Protein AF-A0A7S4FSR3-F1 (afdb_monomer_lite)

Organism: NCBI:txid73025

Radius of gyration: 34.79 Å; chains: 1; bounding box: 90×96×84 Å

Foldseek 3Di:
DDDDDDDDDDDDDDWDWDFDDPDDDDDVPDDDDDPPDDDDDDPDDRDKTWTWDKDAQPDPVQKIKIKTWIDDDPPDPDDDDIDIDMDMDGQADDLSQWFFPQPDPDAADQFWRFRDTDGHDRGDDDDDCVPVDGDGTAGAEFDPQHFWFWDWDPPDPAFWIKIFIDGHPSHDHDPPDDGQDIDIDTLPQFAFWQKFWEWDPQCGPVRHPVPPIDTHIDGFDFQWTAFQWDKFQFQLDFFDPPQKDKDKFAPDDDPDTDQAEWTGAQRWIKRDFCAQGFWMKIKIKGFFAFSALVNWWKKFWKFFKWWAFDDDDDPPDGDQAKDKWKDKQNHTDAFDDPDDRPRDDPGPDIDITDIGRHDHDDPGTIMIMTMTTHHGDNDDIRSMMIIRMMITGRSHSGHNDIRRAAWQWTAQDISHNHTAGAAKQWTAQGTSHHHTHGHDPQWIAATSHNDTDGAAADDQQWFWAWFWFAAPQKIKTDTDGFDPGHDDDRDDIDIDRGGDQDPFLWHWDADNRGTATAHDDAQWGGQSYDTDGADPPDGFWFKDKFLFQSQVRFFQAQGSLRKGKDKAKDDQDRDRAWTWTWDADPRDTGTWIKGDFFGAAWMKHKMKIKFFFQFKWKKKWKKAKDAPDPDPPQSWKWKWKWKQWPVGIYIDTDHHHNDIDMDMDIDGGTIIMIMIMMTGRHRGGGIMMIIGIIMIIRTDSGGGNHD

Sequence (707 aa):
GLFFFVHVLLAPMDWWVLLLVPGLVLFDGLTTAIPTGLTTAIPCGAADYFEVQVTPCTDATHTRTIELRRRPTSACTQPFTAEQLQFQTSCECTIDDYWARVEECSPGINRTVFSPFVKRNQCVGGVDLSKLQQTTPSRCPCTYAKDLLSTASPCLNKDSRLLTFFFDDGCEAVPQTPVPNPKQIPCDIRCNSGAYLGINANCDPAVGNVNDCDVTCHKCKAGSFSFAGEVYDDFSGPELPEQFDTDCRAAYVWQDTRCAKWSTRGGALWSGDQQKKDSLESWVQIDVDIANPEDAYLQFDYRVESERTWLSDASGIEWVGDFLQVKVNGEPVRFTADNKTEVAGKMWAFKPSLEIPLPKRKGRATEIQFVYVKDSGDSKFGDAAWIKDIRISGTKPFVHRCELCPAGTYQTAPESNECTPCTENTFSDFPGATRCTPCSAAEWAPKGSERCLTKEACELETDFIPIRTCVNGKESVRYEQVDPHCNPSNPPTDTKDGCTPCPAGLVPHDTASGRRCVACEPGSYAQGGACEPCPGGTFAQPALSYPNFEAFGGTIGTGIYGEAWTTSCHGLCAEAGWGLVPRRVKGEVLTVLNSGQYHGHSFESLLSVNVTLASAGTISFRYGLQSEDTIQLPARAQVTLVKTSSEGDDATVLDYAEQDEEYEDFLEAGNYTFTWSFSVTMKTQRLSLSVWDLRITGVEGGAVVQC

pLDDT: mean 73.91, std 18.32, range [22.44, 96.81]

InterPro domains:
  IPR009030 Growth factor receptor cysteine-rich domain superfamily [SSF57184] (401-537)
  IPR011641 Tyrosine-protein kinase ephrin type A/B receptor-like [PF07699] (400-439)
  IPR039181 Endosome/lysosome-associated apoptosis and autophagy regulator family member 1/2 [PTHR22727] (147-707)

Structure (mmCIF, N/CA/C/O backbone):
data_AF-A0A7S4FSR3-F1
#
_entry.id   AF-A0A7S4FSR3-F1
#
loop_
_atom_site.group_PDB
_atom_site.id
_atom_site.type_symbol
_atom_site.label_atom_id
_atom_site.label_alt_id
_atom_site.label_comp_id
_atom_site.label_asym_id
_atom_site.label_entity_id
_atom_site.label_seq_id
_atom_site.pdbx_PDB_ins_code
_atom_site.Cartn_x
_atom_site.Cartn_y
_atom_site.Cartn_z
_atom_site.occupancy
_atom_site.B_iso_or_equiv
_atom_site.auth_seq_id
_atom_site.auth_comp_id
_atom_site.auth_asym_id
_atom_site.auth_atom_id
_atom_site.pdbx_PDB_model_num
ATOM 1 N N . GLY A 1 1 ? 49.339 -40.167 2.711 1.00 28.09 1 GLY A N 1
ATOM 2 C CA . GLY A 1 1 ? 48.374 -40.970 3.480 1.00 28.09 1 GLY A CA 1
ATOM 3 C C . GLY A 1 1 ? 47.003 -40.436 3.164 1.00 28.09 1 GLY A C 1
ATOM 4 O O . GLY A 1 1 ? 46.813 -39.238 3.305 1.00 28.09 1 GLY A O 1
ATOM 5 N N . LEU A 1 2 ? 46.120 -41.275 2.627 1.00 22.44 2 LEU A N 1
ATOM 6 C CA . LEU A 1 2 ? 44.741 -40.901 2.318 1.00 22.44 2 LEU A CA 1
ATOM 7 C C . LEU A 1 2 ? 43.941 -40.770 3.621 1.00 22.44 2 LEU A C 1
ATOM 9 O O . LEU A 1 2 ? 43.925 -41.709 4.412 1.00 22.44 2 LEU A O 1
ATOM 13 N N . PHE A 1 3 ? 43.270 -39.636 3.812 1.00 25.08 3 PHE A N 1
ATOM 14 C CA . PHE A 1 3 ? 42.217 -39.473 4.812 1.00 25.08 3 PHE A CA 1
ATOM 15 C C . PHE A 1 3 ? 40.871 -39.749 4.131 1.00 25.08 3 PHE A C 1
ATOM 17 O O . PHE A 1 3 ? 40.548 -39.106 3.135 1.00 25.08 3 PHE A O 1
ATOM 24 N N . PHE A 1 4 ? 40.104 -40.716 4.638 1.00 22.95 4 PHE A N 1
ATOM 25 C CA . PHE A 1 4 ? 38.706 -40.921 4.255 1.00 22.95 4 PHE A CA 1
ATOM 26 C C . PHE A 1 4 ? 37.815 -40.291 5.327 1.00 22.95 4 PHE A C 1
ATOM 28 O O . PHE A 1 4 ? 37.854 -40.714 6.479 1.00 22.95 4 PHE A O 1
ATOM 35 N N . PHE A 1 5 ? 36.996 -39.313 4.941 1.00 26.42 5 PHE A N 1
ATOM 36 C CA . PHE A 1 5 ? 35.839 -38.879 5.720 1.00 26.42 5 PHE A CA 1
ATOM 37 C C . PHE A 1 5 ? 34.604 -39.594 5.164 1.00 26.42 5 PHE A C 1
ATOM 39 O O . PHE A 1 5 ? 34.332 -39.519 3.967 1.00 26.42 5 PHE A O 1
ATOM 46 N N . VAL A 1 6 ? 33.862 -40.300 6.016 1.00 23.09 6 VAL A N 1
ATOM 47 C CA . VAL A 1 6 ? 32.534 -40.829 5.676 1.00 23.09 6 VAL A CA 1
ATOM 48 C C . VAL A 1 6 ? 31.511 -39.929 6.361 1.00 23.09 6 VAL A C 1
ATOM 50 O O . VAL A 1 6 ? 31.404 -39.932 7.583 1.00 23.09 6 VAL A O 1
ATOM 53 N N . HIS A 1 7 ? 30.776 -39.137 5.580 1.00 24.03 7 HIS A N 1
ATOM 54 C CA . HIS A 1 7 ? 29.579 -38.439 6.048 1.00 24.03 7 HIS A CA 1
ATOM 55 C C . HIS A 1 7 ? 28.379 -39.382 5.938 1.00 24.03 7 HIS A C 1
ATOM 57 O O . HIS A 1 7 ? 28.036 -39.823 4.842 1.00 24.03 7 HIS A O 1
ATOM 63 N N . VAL A 1 8 ? 27.723 -39.669 7.063 1.00 22.89 8 VAL A N 1
ATOM 64 C CA . VAL A 1 8 ? 26.373 -40.246 7.082 1.00 22.89 8 VAL A CA 1
ATOM 65 C C . VAL A 1 8 ? 25.436 -39.170 7.624 1.00 22.89 8 VAL A C 1
ATOM 67 O O . VAL A 1 8 ? 25.558 -38.756 8.770 1.00 22.89 8 VAL A O 1
ATOM 70 N N . LEU A 1 9 ? 24.532 -38.693 6.768 1.00 31.78 9 LEU A N 1
ATOM 71 C CA . LEU A 1 9 ? 23.478 -37.730 7.088 1.00 31.78 9 LEU A CA 1
ATOM 72 C C . LEU A 1 9 ? 22.367 -38.404 7.901 1.00 31.78 9 LEU A C 1
ATOM 74 O O . LEU A 1 9 ? 21.615 -39.185 7.324 1.00 31.78 9 LEU A O 1
ATOM 78 N N . LEU A 1 10 ? 22.220 -38.055 9.183 1.00 22.48 10 LEU A N 1
ATOM 79 C CA . LEU A 1 10 ? 20.971 -38.161 9.952 1.00 22.48 10 LEU A CA 1
ATOM 80 C C . LEU A 1 10 ? 20.895 -37.007 10.981 1.00 22.48 10 LEU A C 1
ATOM 82 O O . LEU A 1 10 ? 21.919 -36.498 11.415 1.00 22.48 10 LEU A O 1
ATOM 86 N N . ALA A 1 11 ? 19.665 -36.585 11.287 1.00 24.42 11 ALA A N 1
ATOM 87 C CA . ALA A 1 11 ? 19.205 -35.404 12.044 1.00 24.42 11 ALA A CA 1
ATOM 88 C C . ALA A 1 11 ? 19.802 -35.217 13.480 1.00 24.42 11 ALA A C 1
ATOM 90 O O . ALA A 1 11 ? 20.576 -36.059 13.929 1.00 24.42 11 ALA A O 1
ATOM 91 N N . PRO A 1 12 ? 19.483 -34.125 14.218 1.00 35.66 12 PRO A N 1
ATOM 92 C CA . PRO A 1 12 ? 20.395 -33.469 15.155 1.00 35.66 12 PRO A CA 1
ATOM 93 C C . PRO A 1 12 ? 20.556 -34.251 16.460 1.00 35.66 12 PRO A C 1
ATOM 95 O O . PRO A 1 12 ? 19.784 -34.078 17.398 1.00 35.66 12 PRO A O 1
ATOM 98 N N . MET A 1 13 ? 21.580 -35.093 16.537 1.00 26.23 13 MET A N 1
ATOM 99 C CA . MET A 1 13 ? 22.190 -35.501 17.799 1.00 26.23 13 MET A CA 1
ATOM 100 C C . MET A 1 13 ? 23.693 -35.662 17.571 1.00 26.23 13 MET A C 1
ATOM 102 O O . MET A 1 13 ? 24.111 -36.464 16.739 1.00 26.23 13 MET A O 1
ATOM 106 N N . ASP A 1 14 ? 24.493 -34.884 18.299 1.00 36.47 14 ASP A N 1
ATOM 107 C CA . ASP A 1 14 ? 25.954 -34.895 18.218 1.00 36.47 14 ASP A CA 1
ATOM 108 C C . ASP A 1 14 ? 26.528 -36.225 18.726 1.00 36.47 14 ASP A C 1
ATOM 110 O O . ASP A 1 14 ? 26.632 -36.455 19.930 1.00 36.47 14 ASP A O 1
ATOM 114 N N . TRP A 1 15 ? 26.944 -37.096 17.804 1.00 32.28 15 TRP A N 1
ATOM 115 C CA . TRP A 1 15 ? 27.746 -38.281 18.111 1.00 32.28 15 TRP A CA 1
ATOM 116 C C . TRP A 1 15 ? 28.834 -38.454 17.047 1.00 32.28 15 TRP A C 1
ATOM 118 O O . TRP A 1 15 ? 28.534 -38.598 15.864 1.00 32.28 15 TRP A O 1
ATOM 128 N N . TRP A 1 16 ? 30.102 -38.488 17.466 1.00 35.06 16 TRP A N 1
ATOM 129 C CA . TRP A 1 16 ? 31.259 -38.679 16.582 1.00 35.06 16 TRP A CA 1
ATOM 130 C C . TRP A 1 16 ? 32.069 -39.906 17.027 1.00 35.06 16 TRP A C 1
ATOM 132 O O . TRP A 1 16 ? 32.323 -40.085 18.217 1.00 35.06 16 TRP A O 1
ATOM 142 N N . VAL A 1 17 ? 32.493 -40.754 16.081 1.00 30.59 17 VAL A N 1
ATOM 143 C CA . VAL A 1 17 ? 33.373 -41.914 16.335 1.00 30.59 17 VAL A CA 1
ATOM 144 C C . VAL A 1 17 ? 34.766 -41.612 15.782 1.00 30.59 17 VAL A C 1
ATOM 146 O O . VAL A 1 17 ? 34.904 -41.320 14.596 1.00 30.59 17 VAL A O 1
ATOM 149 N N . LEU A 1 18 ? 35.801 -41.703 16.624 1.00 36.25 18 LEU A N 1
ATOM 150 C CA . LEU A 1 18 ? 37.195 -41.430 16.253 1.00 36.25 18 LEU A CA 1
ATOM 151 C C . LEU A 1 18 ? 38.027 -42.729 16.226 1.00 36.25 18 LEU A C 1
ATOM 153 O O . LEU A 1 18 ? 38.098 -43.438 17.228 1.00 36.25 18 LEU A O 1
ATOM 157 N N . LEU A 1 19 ? 38.689 -43.025 15.101 1.00 32.56 19 LEU A N 1
ATOM 158 C CA . LEU A 1 19 ? 39.699 -44.090 14.969 1.00 32.56 19 LEU A CA 1
ATOM 159 C C . LEU A 1 19 ? 41.100 -43.473 15.117 1.00 32.56 19 LEU A C 1
ATOM 161 O O . LEU A 1 19 ? 41.476 -42.608 14.328 1.00 32.56 19 LEU A O 1
ATOM 165 N N . LEU A 1 20 ? 41.881 -43.902 16.114 1.00 37.19 20 LEU A N 1
ATOM 166 C CA . LEU A 1 20 ? 43.228 -43.368 16.352 1.00 37.19 20 LEU A CA 1
ATOM 167 C C . LEU A 1 20 ? 44.286 -44.054 15.468 1.00 37.19 20 LEU A C 1
ATOM 169 O O . LEU A 1 20 ? 44.513 -45.258 15.568 1.00 37.19 20 LEU A O 1
ATOM 173 N N . VAL A 1 21 ? 45.007 -43.254 14.679 1.00 29.73 21 VAL A N 1
ATOM 174 C CA . VAL A 1 21 ? 46.386 -43.532 14.232 1.00 29.73 21 VAL A CA 1
ATOM 175 C C . VAL A 1 21 ? 47.312 -42.629 15.070 1.00 29.73 21 VAL A C 1
ATOM 177 O O . VAL A 1 21 ? 46.890 -41.526 15.423 1.00 29.73 21 VAL A O 1
ATOM 180 N N . PRO A 1 22 ? 48.539 -43.038 15.457 1.00 30.91 22 PRO A N 1
ATOM 181 C CA . PRO A 1 22 ? 49.340 -42.250 16.390 1.00 30.91 22 PRO A CA 1
ATOM 182 C C . PRO A 1 22 ? 49.821 -40.941 15.751 1.00 30.91 22 PRO A C 1
ATOM 184 O O . PRO A 1 22 ? 50.546 -40.969 14.758 1.00 30.91 22 PRO A O 1
ATOM 187 N N . GLY A 1 23 ? 49.472 -39.814 16.377 1.00 35.06 23 GLY A N 1
ATOM 188 C CA . GLY A 1 23 ? 49.978 -38.479 16.048 1.00 35.06 23 GLY A CA 1
ATOM 189 C C . GLY A 1 23 ? 48.890 -37.532 15.536 1.00 35.06 23 GLY A C 1
ATOM 190 O O . GLY A 1 23 ? 48.556 -37.566 14.361 1.00 35.06 23 GLY A O 1
ATOM 191 N N . LEU A 1 24 ? 48.425 -36.652 16.431 1.00 32.56 24 LEU A N 1
ATOM 192 C CA . LEU A 1 24 ? 47.399 -35.609 16.259 1.00 32.56 24 LEU A CA 1
ATOM 193 C C . LEU A 1 24 ? 45.951 -36.078 16.023 1.00 32.56 24 LEU A C 1
ATOM 195 O O . LEU A 1 24 ? 45.625 -36.736 15.043 1.00 32.56 24 LEU A O 1
ATOM 199 N N . VAL A 1 25 ? 45.059 -35.603 16.897 1.00 31.73 25 VAL A N 1
ATOM 200 C CA . VAL A 1 25 ? 43.618 -35.521 16.642 1.00 31.73 25 VAL A CA 1
ATOM 201 C C . VAL A 1 25 ? 43.315 -34.069 16.277 1.00 31.73 25 VAL A C 1
ATOM 203 O O . VAL A 1 25 ? 43.594 -33.174 17.069 1.00 31.73 25 VAL A O 1
ATOM 206 N N . LEU A 1 26 ? 42.776 -33.835 15.082 1.00 30.95 26 LEU A N 1
ATOM 207 C CA . LEU A 1 26 ? 42.186 -32.554 14.694 1.00 30.95 26 LEU A CA 1
ATOM 208 C C . LEU A 1 26 ? 40.674 -32.660 14.906 1.00 30.95 26 LEU A C 1
ATOM 210 O O . LEU A 1 26 ? 40.015 -33.440 14.223 1.00 30.95 26 LEU A O 1
ATOM 214 N N . PHE A 1 27 ? 40.145 -31.889 15.853 1.00 32.22 27 PHE A N 1
ATOM 215 C CA . PHE A 1 27 ? 38.726 -31.541 15.903 1.00 32.22 27 PHE A CA 1
ATOM 216 C C . PHE A 1 27 ? 38.564 -30.143 15.316 1.00 32.22 27 PHE A C 1
ATOM 218 O O . PHE A 1 27 ? 39.464 -29.315 15.467 1.00 32.22 27 PHE A O 1
ATOM 225 N N . ASP A 1 28 ? 37.436 -29.893 14.652 1.00 31.31 28 ASP A N 1
ATOM 226 C CA . ASP A 1 28 ? 37.092 -28.585 14.092 1.00 31.31 28 ASP A CA 1
ATOM 227 C C . ASP A 1 28 ? 37.371 -27.468 15.121 1.00 31.31 28 ASP A C 1
ATOM 229 O O . ASP A 1 28 ? 36.677 -27.337 16.127 1.00 31.31 28 ASP A O 1
ATOM 233 N N . GLY A 1 29 ? 38.444 -26.703 14.892 1.00 41.19 29 GLY A N 1
ATOM 234 C CA . GLY A 1 29 ? 38.802 -25.509 15.666 1.00 41.19 29 GLY A CA 1
ATOM 235 C C . GLY A 1 29 ? 39.538 -25.680 17.006 1.00 41.19 29 GLY A C 1
ATOM 236 O O . GLY A 1 29 ? 39.715 -24.679 17.688 1.00 41.19 29 GLY A O 1
ATOM 237 N N . LEU A 1 30 ? 40.005 -26.866 17.419 1.00 35.75 30 LEU A N 1
ATOM 238 C CA . LEU A 1 30 ? 40.751 -27.024 18.688 1.00 35.75 30 LEU A CA 1
ATOM 239 C C . LEU A 1 30 ? 42.127 -27.669 18.479 1.00 35.75 30 LEU A C 1
ATOM 241 O O . LEU A 1 30 ? 42.241 -28.882 18.314 1.00 35.75 30 LEU A O 1
ATOM 245 N N . THR A 1 31 ? 43.195 -26.874 18.570 1.00 32.44 31 THR A N 1
ATOM 246 C CA . THR A 1 31 ? 44.560 -27.388 18.763 1.00 32.44 31 THR A CA 1
ATOM 247 C C . THR A 1 31 ? 44.891 -27.416 20.253 1.00 32.44 31 THR A C 1
ATOM 249 O O . THR A 1 31 ? 45.360 -26.423 20.806 1.00 32.44 31 THR A O 1
ATOM 252 N N . THR A 1 32 ? 44.692 -28.548 20.925 1.00 36.84 32 THR A N 1
ATOM 253 C CA . THR A 1 32 ? 45.299 -28.784 22.245 1.00 36.84 32 THR A CA 1
ATOM 254 C C . THR A 1 32 ? 46.116 -30.071 22.226 1.00 36.84 32 THR A C 1
ATOM 256 O O . THR A 1 32 ? 45.678 -31.119 21.757 1.00 36.84 32 THR A O 1
ATOM 259 N N . ALA A 1 33 ? 47.360 -29.980 22.695 1.00 33.41 33 ALA A N 1
ATOM 260 C CA . ALA A 1 33 ? 48.254 -31.124 22.812 1.00 33.41 33 ALA A CA 1
ATOM 261 C C . ALA A 1 33 ? 47.824 -32.005 23.998 1.00 33.41 33 ALA A C 1
ATOM 263 O O . ALA A 1 33 ? 47.694 -31.517 25.119 1.00 33.41 33 ALA A O 1
ATOM 264 N N . ILE A 1 34 ? 47.636 -33.308 23.768 1.00 34.44 34 ILE A N 1
ATOM 265 C CA . ILE A 1 34 ? 47.438 -34.287 24.849 1.00 34.44 34 ILE A CA 1
ATOM 266 C C . ILE A 1 34 ? 48.777 -34.448 25.600 1.00 34.44 34 ILE A C 1
ATOM 268 O O . ILE A 1 34 ? 49.811 -34.583 24.937 1.00 34.44 34 ILE A O 1
ATOM 272 N N . PRO A 1 35 ? 48.811 -34.472 26.948 1.00 30.73 35 PRO A N 1
ATOM 273 C CA . PRO A 1 35 ? 50.047 -34.703 27.691 1.00 30.73 35 PRO A CA 1
ATOM 274 C C . PRO A 1 35 ? 50.649 -36.070 27.338 1.00 30.73 35 PRO A C 1
ATOM 276 O O . PRO A 1 35 ? 49.965 -37.095 27.339 1.00 30.73 35 PRO A O 1
ATOM 279 N N . THR A 1 36 ? 51.948 -36.101 27.048 1.00 31.92 36 THR A N 1
ATOM 280 C CA . THR A 1 36 ? 52.707 -37.313 26.717 1.00 31.92 36 THR A CA 1
ATOM 281 C C . THR A 1 36 ? 52.838 -38.220 27.946 1.00 31.92 36 THR A C 1
ATOM 283 O O . THR A 1 36 ? 53.795 -38.092 28.707 1.00 31.92 36 THR A O 1
ATOM 286 N N . GLY A 1 37 ? 51.870 -39.110 28.174 1.00 33.78 37 GLY A N 1
ATOM 287 C CA . GLY A 1 37 ? 51.882 -39.994 29.349 1.00 33.78 37 GLY A CA 1
ATOM 288 C C . GLY A 1 37 ? 51.147 -41.331 29.227 1.00 33.78 37 GLY A C 1
ATOM 289 O O . GLY A 1 37 ? 51.142 -42.087 30.190 1.00 33.78 37 GLY A O 1
ATOM 290 N N . LEU A 1 38 ? 50.558 -41.671 28.076 1.00 33.62 38 LEU A N 1
ATOM 291 C CA . LEU A 1 38 ? 49.859 -42.948 27.874 1.00 33.62 38 LEU A CA 1
ATOM 292 C C . LEU A 1 38 ? 50.548 -43.780 26.790 1.00 33.62 38 LEU A C 1
ATOM 294 O O . LEU A 1 38 ? 50.119 -43.841 25.642 1.00 33.62 38 LEU A O 1
ATOM 298 N N . THR A 1 39 ? 51.637 -44.442 27.168 1.00 30.45 39 THR A N 1
ATOM 299 C CA . THR A 1 39 ? 52.217 -45.537 26.381 1.00 30.45 39 THR A CA 1
ATOM 300 C C . THR A 1 39 ? 52.402 -46.750 27.279 1.00 30.45 39 THR A C 1
ATOM 302 O O . THR A 1 39 ? 53.493 -47.007 27.786 1.00 30.45 39 THR A O 1
ATOM 305 N N . THR A 1 40 ? 51.334 -47.515 27.479 1.00 33.94 40 THR A N 1
ATOM 306 C CA . THR A 1 40 ? 51.434 -48.910 27.917 1.00 33.94 40 THR A CA 1
ATOM 307 C C . THR A 1 40 ? 50.792 -49.782 26.844 1.00 33.94 40 THR A C 1
ATOM 309 O O . THR A 1 40 ? 49.643 -49.594 26.453 1.00 33.94 40 THR A O 1
ATOM 312 N N . ALA A 1 41 ? 51.598 -50.681 26.281 1.00 32.28 41 ALA A N 1
ATOM 313 C CA . ALA A 1 41 ? 51.205 -51.561 25.192 1.00 32.28 41 ALA A CA 1
ATOM 314 C C . ALA A 1 41 ? 50.109 -52.534 25.656 1.00 32.28 41 ALA A C 1
ATOM 316 O O . ALA A 1 41 ? 50.312 -53.280 26.614 1.00 32.28 41 ALA A O 1
ATOM 317 N N . ILE A 1 42 ? 48.971 -52.552 24.958 1.00 36.03 42 ILE A N 1
ATOM 318 C CA . ILE A 1 42 ? 47.896 -53.531 25.162 1.00 36.03 42 ILE A CA 1
ATOM 319 C C . ILE A 1 42 ? 47.908 -54.508 23.975 1.00 36.03 42 ILE A C 1
ATOM 321 O O . ILE A 1 42 ? 47.851 -54.062 22.827 1.00 36.03 42 ILE A O 1
ATOM 325 N N . PRO A 1 43 ? 47.968 -55.834 24.205 1.00 36.91 43 PRO A N 1
ATOM 326 C CA . PRO A 1 43 ? 47.936 -56.835 23.148 1.00 36.91 43 PRO A CA 1
ATOM 327 C C . PRO A 1 43 ? 46.480 -57.183 22.801 1.00 36.91 43 PRO A C 1
ATOM 329 O O . PRO A 1 43 ? 45.998 -58.247 23.171 1.00 36.91 43 PRO A O 1
ATOM 332 N N . CYS A 1 44 ? 45.758 -56.284 22.128 1.00 39.00 44 CYS A N 1
ATOM 333 C CA . CYS A 1 44 ? 44.432 -56.535 21.541 1.00 39.00 44 CYS A CA 1
ATOM 334 C C . CYS A 1 44 ? 44.283 -55.682 20.265 1.00 39.00 44 CYS A C 1
ATOM 336 O O . CYS A 1 44 ? 44.696 -54.526 20.237 1.00 39.00 44 CYS A O 1
ATOM 338 N N . GLY A 1 45 ? 43.766 -56.259 19.177 1.00 39.91 45 GLY A N 1
ATOM 339 C CA . GLY A 1 45 ? 43.770 -55.638 17.847 1.00 39.91 45 GLY A CA 1
ATOM 340 C C . GLY A 1 45 ? 42.852 -54.412 17.703 1.00 39.91 45 GLY A C 1
ATOM 341 O O . GLY A 1 45 ? 41.644 -54.527 17.836 1.00 39.91 45 GLY A O 1
ATOM 342 N N . ALA A 1 46 ? 43.457 -53.267 17.377 1.00 43.16 46 ALA A N 1
ATOM 343 C CA . ALA A 1 46 ? 43.001 -52.149 16.530 1.00 43.16 46 ALA A CA 1
ATOM 344 C C . ALA A 1 46 ? 41.569 -51.552 16.607 1.00 43.16 46 ALA A C 1
ATOM 346 O O . ALA A 1 46 ? 41.236 -50.770 15.718 1.00 43.16 46 ALA A O 1
ATOM 347 N N . ALA A 1 47 ? 40.728 -51.806 17.614 1.00 47.78 47 ALA A N 1
ATOM 348 C CA . ALA A 1 47 ? 39.435 -51.104 17.708 1.00 47.78 47 ALA A CA 1
ATOM 349 C C . ALA A 1 47 ? 38.955 -50.860 19.149 1.00 47.78 47 ALA A C 1
ATOM 351 O O . ALA A 1 47 ? 37.967 -51.443 19.599 1.00 47.78 47 ALA A O 1
ATOM 352 N N . ASP A 1 48 ? 39.632 -49.941 19.838 1.00 42.91 48 ASP A N 1
ATOM 353 C CA . ASP A 1 48 ? 39.053 -49.195 20.958 1.00 42.91 48 ASP A CA 1
ATOM 354 C C . ASP A 1 48 ? 38.629 -47.809 20.451 1.00 42.91 48 ASP A C 1
ATOM 356 O O . ASP A 1 48 ? 39.385 -47.174 19.713 1.00 42.91 48 ASP A O 1
ATOM 360 N N . TYR A 1 49 ? 37.455 -47.318 20.856 1.00 49.53 49 TYR A N 1
ATOM 361 C CA . TYR A 1 49 ? 37.052 -45.928 20.620 1.00 49.53 49 TYR A CA 1
ATOM 362 C C . TYR A 1 49 ? 36.685 -45.238 21.939 1.00 49.53 49 TYR A C 1
ATOM 364 O O . TYR A 1 49 ? 36.208 -45.860 22.894 1.00 49.53 49 TYR A O 1
ATOM 372 N N . PHE A 1 50 ? 36.956 -43.936 21.997 1.00 48.59 50 PHE A N 1
ATOM 373 C CA . PHE A 1 50 ? 36.633 -43.079 23.133 1.00 48.59 50 PHE A CA 1
ATOM 374 C C . PHE A 1 50 ? 35.380 -42.269 22.801 1.00 48.59 50 PHE A C 1
ATOM 376 O O . PHE A 1 50 ? 35.276 -41.685 21.726 1.00 48.59 50 PHE A O 1
ATOM 383 N N . GLU A 1 51 ? 34.429 -42.250 23.724 1.00 45.94 51 GLU A N 1
ATOM 384 C CA . GLU A 1 51 ? 33.274 -41.362 23.714 1.00 45.94 51 GLU A CA 1
ATOM 385 C C . GLU A 1 51 ? 33.698 -40.033 24.351 1.00 45.94 51 GLU A C 1
ATOM 387 O O . GLU A 1 51 ? 34.207 -40.018 25.474 1.00 45.94 51 GLU A O 1
ATOM 392 N N . VAL A 1 52 ? 33.539 -38.931 23.616 1.00 51.12 52 VAL A N 1
ATOM 393 C CA . VAL A 1 52 ? 33.881 -37.580 24.078 1.00 51.12 52 VAL A CA 1
ATOM 394 C C . VAL A 1 52 ? 32.590 -36.855 24.433 1.00 51.12 52 VAL A C 1
ATOM 396 O O . VAL A 1 52 ? 31.744 -36.660 23.565 1.00 51.12 52 VAL A O 1
ATOM 399 N N . GLN A 1 53 ? 32.432 -36.450 25.691 1.00 52.25 53 GLN A N 1
ATOM 400 C CA . GLN A 1 53 ? 31.338 -35.583 26.125 1.00 52.25 53 GLN A CA 1
ATOM 401 C C . GLN A 1 53 ? 31.879 -34.182 26.405 1.00 52.25 53 GLN A C 1
ATOM 403 O O . GLN A 1 53 ? 32.825 -34.021 27.173 1.00 52.25 53 GLN A O 1
ATOM 408 N N . VAL A 1 54 ? 31.281 -33.171 25.775 1.00 58.41 54 VAL A N 1
ATOM 409 C CA . VAL A 1 54 ? 31.642 -31.760 25.960 1.00 58.41 54 VAL A CA 1
ATOM 410 C C . VAL A 1 54 ? 30.451 -31.034 26.568 1.00 58.41 54 VAL A C 1
ATOM 412 O O . VAL A 1 54 ? 29.345 -31.109 26.036 1.00 58.41 54 VAL A O 1
ATOM 415 N N . THR A 1 55 ? 30.657 -30.342 27.687 1.00 58.41 55 THR A N 1
ATOM 416 C CA . THR A 1 55 ? 29.594 -29.537 28.300 1.00 58.41 55 THR A CA 1
ATOM 417 C C . THR A 1 55 ? 29.393 -28.223 27.529 1.00 58.41 55 THR A C 1
ATOM 419 O O . THR A 1 55 ? 30.388 -27.617 27.115 1.00 58.41 55 THR A O 1
ATOM 422 N N . PRO A 1 56 ? 28.145 -27.744 27.352 1.00 51.81 56 PRO A N 1
ATOM 423 C CA . PRO A 1 56 ? 27.888 -26.446 26.734 1.00 51.81 56 PRO A CA 1
ATOM 424 C C . PRO A 1 56 ? 28.491 -25.301 27.561 1.00 51.81 56 PRO A C 1
ATOM 426 O O . PRO A 1 56 ? 28.535 -25.367 28.787 1.00 51.81 56 PRO A O 1
ATOM 429 N N . CYS A 1 57 ? 28.956 -24.243 26.892 1.00 61.06 57 CYS A N 1
ATOM 430 C CA . CYS A 1 57 ? 29.445 -23.030 27.554 1.00 61.06 57 CYS A CA 1
ATOM 431 C C . CYS A 1 57 ? 28.276 -22.118 27.936 1.00 61.06 57 CYS A C 1
ATOM 433 O O . CYS A 1 57 ? 27.964 -21.171 27.220 1.00 61.06 57 CYS A O 1
ATOM 435 N N . THR A 1 58 ? 27.600 -22.435 29.039 1.00 53.50 58 THR A N 1
ATOM 436 C CA . THR A 1 58 ? 26.435 -21.684 29.552 1.00 53.50 58 THR A CA 1
ATOM 437 C C . THR A 1 58 ? 26.719 -20.924 30.847 1.00 53.50 58 THR A C 1
ATOM 439 O O . THR A 1 58 ? 25.856 -20.202 31.342 1.00 53.50 58 THR A O 1
ATOM 442 N N . ASP A 1 59 ? 27.923 -21.063 31.399 1.00 52.44 59 ASP A N 1
ATOM 443 C CA . ASP A 1 59 ? 28.212 -20.687 32.779 1.00 52.44 59 ASP A CA 1
ATOM 444 C C . ASP A 1 59 ? 28.988 -19.358 32.835 1.00 52.44 59 ASP A C 1
ATOM 446 O O . ASP A 1 59 ? 29.846 -19.085 31.992 1.00 52.44 59 ASP A O 1
ATOM 450 N N . ALA A 1 60 ? 28.7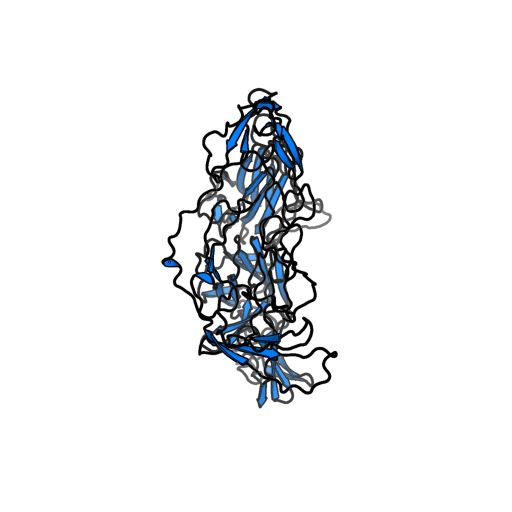53 -18.553 33.880 1.00 55.53 60 ALA A N 1
ATOM 451 C CA . ALA A 1 60 ? 29.392 -17.245 34.121 1.00 55.53 60 ALA A CA 1
ATOM 452 C C . ALA A 1 60 ? 30.933 -17.283 34.271 1.00 55.53 60 ALA A C 1
ATOM 454 O O . ALA A 1 60 ? 31.569 -16.254 34.481 1.00 55.53 60 ALA A O 1
ATOM 455 N N . THR A 1 61 ? 31.536 -18.469 34.203 1.00 58.06 61 THR A N 1
ATOM 456 C CA . THR A 1 61 ? 32.975 -18.719 34.340 1.00 58.06 61 THR A CA 1
ATOM 457 C C . THR A 1 61 ? 33.700 -18.865 32.997 1.00 58.06 61 THR A C 1
ATOM 459 O O . THR A 1 61 ? 34.914 -19.046 33.008 1.00 58.06 61 THR A O 1
ATOM 462 N N . HIS A 1 62 ? 32.990 -18.818 31.858 1.00 63.69 62 HIS A N 1
ATOM 463 C CA . HIS A 1 62 ? 33.543 -18.955 30.495 1.00 63.69 62 HIS A CA 1
ATOM 464 C C . HIS A 1 62 ? 34.438 -20.198 30.281 1.00 63.69 62 HIS A C 1
ATOM 466 O O . HIS A 1 62 ? 35.434 -20.152 29.556 1.00 63.69 62 HIS A O 1
ATOM 472 N N . THR A 1 63 ? 34.093 -21.332 30.901 1.00 60.66 63 THR A N 1
ATOM 473 C CA . THR A 1 63 ? 34.840 -22.598 30.777 1.00 60.66 63 THR A CA 1
ATOM 474 C C . THR A 1 63 ? 33.925 -23.762 30.386 1.00 60.66 63 THR A C 1
ATOM 476 O O . THR A 1 63 ? 32.766 -23.805 30.788 1.00 60.66 63 THR A O 1
ATOM 479 N N . ARG A 1 64 ? 34.447 -24.725 29.613 1.00 61.81 64 ARG A N 1
ATOM 480 C CA . ARG A 1 64 ? 33.796 -26.016 29.306 1.00 61.81 64 ARG A CA 1
ATOM 481 C C . ARG A 1 64 ? 34.647 -27.186 29.765 1.00 61.81 64 ARG A C 1
ATOM 483 O O . ARG A 1 64 ? 35.876 -27.107 29.792 1.00 61.81 64 ARG A O 1
ATOM 490 N N . THR A 1 65 ? 33.981 -28.293 30.060 1.00 63.09 65 THR A N 1
ATOM 491 C CA . THR A 1 65 ? 34.612 -29.549 30.455 1.00 63.09 65 THR A CA 1
ATOM 492 C C . THR A 1 65 ? 34.528 -30.549 29.307 1.00 63.09 65 THR A C 1
ATOM 494 O O . THR A 1 65 ? 33.477 -30.701 28.685 1.00 63.09 65 THR A O 1
ATOM 497 N N . ILE A 1 66 ? 35.642 -31.224 29.027 1.00 61.69 66 ILE A N 1
ATOM 498 C CA . ILE A 1 66 ? 35.744 -32.318 28.060 1.00 61.69 66 ILE A CA 1
ATOM 499 C C . ILE A 1 66 ? 36.011 -33.598 28.848 1.00 61.69 66 ILE A C 1
ATOM 501 O O . ILE A 1 66 ? 37.042 -33.719 29.513 1.00 61.69 66 ILE A O 1
ATOM 505 N N . GLU A 1 67 ? 35.083 -34.544 28.773 1.00 60.47 67 GLU A N 1
ATOM 506 C CA . GLU A 1 67 ? 35.179 -35.855 29.403 1.00 60.47 67 GLU A CA 1
ATOM 507 C C . GLU A 1 67 ? 35.392 -36.938 28.343 1.00 60.47 67 GLU A C 1
ATOM 509 O O . GLU A 1 67 ?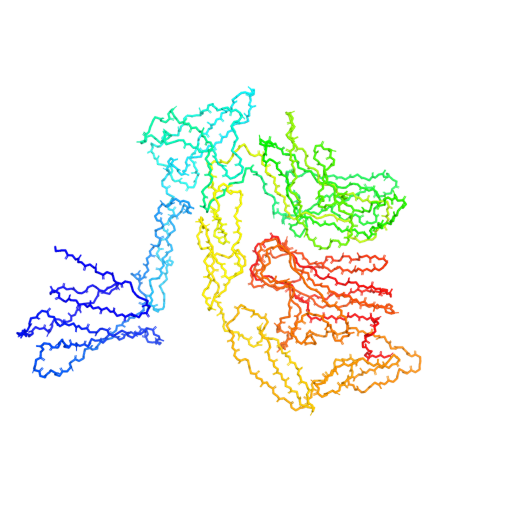 34.615 -37.068 27.398 1.00 60.47 67 GLU A O 1
ATOM 514 N N . LEU A 1 68 ? 36.446 -37.736 28.510 1.00 53.09 68 LEU A N 1
ATOM 515 C CA . LEU A 1 68 ? 36.753 -38.887 27.668 1.00 53.09 68 LEU A CA 1
ATOM 516 C C . LEU A 1 68 ? 36.375 -40.172 28.406 1.00 53.09 68 LEU A C 1
ATOM 518 O O . LEU A 1 68 ? 36.965 -40.508 29.438 1.00 53.09 68 LEU A O 1
ATOM 522 N N . ARG A 1 69 ? 35.416 -40.920 27.854 1.00 55.22 69 ARG A N 1
ATOM 523 C CA . ARG A 1 69 ? 34.998 -42.237 28.347 1.00 55.22 69 ARG A CA 1
ATOM 524 C C . ARG A 1 69 ? 35.404 -43.320 27.363 1.00 55.22 69 ARG A C 1
ATOM 526 O O . ARG A 1 69 ? 34.954 -43.348 26.223 1.00 55.22 69 ARG A O 1
ATOM 533 N N . ARG A 1 70 ? 36.240 -44.256 27.796 1.00 55.31 70 ARG A N 1
ATOM 534 C CA . ARG A 1 70 ? 36.629 -45.402 26.964 1.00 55.31 70 ARG A CA 1
ATOM 535 C C . ARG A 1 70 ? 35.505 -46.444 26.935 1.00 55.31 70 ARG A C 1
ATOM 537 O O . ARG A 1 70 ? 35.062 -46.869 28.003 1.00 55.31 70 ARG A O 1
ATOM 544 N N . ARG A 1 71 ? 35.074 -46.901 25.749 1.00 52.12 71 ARG A N 1
ATOM 545 C CA . ARG A 1 71 ? 34.111 -48.015 25.622 1.00 52.12 71 ARG A CA 1
ATOM 546 C C . ARG A 1 71 ? 34.765 -49.273 25.039 1.00 52.12 71 ARG A C 1
ATOM 548 O O . ARG A 1 71 ? 35.395 -49.181 23.988 1.00 52.12 71 ARG A O 1
ATOM 555 N N . PRO A 1 72 ? 34.602 -50.450 25.672 1.00 52.34 72 PRO A N 1
ATOM 556 C CA . PRO A 1 72 ? 35.092 -51.705 25.113 1.00 52.34 72 PRO A CA 1
ATOM 557 C C . PRO A 1 72 ? 34.154 -52.232 24.016 1.00 52.34 72 PRO A C 1
ATOM 559 O O . PRO A 1 72 ? 32.930 -52.175 24.148 1.00 52.34 72 PRO A O 1
ATOM 562 N N . THR A 1 73 ? 34.721 -52.803 22.953 1.00 51.28 73 THR A N 1
ATOM 563 C CA . THR A 1 73 ? 33.973 -53.621 21.985 1.00 51.28 73 THR A CA 1
ATOM 564 C C . THR A 1 73 ? 33.818 -55.057 22.512 1.00 51.28 73 THR A C 1
ATOM 566 O O . THR A 1 73 ? 34.622 -55.539 23.310 1.00 51.28 73 THR A O 1
ATOM 569 N N . SER A 1 74 ? 32.763 -55.764 22.090 1.00 47.84 74 SER A N 1
ATOM 570 C CA . SER A 1 74 ? 32.320 -57.066 22.635 1.00 47.84 74 SER A CA 1
ATOM 571 C C . SER A 1 74 ? 33.295 -58.247 22.466 1.00 47.84 74 SER A C 1
ATOM 573 O O . SER A 1 74 ? 32.963 -59.371 22.837 1.00 47.84 74 SER A O 1
ATOM 575 N N . ALA A 1 75 ? 34.499 -58.021 21.935 1.00 49.16 75 ALA A N 1
ATOM 576 C CA . ALA A 1 75 ? 35.510 -59.050 21.692 1.00 49.16 75 ALA A CA 1
ATOM 577 C C . ALA A 1 75 ? 36.525 -59.232 22.843 1.00 49.16 75 ALA A C 1
ATOM 579 O O . ALA A 1 75 ? 37.428 -60.060 22.727 1.00 49.16 75 ALA A O 1
ATOM 580 N N . CYS A 1 76 ? 36.395 -58.496 23.953 1.00 46.19 76 CYS A N 1
ATOM 581 C CA . CYS A 1 76 ? 37.350 -58.531 25.065 1.00 46.19 76 CYS A CA 1
ATOM 582 C C . CYS A 1 76 ? 36.754 -59.222 26.306 1.00 46.19 76 CYS A C 1
ATOM 584 O O . CYS A 1 76 ? 35.820 -58.715 26.920 1.00 46.19 76 CYS A O 1
ATOM 586 N N . THR A 1 77 ? 37.290 -60.385 26.691 1.00 42.50 77 THR A N 1
ATOM 587 C CA . THR A 1 77 ? 36.788 -61.225 27.802 1.00 42.50 77 THR A CA 1
ATOM 588 C C . THR A 1 77 ? 37.497 -61.008 29.148 1.00 42.50 77 THR A C 1
ATOM 590 O O . THR A 1 77 ? 37.287 -61.780 30.081 1.00 42.50 77 THR A O 1
ATOM 593 N N . GLN A 1 78 ? 38.309 -59.956 29.293 1.00 49.53 78 GLN A N 1
ATOM 594 C CA . GLN A 1 78 ? 38.910 -59.561 30.577 1.00 49.53 78 GLN A CA 1
ATOM 595 C C . GLN A 1 78 ? 38.144 -58.360 31.172 1.00 49.53 78 GLN A C 1
ATOM 597 O O . GLN A 1 78 ? 37.801 -57.442 30.424 1.00 49.53 78 GLN A O 1
ATOM 602 N N . PRO A 1 79 ? 37.862 -58.324 32.489 1.00 42.53 79 PRO A N 1
ATOM 603 C CA . PRO A 1 79 ? 37.156 -57.205 33.106 1.00 42.53 79 PRO A CA 1
ATOM 604 C C . PRO A 1 79 ? 38.086 -55.986 33.221 1.00 42.53 79 PRO A C 1
ATOM 606 O O . PRO A 1 79 ? 39.098 -56.043 33.915 1.00 42.53 79 PRO A O 1
ATOM 609 N N . PHE A 1 80 ? 37.740 -54.875 32.564 1.00 48.84 80 PHE A N 1
ATOM 610 C CA . PHE A 1 80 ? 38.461 -53.603 32.693 1.00 48.84 80 PHE A CA 1
ATOM 611 C C . PHE A 1 80 ? 37.684 -52.621 33.577 1.00 48.84 80 PHE A C 1
ATOM 613 O O . PHE A 1 80 ? 36.482 -52.425 33.401 1.00 48.84 80 PHE A O 1
ATOM 620 N N . THR A 1 81 ? 38.379 -51.973 34.513 1.00 48.72 81 THR A N 1
ATOM 621 C CA . THR A 1 81 ? 37.887 -50.802 35.252 1.00 48.72 81 THR A CA 1
ATOM 622 C C . THR A 1 81 ? 37.902 -49.576 34.336 1.00 48.72 81 THR A C 1
ATOM 624 O O . THR A 1 81 ? 38.933 -49.278 33.737 1.00 48.72 81 THR A O 1
ATOM 627 N N . ALA A 1 82 ? 36.771 -48.876 34.204 1.00 49.31 82 ALA A N 1
ATOM 628 C CA . ALA A 1 82 ? 36.666 -47.667 33.388 1.00 49.31 82 ALA A CA 1
ATOM 629 C C . ALA A 1 82 ? 37.492 -46.525 34.005 1.00 49.31 82 ALA A C 1
ATOM 631 O O . ALA A 1 82 ? 37.209 -46.084 35.115 1.00 49.31 82 ALA A O 1
ATOM 632 N N . GLU A 1 83 ? 38.502 -46.046 33.285 1.00 51.91 83 GLU A N 1
ATOM 633 C CA . GLU A 1 83 ? 39.244 -44.830 33.626 1.00 51.91 83 GLU A CA 1
ATOM 634 C C . GLU A 1 83 ? 38.584 -43.649 32.892 1.00 51.91 83 GLU A C 1
ATOM 636 O O . GLU A 1 83 ? 38.436 -43.689 31.667 1.00 51.91 83 GLU A O 1
ATOM 641 N N . GLN A 1 84 ? 38.128 -42.631 33.631 1.00 53.94 84 GLN A N 1
ATOM 642 C CA . GLN A 1 84 ? 37.544 -41.398 33.083 1.00 53.94 84 GLN A CA 1
ATOM 643 C C . GLN A 1 84 ? 38.583 -40.274 33.156 1.00 53.94 84 GLN A C 1
ATOM 645 O O . GLN A 1 84 ? 39.131 -40.011 34.225 1.00 53.94 84 GLN A O 1
ATOM 650 N N . LEU A 1 85 ? 38.847 -39.604 32.030 1.00 57.19 85 LEU A N 1
ATOM 651 C CA . LEU A 1 85 ? 39.721 -38.426 31.959 1.00 57.19 85 LEU A CA 1
ATOM 652 C C . LEU A 1 85 ? 38.860 -37.182 31.711 1.00 57.19 85 LEU A C 1
ATOM 654 O O . LEU A 1 85 ? 38.140 -37.128 30.716 1.00 57.19 85 LEU A O 1
ATOM 658 N N . GLN A 1 86 ? 38.935 -36.198 32.609 1.00 60.22 86 GLN A N 1
ATOM 659 C CA . GLN A 1 86 ? 38.229 -34.916 32.504 1.00 60.22 86 GLN A CA 1
ATOM 660 C C . GLN A 1 86 ? 39.228 -33.758 32.448 1.00 60.22 86 GLN A C 1
ATOM 662 O O . GLN A 1 86 ? 40.174 -33.712 33.237 1.00 60.22 86 GLN A O 1
ATOM 667 N N . PHE A 1 87 ? 38.995 -32.803 31.546 1.00 63.00 87 PHE A N 1
ATOM 668 C CA . PHE A 1 87 ? 39.805 -31.590 31.410 1.00 63.00 87 PHE A CA 1
ATOM 669 C C . PHE A 1 87 ? 38.912 -30.359 31.250 1.00 63.00 87 PHE A C 1
ATOM 671 O O . PHE A 1 87 ? 37.870 -30.434 30.601 1.00 63.00 87 PHE A O 1
ATOM 678 N N . GLN A 1 88 ? 39.336 -29.220 31.801 1.00 60.16 88 GLN A N 1
ATOM 679 C CA . GLN A 1 88 ? 38.654 -27.933 31.639 1.00 60.16 88 GLN A CA 1
ATOM 680 C C . GLN A 1 88 ? 39.426 -27.025 30.681 1.00 60.16 88 GLN A C 1
ATOM 682 O O . GLN A 1 88 ? 40.656 -26.967 30.724 1.00 60.16 88 GLN A O 1
ATOM 687 N N . THR A 1 89 ? 38.707 -26.305 29.821 1.00 60.91 89 THR A N 1
ATOM 688 C CA . THR A 1 89 ? 39.285 -25.327 28.889 1.00 60.91 89 THR A CA 1
ATOM 689 C C . THR A 1 89 ? 38.406 -24.081 28.779 1.00 60.91 89 THR A C 1
ATOM 691 O O . THR A 1 89 ? 37.197 -24.150 29.010 1.00 60.91 89 THR A O 1
ATOM 694 N N . SER A 1 90 ? 39.019 -22.940 28.456 1.00 62.88 90 SER A N 1
ATOM 695 C CA . SER A 1 90 ? 38.305 -21.679 28.218 1.00 62.88 90 SER A CA 1
ATOM 696 C C . SER A 1 90 ? 37.487 -21.751 26.925 1.00 62.88 90 SER A C 1
ATOM 698 O O . SER A 1 90 ? 37.837 -22.475 25.989 1.00 62.88 90 SER A O 1
ATOM 700 N N . CYS A 1 91 ? 36.392 -20.997 26.878 1.00 63.25 91 CYS A N 1
ATOM 701 C CA . CYS A 1 91 ? 35.598 -20.767 25.672 1.00 63.25 91 CYS A CA 1
ATOM 702 C C . CYS A 1 91 ? 35.323 -19.281 25.413 1.00 63.25 91 CYS A C 1
ATOM 704 O O . CYS A 1 91 ? 34.333 -18.942 24.764 1.00 63.25 91 CYS A O 1
ATOM 706 N N . GLU A 1 92 ? 36.194 -18.395 25.904 1.00 66.31 92 GLU A N 1
ATOM 707 C CA . GLU A 1 92 ? 36.211 -17.000 25.455 1.00 66.31 92 GLU A CA 1
ATOM 708 C C . GLU A 1 92 ? 36.654 -16.908 23.994 1.00 66.31 92 GLU A C 1
ATOM 710 O O . GLU A 1 92 ? 37.583 -17.601 23.577 1.00 66.31 92 GLU A O 1
ATOM 715 N N . CYS A 1 93 ? 35.992 -16.046 23.220 1.00 62.81 93 CYS A N 1
ATOM 716 C CA . CYS A 1 93 ? 36.352 -15.863 21.820 1.00 62.81 93 CYS A CA 1
ATOM 717 C C . CYS A 1 93 ? 37.720 -15.193 21.675 1.00 62.81 93 CYS A C 1
ATOM 719 O O . CYS A 1 93 ? 37.973 -14.116 22.218 1.00 62.81 93 CYS A O 1
ATOM 721 N N . THR A 1 94 ? 38.566 -15.805 20.864 1.00 63.88 94 THR A N 1
ATOM 722 C CA . THR A 1 94 ? 39.835 -15.270 20.381 1.00 63.88 94 THR A CA 1
ATOM 723 C C . THR A 1 94 ? 39.681 -14.770 18.948 1.00 63.88 94 THR A C 1
ATOM 725 O O . THR A 1 94 ? 38.653 -14.977 18.308 1.00 63.88 94 THR A O 1
ATOM 728 N N . ILE A 1 95 ? 40.703 -14.094 18.419 1.00 56.34 95 ILE A N 1
ATOM 729 C CA . ILE A 1 95 ? 40.681 -13.607 17.033 1.00 56.34 95 ILE A CA 1
ATOM 730 C C . ILE A 1 95 ? 40.582 -14.749 16.009 1.00 56.34 95 ILE A C 1
ATOM 732 O O . ILE A 1 95 ? 40.005 -14.553 14.946 1.00 56.34 95 ILE A O 1
ATOM 736 N N . ASP A 1 96 ? 41.068 -15.943 16.362 1.00 57.16 96 ASP A N 1
ATOM 737 C CA . ASP A 1 96 ? 41.036 -17.139 15.513 1.00 57.16 96 ASP A CA 1
ATOM 738 C C . ASP A 1 96 ? 39.622 -17.750 15.406 1.00 57.16 96 ASP A C 1
ATOM 740 O O . ASP A 1 96 ? 39.347 -18.528 14.492 1.00 57.16 96 ASP A O 1
ATOM 744 N N . ASP A 1 97 ? 38.697 -17.358 16.295 1.00 57.72 97 ASP A N 1
ATOM 745 C CA . ASP A 1 97 ? 37.279 -17.754 16.261 1.00 57.72 97 ASP A CA 1
ATOM 746 C C . ASP A 1 97 ? 36.440 -16.886 15.305 1.00 57.72 97 ASP A C 1
ATOM 748 O O . ASP A 1 97 ? 35.256 -17.157 15.067 1.00 57.72 97 ASP A O 1
ATOM 752 N N . TYR A 1 98 ? 37.047 -15.838 14.744 1.00 57.31 98 TYR A N 1
ATOM 753 C CA . TYR A 1 98 ? 36.443 -14.955 13.759 1.00 57.31 98 TYR A CA 1
ATOM 754 C C . TYR A 1 98 ? 37.055 -15.210 12.386 1.00 57.31 98 TYR A C 1
ATOM 756 O O . TYR A 1 98 ? 38.271 -15.191 12.216 1.00 57.31 98 TYR A O 1
ATOM 764 N N . TRP A 1 99 ? 36.213 -15.381 11.371 1.00 50.38 99 TRP A N 1
ATOM 765 C CA . TRP A 1 99 ? 36.673 -15.483 9.988 1.00 50.38 99 TRP A CA 1
ATOM 766 C C . TRP A 1 99 ? 36.141 -14.311 9.173 1.00 50.38 99 TRP A C 1
ATOM 768 O O . TRP A 1 99 ? 35.003 -13.877 9.349 1.00 50.38 99 TRP A O 1
ATOM 778 N N . ALA A 1 100 ? 36.968 -13.790 8.273 1.00 50.62 100 ALA A N 1
ATOM 779 C CA . ALA A 1 100 ? 36.518 -12.821 7.290 1.00 50.62 100 ALA A CA 1
ATOM 780 C C . ALA A 1 100 ? 35.587 -13.528 6.302 1.00 50.62 100 ALA A C 1
ATOM 782 O O . ALA A 1 100 ? 36.022 -14.460 5.620 1.00 50.62 100 ALA A O 1
ATOM 783 N N . ARG A 1 101 ? 34.329 -13.081 6.192 1.00 44.69 101 ARG A N 1
ATOM 784 C CA . ARG A 1 101 ? 33.470 -13.503 5.082 1.00 44.69 101 ARG A CA 1
ATOM 785 C C . ARG A 1 101 ? 33.984 -12.877 3.791 1.00 44.69 101 ARG A C 1
ATOM 787 O O . ARG A 1 101 ? 33.501 -11.839 3.376 1.00 44.69 101 ARG A O 1
ATOM 794 N N . VAL A 1 102 ? 34.975 -13.506 3.167 1.00 42.91 102 VAL A N 1
ATOM 795 C CA . VAL A 1 102 ? 35.376 -13.174 1.801 1.00 42.91 102 VAL A CA 1
ATOM 796 C C . VAL A 1 102 ? 34.285 -13.721 0.891 1.00 42.91 102 VAL A C 1
ATOM 798 O O . VAL A 1 102 ? 34.214 -14.926 0.659 1.00 42.91 102 VAL A O 1
ATOM 801 N N . GLU A 1 103 ? 33.392 -12.855 0.420 1.00 48.78 103 GLU A N 1
ATOM 802 C CA . GLU A 1 103 ? 32.525 -13.218 -0.695 1.00 48.78 103 GLU A CA 1
ATOM 803 C C . GLU A 1 103 ? 33.426 -13.414 -1.920 1.00 48.78 103 GLU A C 1
ATOM 805 O O . GLU A 1 103 ? 33.983 -12.464 -2.471 1.00 48.78 103 GLU A O 1
ATOM 810 N N . GLU A 1 104 ? 33.645 -14.672 -2.311 1.00 47.28 104 GLU A N 1
ATOM 811 C CA . GLU A 1 104 ? 34.228 -14.978 -3.614 1.00 47.28 104 GLU A CA 1
ATOM 812 C C . GLU A 1 104 ? 33.373 -14.304 -4.687 1.00 47.28 104 GLU A C 1
ATOM 814 O O . GLU A 1 104 ? 32.144 -14.352 -4.601 1.00 47.28 104 GLU A O 1
ATOM 819 N N . CYS A 1 105 ? 34.015 -13.700 -5.693 1.00 51.22 105 CYS A N 1
ATOM 820 C CA . CYS A 1 105 ? 33.367 -13.000 -6.803 1.00 51.22 105 CYS A CA 1
ATOM 821 C C . CYS A 1 105 ? 32.327 -13.893 -7.511 1.00 51.22 105 CYS A C 1
ATOM 823 O O . CYS A 1 105 ? 32.603 -14.556 -8.515 1.00 51.22 105 CYS A O 1
ATOM 825 N N . SER A 1 106 ? 31.105 -13.903 -6.987 1.00 43.12 106 SER A N 1
ATOM 826 C CA . SER A 1 106 ? 30.029 -14.793 -7.404 1.00 43.12 106 SER A CA 1
ATOM 827 C C . SER A 1 106 ? 29.073 -14.055 -8.340 1.00 43.12 106 SER A C 1
ATOM 829 O O . SER A 1 106 ? 28.943 -12.834 -8.275 1.00 43.12 106 SER A O 1
ATOM 831 N N . PRO A 1 107 ? 28.440 -14.741 -9.308 1.00 39.84 107 PRO A N 1
ATOM 832 C CA . PRO A 1 107 ? 27.486 -14.097 -10.207 1.00 39.84 107 PRO A CA 1
ATOM 833 C C . PRO A 1 107 ? 26.293 -13.514 -9.430 1.00 39.84 107 PRO A C 1
ATOM 835 O O . PRO A 1 107 ? 25.507 -14.277 -8.883 1.00 39.84 107 PRO A O 1
ATOM 838 N N . GLY A 1 108 ? 26.134 -12.184 -9.433 1.00 49.38 108 GLY A N 1
ATOM 839 C CA . GLY A 1 108 ? 24.874 -11.517 -9.075 1.00 49.38 108 GLY A CA 1
ATOM 840 C C . GLY A 1 108 ? 24.714 -10.973 -7.648 1.00 49.38 108 GLY A C 1
ATOM 841 O O . GLY A 1 108 ? 23.609 -10.556 -7.322 1.00 49.38 108 GLY A O 1
ATOM 842 N N . ILE A 1 109 ? 25.758 -10.931 -6.809 1.00 51.16 109 ILE A N 1
ATOM 843 C CA . ILE A 1 109 ? 25.687 -10.335 -5.456 1.00 51.16 109 ILE A CA 1
ATOM 844 C C . ILE A 1 109 ? 26.849 -9.342 -5.246 1.00 51.16 109 ILE A C 1
ATOM 846 O O . ILE A 1 109 ? 27.932 -9.533 -5.796 1.00 51.16 109 ILE A O 1
ATOM 850 N N . ASN A 1 110 ? 26.546 -8.253 -4.526 1.00 49.25 110 ASN A N 1
ATOM 851 C CA . ASN A 1 110 ? 27.379 -7.135 -4.050 1.00 49.25 110 ASN A CA 1
ATOM 852 C C . ASN A 1 110 ? 28.890 -7.187 -4.357 1.00 49.25 110 ASN A C 1
ATOM 854 O O . ASN A 1 110 ? 29.648 -7.988 -3.821 1.00 49.25 110 ASN A O 1
ATOM 858 N N . ARG A 1 111 ? 29.356 -6.233 -5.175 1.00 57.12 111 ARG A N 1
ATOM 859 C CA . ARG A 1 111 ? 30.751 -6.132 -5.642 1.00 57.12 111 ARG A CA 1
ATOM 860 C C . ARG A 1 111 ? 31.657 -5.338 -4.707 1.00 57.12 111 ARG A C 1
ATOM 862 O O . ARG A 1 111 ? 32.291 -4.353 -5.084 1.00 57.12 111 ARG A O 1
ATOM 869 N N . THR A 1 112 ? 31.764 -5.825 -3.489 1.00 46.22 112 THR A N 1
ATOM 870 C CA . THR A 1 112 ? 32.727 -5.325 -2.515 1.00 46.22 112 THR A CA 1
ATOM 871 C C . THR A 1 112 ? 33.138 -6.503 -1.667 1.00 46.22 112 THR A C 1
ATOM 873 O O . THR A 1 112 ? 32.280 -7.121 -1.041 1.00 46.22 112 THR A O 1
ATOM 876 N N . VAL A 1 113 ? 34.439 -6.803 -1.624 1.00 45.56 113 VAL A N 1
ATOM 877 C CA . VAL A 1 113 ? 34.982 -7.688 -0.592 1.00 45.56 113 VAL A CA 1
ATOM 878 C C . VAL A 1 113 ? 34.783 -6.972 0.743 1.00 45.56 113 VAL A C 1
ATOM 880 O O . VAL A 1 113 ? 35.623 -6.192 1.184 1.00 45.56 113 VAL A O 1
ATOM 883 N N . PHE A 1 114 ? 33.621 -7.159 1.362 1.00 43.81 114 PHE A N 1
ATOM 884 C CA . PHE A 1 114 ? 33.446 -6.807 2.756 1.00 43.81 114 PHE A CA 1
ATOM 885 C C . PHE A 1 114 ? 34.166 -7.875 3.568 1.00 43.81 114 PHE A C 1
ATOM 887 O O . PHE A 1 114 ? 33.998 -9.062 3.326 1.00 43.81 114 PHE A O 1
ATOM 894 N N . SER A 1 115 ? 34.945 -7.461 4.560 1.00 50.75 115 SER A N 1
ATOM 895 C CA . SER A 1 115 ? 35.459 -8.364 5.587 1.00 50.75 115 SER A CA 1
ATOM 896 C C . SER A 1 115 ? 34.657 -8.177 6.880 1.00 50.75 115 SER A C 1
ATOM 898 O O . SER A 1 115 ? 35.213 -7.660 7.854 1.00 50.75 115 SER A O 1
ATOM 900 N N . PRO A 1 116 ? 33.360 -8.549 6.960 1.00 50.34 116 PRO A N 1
ATOM 901 C CA . PRO A 1 116 ? 32.748 -8.709 8.259 1.00 50.34 116 PRO A CA 1
ATOM 902 C C . PRO A 1 116 ? 33.334 -9.989 8.854 1.00 50.34 116 PRO A C 1
ATOM 904 O O . PRO A 1 116 ? 33.221 -11.083 8.295 1.00 50.34 116 PRO A O 1
ATOM 907 N N . PHE A 1 117 ? 34.022 -9.831 9.975 1.00 54.41 117 PHE A N 1
ATOM 908 C CA . PHE A 1 117 ? 34.485 -10.946 10.779 1.00 54.41 117 PHE A CA 1
ATOM 909 C C . PHE A 1 117 ? 33.258 -11.619 11.401 1.00 54.41 117 PHE A C 1
ATOM 911 O O . PHE A 1 117 ? 32.614 -11.052 12.283 1.00 54.41 117 PHE A O 1
ATOM 918 N N . VAL A 1 118 ? 32.893 -12.804 10.913 1.00 55.91 118 VAL A N 1
ATOM 919 C CA . VAL A 1 118 ? 31.772 -13.583 11.446 1.00 55.91 118 VAL A CA 1
ATOM 920 C C . VAL A 1 118 ? 32.311 -14.540 12.501 1.00 55.91 118 VAL A C 1
ATOM 922 O O . VAL A 1 118 ? 33.277 -15.268 12.274 1.00 55.91 118 VAL A O 1
ATOM 925 N N . LYS A 1 119 ? 31.671 -14.534 13.667 1.00 55.06 119 LYS A N 1
ATOM 926 C CA . LYS A 1 119 ? 31.986 -15.412 14.793 1.00 55.06 119 LYS A CA 1
ATOM 927 C C . LYS A 1 119 ? 31.587 -16.852 14.451 1.00 55.06 119 LYS A C 1
ATOM 929 O O . LYS A 1 119 ? 30.426 -17.104 14.124 1.00 55.06 119 LYS A O 1
ATOM 934 N N . ARG A 1 120 ? 32.524 -17.802 14.509 1.00 46.53 120 ARG A N 1
ATOM 935 C CA . ARG A 1 120 ? 32.205 -19.240 14.462 1.00 46.53 120 ARG A CA 1
ATOM 936 C C . ARG A 1 120 ? 31.559 -19.621 15.803 1.00 46.53 120 ARG A C 1
ATOM 938 O O . ARG A 1 120 ? 31.912 -19.090 16.849 1.00 46.53 120 ARG A O 1
ATOM 945 N N . ASN A 1 121 ? 30.553 -20.482 15.764 1.00 55.56 121 ASN A N 1
ATOM 946 C CA . ASN A 1 121 ? 29.675 -20.779 16.899 1.00 55.56 121 ASN A CA 1
ATOM 947 C C . ASN A 1 121 ? 30.386 -21.213 18.209 1.00 55.56 121 ASN A C 1
ATOM 949 O O . ASN A 1 121 ? 31.490 -21.746 18.199 1.00 55.56 121 ASN A O 1
ATOM 953 N N . GLN A 1 122 ? 29.641 -21.078 19.318 1.00 52.56 122 GLN A N 1
ATOM 954 C CA . GLN A 1 122 ? 29.849 -21.621 20.679 1.00 52.56 122 GLN A CA 1
ATOM 955 C C . GLN A 1 122 ? 30.975 -21.049 21.573 1.00 52.56 122 GLN A C 1
ATOM 957 O O . GLN A 1 122 ? 31.215 -21.604 22.645 1.00 52.56 122 GLN A O 1
ATOM 962 N N . CYS A 1 123 ? 31.608 -19.922 21.229 1.00 61.34 123 CYS A N 1
ATOM 963 C CA . CYS A 1 123 ? 32.400 -19.143 22.200 1.00 61.34 123 CYS A CA 1
ATOM 964 C C . CYS A 1 123 ? 31.572 -17.998 22.828 1.00 61.34 123 CYS A C 1
ATOM 966 O O . CYS A 1 123 ? 30.653 -17.460 22.198 1.00 61.34 123 CYS A O 1
ATOM 968 N N . VAL A 1 124 ? 31.872 -17.611 24.070 1.00 56.97 124 VAL A N 1
ATOM 969 C CA . VAL A 1 124 ? 31.157 -16.563 24.834 1.00 56.97 124 VAL A CA 1
ATOM 970 C C . VAL A 1 124 ? 32.010 -15.284 24.877 1.00 56.97 124 VAL A C 1
ATOM 972 O O . VAL A 1 124 ? 33.235 -15.354 24.884 1.00 56.97 124 VAL A O 1
ATOM 975 N N . GLY A 1 125 ? 31.377 -14.106 24.834 1.00 64.50 125 GLY A N 1
ATOM 976 C CA . GLY A 1 125 ? 32.066 -12.809 24.711 1.00 64.50 125 GLY A CA 1
ATOM 977 C C . GLY A 1 125 ? 32.371 -12.393 23.263 1.00 64.50 125 GLY A C 1
ATOM 978 O O . GLY A 1 125 ? 31.843 -12.979 22.311 1.00 64.50 125 GLY A O 1
ATOM 979 N N . GLY A 1 126 ? 33.198 -11.360 23.085 1.00 61.62 126 GLY A N 1
ATOM 980 C CA . GLY A 1 126 ? 33.623 -10.877 21.771 1.00 61.62 126 GLY A CA 1
ATOM 981 C C . GLY A 1 126 ? 34.891 -10.028 21.831 1.00 61.62 126 GLY A C 1
ATOM 982 O O . GLY A 1 126 ? 35.198 -9.431 22.861 1.00 61.62 126 GLY A O 1
ATOM 983 N N . VAL A 1 127 ? 35.639 -9.999 20.729 1.00 63.88 127 VAL A N 1
ATOM 984 C CA . VAL A 1 127 ? 36.876 -9.213 20.594 1.00 63.88 127 VAL A CA 1
ATOM 985 C C . VAL A 1 127 ? 36.546 -7.873 19.932 1.00 63.88 127 VAL A C 1
ATOM 987 O O . VAL A 1 127 ? 35.643 -7.797 19.102 1.00 63.88 127 VAL A O 1
ATOM 990 N N . ASP A 1 128 ? 37.268 -6.805 20.274 1.00 60.94 128 ASP A N 1
ATOM 991 C CA . ASP A 1 128 ? 37.137 -5.507 19.604 1.00 60.94 128 ASP A CA 1
ATOM 992 C C . ASP A 1 128 ? 37.692 -5.578 18.170 1.00 60.94 128 ASP A C 1
ATOM 994 O O . ASP A 1 128 ? 38.894 -5.434 17.925 1.00 60.94 128 ASP A O 1
ATOM 998 N N . LEU A 1 129 ? 36.789 -5.817 17.217 1.00 59.50 129 LEU A N 1
ATOM 999 C CA . LEU A 1 129 ? 37.096 -5.961 15.793 1.00 59.50 129 LEU A CA 1
ATOM 1000 C C . LEU A 1 129 ? 37.481 -4.633 15.122 1.00 59.50 129 LEU A C 1
ATOM 1002 O O . LEU A 1 129 ? 37.987 -4.657 14.004 1.00 59.50 129 LEU A O 1
ATOM 1006 N N . SER A 1 130 ? 37.309 -3.481 15.789 1.00 54.94 130 SER A N 1
ATOM 1007 C CA . SER A 1 130 ? 37.703 -2.171 15.237 1.00 54.94 130 SER A CA 1
ATOM 1008 C C . SER A 1 130 ? 39.222 -2.019 15.064 1.00 54.94 130 SER A C 1
ATOM 1010 O O . SER A 1 130 ? 39.687 -1.139 14.340 1.00 54.94 130 SER A O 1
ATOM 1012 N N . LYS A 1 131 ? 40.005 -2.903 15.700 1.00 50.81 131 LYS A N 1
ATOM 1013 C CA . LYS A 1 131 ? 41.472 -2.955 15.603 1.00 50.81 131 LYS A CA 1
ATOM 1014 C C . LYS A 1 131 ? 41.987 -3.830 14.460 1.00 50.81 131 LYS A C 1
ATOM 1016 O O . LYS A 1 131 ? 43.175 -3.762 14.147 1.00 50.81 131 LYS A O 1
ATOM 1021 N N . LEU A 1 132 ? 41.125 -4.634 13.834 1.00 54.22 132 LEU A N 1
ATOM 1022 C CA . LEU A 1 132 ? 41.437 -5.287 12.566 1.00 54.22 132 LEU A CA 1
ATOM 1023 C C . LEU A 1 132 ? 41.304 -4.226 11.475 1.00 54.22 132 LEU A C 1
ATOM 1025 O O . LEU A 1 132 ? 40.232 -3.664 11.272 1.00 54.22 132 LEU A O 1
ATOM 1029 N N . GLN A 1 133 ? 42.418 -3.902 10.819 1.00 47.31 133 GLN A N 1
ATOM 1030 C CA . GLN A 1 133 ? 42.467 -2.904 9.753 1.00 47.31 133 GLN A CA 1
ATOM 1031 C C . GLN A 1 133 ? 41.357 -3.194 8.731 1.00 47.31 133 GLN A C 1
ATOM 1033 O O . GLN A 1 133 ? 41.391 -4.229 8.064 1.00 47.31 133 GLN A O 1
ATOM 1038 N N . GLN A 1 134 ? 40.380 -2.288 8.609 1.00 47.19 134 GLN A N 1
ATOM 1039 C CA . GLN A 1 134 ? 39.451 -2.280 7.482 1.00 47.19 134 GLN A CA 1
ATOM 1040 C C . GLN A 1 134 ? 40.296 -2.119 6.219 1.00 47.19 134 GLN A C 1
ATOM 1042 O O . GLN A 1 134 ? 40.766 -1.026 5.902 1.00 47.19 134 GLN A O 1
ATOM 1047 N N . THR A 1 135 ? 40.552 -3.225 5.526 1.00 46.06 135 THR A N 1
ATOM 1048 C CA . THR A 1 135 ? 41.004 -3.154 4.144 1.00 46.06 135 THR A CA 1
ATOM 1049 C C . THR A 1 135 ? 39.849 -2.544 3.366 1.00 46.06 135 THR A C 1
ATOM 1051 O O . THR A 1 135 ? 38.699 -2.963 3.498 1.00 46.06 135 THR A O 1
ATOM 1054 N N . THR A 1 136 ? 40.132 -1.469 2.638 1.00 47.44 136 THR A N 1
ATOM 1055 C CA . THR A 1 136 ? 39.192 -0.870 1.693 1.00 47.44 136 THR A CA 1
ATOM 1056 C C . THR A 1 136 ? 38.588 -1.993 0.847 1.00 47.44 136 THR A C 1
ATOM 1058 O O . THR A 1 136 ? 39.363 -2.836 0.387 1.00 47.44 136 THR A O 1
ATOM 1061 N N . PRO A 1 137 ? 37.261 -2.044 0.630 1.00 52.31 137 PRO A N 1
ATOM 1062 C CA . PRO A 1 137 ? 36.676 -3.110 -0.168 1.00 52.31 137 PRO A CA 1
ATOM 1063 C C . PRO A 1 137 ? 37.326 -3.124 -1.555 1.00 52.31 137 PRO A C 1
ATOM 1065 O O . PRO A 1 137 ? 37.204 -2.150 -2.302 1.00 52.31 137 PRO A O 1
ATOM 1068 N N . SER A 1 138 ? 38.043 -4.193 -1.903 1.00 55.72 138 SER A N 1
ATOM 1069 C CA . SER A 1 138 ? 38.493 -4.386 -3.279 1.00 55.72 138 SER A CA 1
ATOM 1070 C C . SER A 1 138 ? 37.273 -4.743 -4.128 1.00 55.72 138 SER A C 1
ATOM 1072 O O . SER A 1 138 ? 36.451 -5.584 -3.744 1.00 55.72 138 SER A O 1
ATOM 1074 N N . ARG A 1 139 ? 37.104 -4.056 -5.264 1.00 63.09 139 ARG A N 1
ATOM 1075 C CA . ARG A 1 139 ? 36.077 -4.409 -6.252 1.00 63.09 139 ARG A CA 1
ATOM 1076 C C . ARG A 1 139 ? 36.565 -5.636 -7.021 1.00 63.09 139 ARG A C 1
ATOM 1078 O O . ARG A 1 139 ? 37.754 -5.770 -7.292 1.00 63.09 139 ARG A O 1
ATOM 1085 N N . CYS A 1 140 ? 35.662 -6.544 -7.375 1.00 71.31 140 CYS A N 1
ATOM 1086 C CA . CYS A 1 140 ? 36.022 -7.694 -8.206 1.00 71.31 140 CYS A CA 1
ATOM 1087 C C . CYS A 1 140 ? 36.521 -7.233 -9.589 1.00 71.31 140 CYS A C 1
ATOM 1089 O O . CYS A 1 140 ? 35.982 -6.256 -10.109 1.00 71.31 140 CYS A O 1
ATOM 1091 N N . PRO A 1 141 ? 37.493 -7.926 -10.213 1.00 74.88 141 PRO A N 1
ATOM 1092 C CA . PRO A 1 141 ? 37.916 -7.623 -11.577 1.00 74.88 141 PRO A CA 1
ATOM 1093 C C . PRO A 1 141 ? 36.760 -7.811 -12.567 1.00 74.88 141 PRO A C 1
ATOM 1095 O O . PRO A 1 141 ? 36.011 -8.785 -12.466 1.00 74.88 141 PRO A O 1
ATOM 1098 N N . CYS A 1 142 ? 36.625 -6.896 -13.527 1.00 75.50 142 CYS A N 1
ATOM 1099 C CA . CYS A 1 142 ? 35.566 -6.962 -14.535 1.00 75.50 142 CYS A CA 1
ATOM 1100 C C . CYS A 1 142 ? 35.670 -8.214 -15.426 1.00 75.50 142 CYS A C 1
ATOM 1102 O O . CYS A 1 142 ? 36.752 -8.594 -15.878 1.00 75.50 142 CYS A O 1
ATOM 1104 N N . THR A 1 143 ? 34.522 -8.815 -15.739 1.00 76.00 143 THR A N 1
ATOM 1105 C CA . THR A 1 143 ? 34.359 -9.984 -16.610 1.00 76.00 143 THR A CA 1
ATOM 1106 C C . THR A 1 143 ? 33.374 -9.700 -17.746 1.00 76.00 143 THR A C 1
ATOM 1108 O O . THR A 1 143 ? 32.336 -9.068 -17.550 1.00 76.00 143 THR A O 1
ATOM 1111 N N . TYR A 1 144 ? 33.654 -10.217 -18.947 1.00 74.62 144 TYR A N 1
ATOM 1112 C CA . TYR A 1 144 ? 32.794 -10.024 -20.125 1.00 74.62 144 TYR A CA 1
ATOM 1113 C C . TYR A 1 144 ? 31.386 -10.598 -19.940 1.00 74.62 144 TYR A C 1
ATOM 1115 O O . TYR A 1 144 ? 30.409 -9.989 -20.358 1.00 74.62 144 TYR A O 1
ATOM 1123 N N . ALA A 1 145 ? 31.266 -11.747 -19.275 1.00 69.19 145 ALA A N 1
ATOM 1124 C CA . ALA A 1 145 ? 29.989 -12.434 -19.111 1.00 69.19 145 ALA A CA 1
ATOM 1125 C C . ALA A 1 145 ? 29.005 -11.733 -18.154 1.00 69.19 145 ALA A C 1
ATOM 1127 O O . ALA A 1 145 ? 27.810 -12.015 -18.217 1.00 69.19 145 ALA A O 1
ATOM 1128 N N . LYS A 1 146 ? 29.487 -10.878 -17.240 1.00 69.31 146 LYS A N 1
ATOM 1129 C CA . LYS A 1 146 ? 28.656 -10.290 -16.170 1.00 69.31 146 LYS A CA 1
ATOM 1130 C C . LYS A 1 146 ? 28.659 -8.770 -16.153 1.00 69.31 146 LYS A C 1
ATOM 1132 O O . LYS A 1 146 ? 27.658 -8.169 -15.771 1.00 69.31 146 LYS A O 1
ATOM 1137 N N . ASP A 1 147 ? 29.783 -8.169 -16.525 1.00 76.19 147 ASP A N 1
ATOM 1138 C CA . ASP A 1 147 ? 30.053 -6.759 -16.256 1.00 76.19 147 ASP A CA 1
ATOM 1139 C C . ASP A 1 147 ? 30.096 -5.931 -17.540 1.00 76.19 147 ASP A C 1
ATOM 1141 O O . ASP A 1 147 ? 30.070 -4.708 -17.468 1.00 76.19 147 ASP A O 1
ATOM 1145 N N . LEU A 1 148 ? 30.132 -6.575 -18.713 1.00 79.06 148 LEU A N 1
ATOM 1146 C CA . LEU A 1 148 ? 30.020 -5.885 -19.991 1.00 79.06 148 LEU A CA 1
ATOM 1147 C C . LEU A 1 148 ? 28.558 -5.509 -20.250 1.00 79.06 148 LEU A C 1
ATOM 1149 O O . LEU A 1 148 ? 27.721 -6.348 -20.582 1.00 79.06 148 LEU A O 1
ATOM 1153 N N . LEU A 1 149 ? 28.267 -4.225 -20.110 1.00 80.12 149 LEU A N 1
ATOM 1154 C CA . LEU A 1 149 ? 26.986 -3.622 -20.432 1.00 80.12 149 LEU A CA 1
ATOM 1155 C C . LEU A 1 149 ? 27.041 -2.983 -21.813 1.00 80.12 149 LEU A C 1
ATOM 1157 O O . LEU A 1 149 ? 28.092 -2.842 -22.444 1.00 80.12 149 LEU A O 1
ATOM 1161 N N . SER A 1 150 ? 25.870 -2.597 -22.295 1.00 80.88 150 SER A N 1
ATOM 1162 C CA . SER A 1 150 ? 25.742 -1.831 -23.520 1.00 80.88 150 SER A CA 1
ATOM 1163 C C . SER A 1 150 ? 24.775 -0.679 -23.314 1.00 80.88 150 SER A C 1
ATOM 1165 O O . SER A 1 150 ? 23.984 -0.691 -22.386 1.00 80.88 150 SER A O 1
ATOM 1167 N N . THR A 1 151 ? 24.852 0.343 -24.151 1.00 83.06 151 THR A N 1
ATOM 1168 C CA . THR A 1 151 ? 23.831 1.383 -24.270 1.00 83.06 151 THR A CA 1
ATOM 1169 C C . THR A 1 151 ? 23.625 1.665 -25.745 1.00 83.06 151 THR A C 1
ATOM 1171 O O . THR A 1 151 ? 24.564 1.559 -26.538 1.00 83.06 151 THR A O 1
ATOM 1174 N N . ALA A 1 152 ? 22.395 1.969 -26.137 1.00 83.00 152 ALA A N 1
ATOM 1175 C CA . ALA A 1 152 ? 22.066 2.213 -27.528 1.00 83.00 152 ALA A CA 1
ATOM 1176 C C . ALA A 1 152 ? 21.742 3.683 -27.761 1.00 83.00 152 ALA A C 1
ATOM 1178 O O . ALA A 1 152 ? 20.969 4.290 -27.023 1.00 83.00 152 ALA A O 1
ATOM 1179 N N . SER A 1 153 ? 22.297 4.241 -28.834 1.00 83.31 153 SER A N 1
ATOM 1180 C CA . SER A 1 153 ? 21.894 5.554 -29.316 1.00 83.31 153 SER A CA 1
ATOM 1181 C C . SER A 1 153 ? 20.420 5.540 -29.744 1.00 83.31 153 SER A C 1
ATOM 1183 O O . SER A 1 153 ? 19.891 4.490 -30.137 1.00 83.31 153 SER A O 1
ATOM 1185 N N . PRO A 1 154 ? 19.768 6.713 -29.801 1.00 76.81 154 PRO A N 1
ATOM 1186 C CA . PRO A 1 154 ? 18.511 6.855 -30.520 1.00 76.81 154 PRO A CA 1
ATOM 1187 C C . PRO A 1 154 ? 18.642 6.374 -31.972 1.00 76.81 154 PRO A C 1
ATOM 1189 O O . PRO A 1 154 ? 19.724 6.407 -32.571 1.00 76.81 154 PRO A O 1
ATOM 1192 N N . CYS A 1 155 ? 17.523 5.952 -32.556 1.00 77.94 155 CYS A N 1
ATOM 1193 C CA . CYS A 1 155 ? 17.440 5.571 -33.964 1.00 77.94 155 CYS A CA 1
ATOM 1194 C C . CYS A 1 155 ? 17.509 6.809 -34.867 1.00 77.94 155 CYS A C 1
ATOM 1196 O O . CYS A 1 155 ? 16.488 7.387 -35.243 1.00 77.94 155 CYS A O 1
ATOM 1198 N N . LEU A 1 156 ? 18.723 7.228 -35.219 1.00 61.09 156 LEU A N 1
ATOM 1199 C CA . LEU A 1 156 ? 18.970 8.326 -36.149 1.00 61.09 156 LEU A CA 1
ATOM 1200 C C . LEU A 1 156 ? 18.922 7.785 -37.588 1.00 61.09 156 LEU A C 1
ATOM 1202 O O . LEU A 1 156 ? 19.847 7.130 -38.049 1.00 61.09 156 LEU A O 1
ATOM 1206 N N . ASN A 1 157 ? 17.830 8.085 -38.299 1.00 58.09 157 ASN A N 1
ATOM 1207 C CA . ASN A 1 157 ? 17.580 7.746 -39.711 1.00 58.09 157 ASN A CA 1
ATOM 1208 C C . ASN A 1 157 ? 17.371 6.241 -40.015 1.00 58.09 157 ASN A C 1
ATOM 1210 O O . ASN A 1 157 ? 18.048 5.621 -40.825 1.00 58.09 157 ASN A O 1
ATOM 1214 N N . LYS A 1 158 ? 16.291 5.744 -39.403 1.00 64.69 158 LYS A N 1
ATOM 1215 C CA . LYS A 1 158 ? 15.344 4.673 -39.785 1.00 64.69 158 LYS A CA 1
ATOM 1216 C C . LYS A 1 158 ? 15.725 3.194 -39.733 1.00 64.69 158 LYS A C 1
ATOM 1218 O O . LYS A 1 158 ? 14.835 2.456 -39.325 1.00 64.69 158 LYS A O 1
ATOM 1223 N N . ASP A 1 159 ? 16.955 2.763 -39.998 1.00 76.56 159 ASP A N 1
ATOM 1224 C CA . ASP A 1 159 ? 17.201 1.303 -40.061 1.00 76.56 159 ASP A CA 1
ATOM 1225 C C . ASP A 1 159 ? 18.207 0.780 -39.028 1.00 76.56 159 ASP A C 1
ATOM 1227 O O . ASP A 1 159 ? 18.158 -0.394 -38.666 1.00 76.56 159 ASP A O 1
ATOM 1231 N N . SER A 1 160 ? 19.074 1.636 -38.480 1.00 83.38 160 SER A N 1
ATOM 1232 C CA . SER A 1 160 ? 20.106 1.214 -37.526 1.00 83.38 160 SER A CA 1
ATOM 1233 C C . SER A 1 160 ? 20.376 2.237 -36.426 1.00 83.38 160 SER A C 1
ATOM 1235 O O . SER A 1 160 ? 20.236 3.442 -36.638 1.00 83.38 160 SER A O 1
ATOM 1237 N N . ARG A 1 161 ? 20.844 1.757 -35.274 1.00 84.88 161 ARG A N 1
ATOM 1238 C CA . ARG A 1 161 ? 21.356 2.553 -34.147 1.00 84.88 161 ARG A CA 1
ATOM 1239 C C . ARG A 1 161 ? 22.719 2.035 -33.697 1.00 84.88 161 ARG A C 1
ATOM 1241 O O . ARG A 1 161 ? 23.075 0.895 -33.991 1.00 84.88 161 ARG A O 1
ATOM 1248 N N . LEU A 1 162 ? 23.469 2.865 -32.980 1.00 86.50 162 LEU A N 1
ATOM 1249 C CA . LEU A 1 162 ? 24.780 2.503 -32.455 1.00 86.50 162 LEU A CA 1
ATOM 1250 C C . LEU A 1 162 ? 24.640 1.891 -31.060 1.00 86.50 162 LEU A C 1
ATOM 1252 O O . LEU A 1 162 ? 24.099 2.531 -30.164 1.00 86.50 162 LEU A O 1
ATOM 1256 N N . LEU A 1 163 ? 25.143 0.676 -30.878 1.00 86.12 163 LEU A N 1
ATOM 1257 C CA . LEU A 1 163 ? 25.295 0.015 -29.590 1.00 86.12 163 LEU A CA 1
ATOM 1258 C C . LEU A 1 163 ? 26.735 0.210 -29.105 1.00 86.12 163 LEU A C 1
ATOM 1260 O O . LEU A 1 163 ? 27.675 -0.255 -29.748 1.00 86.12 163 LEU A O 1
ATOM 1264 N N . THR A 1 164 ? 26.902 0.898 -27.982 1.00 87.38 164 THR A N 1
ATOM 1265 C CA . THR A 1 164 ? 28.198 1.151 -27.347 1.00 87.38 164 THR A CA 1
ATOM 1266 C C . THR A 1 164 ? 28.334 0.261 -26.125 1.00 87.38 164 THR A C 1
ATOM 1268 O O . THR A 1 164 ? 27.411 0.193 -25.319 1.00 87.38 164 THR A O 1
ATOM 1271 N N . PHE A 1 165 ? 29.477 -0.399 -25.974 1.00 84.88 165 PHE A N 1
ATOM 1272 C CA . PHE A 1 165 ? 29.757 -1.271 -24.839 1.00 84.88 165 PHE A CA 1
ATOM 1273 C C . PHE A 1 165 ? 30.568 -0.542 -23.773 1.00 84.88 165 PHE A C 1
ATOM 1275 O O . PHE A 1 165 ? 31.369 0.339 -24.088 1.00 84.88 165 PHE A O 1
ATOM 1282 N N . PHE A 1 166 ? 30.366 -0.913 -22.516 1.00 84.75 166 PHE A N 1
ATOM 1283 C CA . PHE A 1 166 ? 31.135 -0.402 -21.388 1.00 84.75 166 PHE A CA 1
ATOM 1284 C C . PHE A 1 166 ? 31.110 -1.412 -20.246 1.00 84.75 166 PHE A C 1
ATOM 1286 O O . PHE A 1 166 ? 30.182 -2.210 -20.141 1.00 84.75 166 PHE A O 1
ATOM 1293 N N . PHE A 1 167 ? 32.131 -1.389 -19.395 1.00 81.81 167 PHE A N 1
ATOM 1294 C CA . PHE A 1 167 ? 32.096 -2.163 -18.163 1.00 81.81 167 PHE A CA 1
ATOM 1295 C C . PHE A 1 167 ? 31.339 -1.396 -17.084 1.00 81.81 167 PHE A C 1
ATOM 1297 O O . PHE A 1 167 ? 31.495 -0.183 -16.947 1.00 81.81 167 PHE A O 1
ATOM 1304 N N . ASP A 1 168 ? 30.510 -2.128 -16.355 1.00 78.06 168 ASP A N 1
ATOM 1305 C CA . ASP A 1 168 ? 29.825 -1.681 -15.152 1.00 78.06 168 ASP A CA 1
ATOM 1306 C C . ASP A 1 168 ? 30.847 -1.109 -14.149 1.00 78.06 168 ASP A C 1
ATOM 1308 O O . ASP A 1 168 ? 31.905 -1.692 -13.907 1.00 78.06 168 ASP A O 1
ATOM 1312 N N . ASP A 1 169 ? 30.557 0.055 -13.575 1.00 69.81 169 ASP A N 1
ATOM 1313 C CA . ASP A 1 169 ? 31.477 0.777 -12.695 1.00 69.81 169 ASP A CA 1
ATOM 1314 C C . ASP A 1 169 ? 31.665 0.094 -11.330 1.00 69.81 169 ASP A C 1
ATOM 1316 O O . ASP A 1 169 ? 32.613 0.402 -10.602 1.00 69.81 169 ASP A O 1
ATOM 1320 N N . GLY A 1 170 ? 30.826 -0.889 -10.994 1.00 67.19 170 GLY A N 1
ATOM 1321 C CA . GLY A 1 170 ? 30.950 -1.701 -9.788 1.00 67.19 170 GLY A CA 1
ATOM 1322 C C . GLY A 1 170 ? 32.121 -2.695 -9.787 1.00 67.19 170 GLY A C 1
ATOM 1323 O O . GLY A 1 170 ? 32.328 -3.356 -8.773 1.00 67.19 170 GLY A O 1
ATOM 1324 N N . CYS A 1 171 ? 32.872 -2.859 -10.882 1.00 71.94 171 CYS A N 1
ATOM 1325 C CA . CYS A 1 171 ? 34.044 -3.746 -10.951 1.00 71.94 171 CYS A CA 1
ATOM 1326 C C . CYS A 1 171 ? 35.363 -2.971 -11.145 1.00 71.94 171 CYS A C 1
ATOM 1328 O O . CYS A 1 171 ? 35.378 -1.819 -11.575 1.00 71.94 171 CYS A O 1
ATOM 1330 N N . GLU A 1 172 ? 36.492 -3.587 -10.787 1.00 74.75 172 GLU A N 1
ATOM 1331 C CA . GLU A 1 172 ? 37.826 -3.031 -11.017 1.00 74.75 172 GLU A CA 1
ATOM 1332 C C . GLU A 1 172 ? 38.280 -3.354 -12.446 1.00 74.75 172 GLU A C 1
ATOM 1334 O O . GLU A 1 172 ? 38.389 -4.519 -12.845 1.00 74.75 172 GLU A O 1
ATOM 1339 N N . ALA A 1 173 ? 38.536 -2.311 -13.236 1.00 66.19 173 ALA A N 1
ATOM 1340 C CA . ALA A 1 173 ? 39.030 -2.466 -14.596 1.00 66.19 173 ALA A CA 1
ATOM 1341 C C . ALA A 1 173 ? 40.436 -3.086 -14.576 1.00 66.19 173 ALA A C 1
ATOM 1343 O O . ALA A 1 173 ? 41.401 -2.468 -14.124 1.00 66.19 173 ALA A O 1
ATOM 1344 N N . VAL A 1 174 ? 40.567 -4.307 -15.095 1.00 67.88 174 VAL A N 1
ATOM 1345 C CA . VAL A 1 174 ? 41.865 -4.982 -15.205 1.00 67.88 174 VAL A CA 1
ATOM 1346 C C . VAL A 1 174 ? 42.620 -4.411 -16.411 1.00 67.88 174 VAL A C 1
ATOM 1348 O O . VAL A 1 174 ? 42.038 -4.335 -17.503 1.00 67.88 174 VAL A O 1
ATOM 1351 N N . PRO A 1 175 ? 43.909 -4.036 -16.274 1.00 56.25 175 PRO A N 1
ATOM 1352 C CA . PRO A 1 175 ? 44.708 -3.624 -17.418 1.00 56.25 175 PRO A CA 1
ATOM 1353 C C . PRO A 1 175 ? 44.713 -4.751 -18.464 1.00 56.25 175 PRO A C 1
ATOM 1355 O O . PRO A 1 175 ? 45.104 -5.868 -18.142 1.00 56.25 175 PRO A O 1
ATOM 1358 N N . GLN A 1 176 ? 44.315 -4.436 -19.706 1.00 59.19 176 GLN A N 1
ATOM 1359 C CA . GLN A 1 176 ? 44.176 -5.336 -20.876 1.00 59.19 176 GLN A CA 1
ATOM 1360 C C . GLN A 1 176 ? 42.806 -5.995 -21.143 1.00 59.19 176 GLN A C 1
ATOM 1362 O O . GLN A 1 176 ? 42.748 -6.963 -21.894 1.00 59.19 176 GLN A O 1
ATOM 1367 N N . THR A 1 177 ? 41.693 -5.459 -20.643 1.00 64.75 177 THR A N 1
ATOM 1368 C CA . THR A 1 177 ? 40.349 -5.866 -21.110 1.00 64.75 177 THR A CA 1
ATOM 1369 C C . THR A 1 177 ? 39.870 -4.961 -22.264 1.00 64.75 177 THR A C 1
ATOM 1371 O O . THR A 1 177 ? 39.377 -3.862 -22.013 1.00 64.75 177 THR A O 1
ATOM 1374 N N . PRO A 1 178 ? 40.041 -5.333 -23.554 1.00 76.06 178 PRO A N 1
ATOM 1375 C CA . PRO A 1 178 ? 39.518 -4.529 -24.659 1.00 76.06 178 PRO A CA 1
ATOM 1376 C C . PRO A 1 178 ? 37.985 -4.484 -24.618 1.00 76.06 178 PRO A C 1
ATOM 1378 O O . PRO A 1 178 ? 37.325 -5.523 -24.648 1.00 76.06 178 PRO A O 1
ATOM 1381 N N . VAL A 1 179 ? 37.413 -3.281 -24.570 1.00 78.69 179 VAL A N 1
ATOM 1382 C CA . VAL A 1 179 ? 35.968 -3.073 -24.746 1.00 78.69 179 VAL A CA 1
ATOM 1383 C C . VAL A 1 179 ? 35.629 -3.282 -26.228 1.00 78.69 179 VAL A C 1
ATOM 1385 O O . VAL A 1 179 ? 36.355 -2.755 -27.078 1.00 78.69 179 VAL A O 1
ATOM 1388 N N . PRO A 1 180 ? 34.566 -4.034 -26.575 1.00 81.94 180 PRO A N 1
ATOM 1389 C CA . PRO A 1 180 ? 34.171 -4.202 -27.966 1.00 81.94 180 PRO A CA 1
ATOM 1390 C C . PRO A 1 180 ? 33.886 -2.868 -28.656 1.00 81.94 180 PRO A C 1
ATOM 1392 O O . PRO A 1 180 ? 33.351 -1.934 -28.056 1.00 81.94 180 PRO A O 1
ATOM 1395 N N . ASN A 1 181 ? 34.233 -2.788 -29.942 1.00 83.12 181 ASN A N 1
ATOM 1396 C CA . ASN A 1 181 ? 33.950 -1.603 -30.743 1.00 83.12 181 ASN A CA 1
ATOM 1397 C C . ASN A 1 181 ? 32.433 -1.360 -30.828 1.00 83.12 181 ASN A C 1
ATOM 1399 O O . ASN A 1 181 ? 31.665 -2.326 -30.884 1.00 83.12 181 ASN A O 1
ATOM 1403 N N . PRO A 1 182 ? 31.989 -0.091 -30.901 1.00 85.88 182 PRO A N 1
ATOM 1404 C CA . PRO A 1 182 ? 30.584 0.219 -31.118 1.00 85.88 182 PRO A CA 1
ATOM 1405 C C . PRO A 1 182 ? 30.027 -0.496 -32.359 1.00 85.88 182 PRO A C 1
ATOM 1407 O O . PRO A 1 182 ? 30.637 -0.453 -33.431 1.00 85.88 182 PRO A O 1
ATOM 1410 N N . LYS A 1 183 ? 28.863 -1.140 -32.223 1.00 83.06 183 LYS A N 1
ATOM 1411 C CA . LYS A 1 183 ? 28.229 -1.942 -33.283 1.00 83.06 183 LYS A CA 1
ATOM 1412 C C . LYS A 1 183 ? 26.956 -1.269 -33.783 1.00 83.06 183 LYS A C 1
ATOM 1414 O O . LYS A 1 183 ? 26.135 -0.825 -32.988 1.00 83.06 183 LYS A O 1
ATOM 1419 N N . GLN A 1 184 ? 26.756 -1.219 -35.099 1.00 85.81 184 GLN A N 1
ATOM 1420 C CA . GLN A 1 184 ? 25.456 -0.838 -35.656 1.00 85.81 184 GLN A CA 1
ATOM 1421 C C . GLN A 1 184 ? 24.496 -2.025 -35.581 1.00 85.81 184 GLN A C 1
ATOM 1423 O O . GLN A 1 184 ? 24.806 -3.104 -36.085 1.00 85.81 184 GLN A O 1
ATOM 1428 N N . ILE A 1 185 ? 23.339 -1.820 -34.954 1.00 85.06 185 ILE A N 1
ATOM 1429 C CA . ILE A 1 185 ? 22.287 -2.831 -34.821 1.00 85.06 185 ILE A CA 1
ATOM 1430 C C . ILE A 1 185 ? 20.966 -2.312 -35.397 1.00 85.06 185 ILE A C 1
ATOM 1432 O O . ILE A 1 185 ? 20.732 -1.099 -35.363 1.00 85.06 185 ILE A O 1
ATOM 1436 N N . PRO A 1 186 ? 20.086 -3.200 -35.888 1.00 86.44 186 PRO A N 1
ATOM 1437 C CA . PRO A 1 186 ? 18.760 -2.815 -36.343 1.00 86.44 186 PRO A CA 1
ATOM 1438 C C . PRO A 1 186 ? 17.914 -2.114 -35.268 1.00 86.44 186 PRO A C 1
ATOM 1440 O O . PRO A 1 186 ? 18.010 -2.390 -34.065 1.00 86.44 186 PRO A O 1
ATOM 1443 N N . CYS A 1 187 ? 17.072 -1.185 -35.717 1.00 80.94 187 CYS A N 1
ATOM 1444 C CA . CYS A 1 187 ? 16.162 -0.416 -34.860 1.00 80.94 187 CYS A CA 1
ATOM 1445 C C . CYS A 1 187 ? 14.888 -1.171 -34.446 1.00 80.94 187 CYS A C 1
ATOM 1447 O O . CYS A 1 187 ? 14.168 -0.718 -33.554 1.00 80.94 187 CYS A O 1
ATOM 1449 N N . ASP A 1 188 ? 14.599 -2.298 -35.090 1.00 81.69 188 ASP A N 1
ATOM 1450 C CA . ASP A 1 188 ? 13.466 -3.179 -34.806 1.00 81.69 188 ASP A CA 1
ATOM 1451 C C . ASP A 1 188 ? 13.762 -4.218 -33.714 1.00 81.69 188 ASP A C 1
ATOM 1453 O O . ASP A 1 188 ? 12.825 -4.820 -33.197 1.00 81.69 188 ASP A O 1
ATOM 1457 N N . ILE A 1 189 ? 15.024 -4.381 -33.294 1.00 85.88 189 ILE A N 1
ATOM 1458 C CA . ILE A 1 189 ? 15.364 -5.233 -32.149 1.00 85.88 189 ILE A CA 1
ATOM 1459 C C . ILE A 1 189 ? 14.738 -4.652 -30.881 1.00 85.88 189 ILE A C 1
ATOM 1461 O O . ILE A 1 189 ? 15.131 -3.576 -30.403 1.00 85.88 189 ILE A O 1
ATOM 1465 N N . ARG A 1 190 ? 13.787 -5.403 -30.325 1.00 86.75 190 ARG A N 1
ATOM 1466 C CA . ARG A 1 190 ? 13.114 -5.112 -29.065 1.00 86.75 190 ARG A CA 1
ATOM 1467 C C . ARG A 1 190 ? 13.053 -6.370 -28.221 1.00 86.75 190 ARG A C 1
ATOM 1469 O O . ARG A 1 190 ? 12.682 -7.427 -28.728 1.00 86.75 190 ARG A O 1
ATOM 1476 N N . CYS A 1 191 ? 13.442 -6.252 -26.961 1.00 89.69 191 CYS A N 1
ATOM 1477 C CA . CYS A 1 191 ? 13.279 -7.326 -25.998 1.00 89.69 191 CYS A CA 1
ATOM 1478 C C . CYS A 1 191 ? 12.154 -6.920 -25.061 1.00 89.69 191 CYS A C 1
ATOM 1480 O O . CYS A 1 191 ? 12.281 -5.916 -24.361 1.00 89.69 191 CYS A O 1
ATOM 1482 N N . ASN A 1 192 ? 11.067 -7.689 -25.096 1.00 89.69 192 ASN A N 1
ATOM 1483 C CA . ASN A 1 192 ? 9.919 -7.441 -24.238 1.00 89.69 192 ASN A CA 1
ATOM 1484 C C . ASN A 1 192 ? 10.311 -7.585 -22.766 1.00 89.69 192 ASN A C 1
ATOM 1486 O O . ASN A 1 192 ? 11.281 -8.281 -22.449 1.00 89.69 192 ASN A O 1
ATOM 1490 N N . SER A 1 193 ? 9.528 -6.987 -21.871 1.00 91.44 193 SER A N 1
ATOM 1491 C CA . SER A 1 193 ? 9.629 -7.278 -20.438 1.00 91.44 193 SER A CA 1
ATOM 1492 C C . SER A 1 193 ? 9.644 -8.799 -20.189 1.00 91.44 193 SER A C 1
ATOM 1494 O O . SER A 1 193 ? 8.922 -9.556 -20.838 1.00 91.44 193 SER A O 1
ATOM 1496 N N . GLY A 1 194 ? 10.538 -9.260 -19.313 1.00 92.06 194 GLY A N 1
ATOM 1497 C CA . GLY A 1 194 ? 10.887 -10.680 -19.187 1.00 92.06 194 GLY A CA 1
ATOM 1498 C C . GLY A 1 194 ? 12.037 -11.159 -20.078 1.00 92.06 194 GLY A C 1
ATOM 1499 O O . GLY A 1 194 ? 12.509 -12.288 -19.918 1.00 92.06 194 GLY A O 1
ATOM 1500 N N . ALA A 1 195 ? 12.553 -10.319 -20.972 1.00 92.38 195 ALA A N 1
ATOM 1501 C CA . ALA A 1 195 ? 13.746 -10.578 -21.763 1.00 92.38 195 ALA A CA 1
ATOM 1502 C C . ALA A 1 195 ? 14.739 -9.405 -21.726 1.00 92.38 195 ALA A C 1
ATOM 1504 O O . ALA A 1 195 ? 14.398 -8.246 -21.506 1.00 92.38 195 ALA A O 1
ATOM 1505 N N . TYR A 1 196 ? 16.003 -9.713 -22.004 1.00 90.81 196 TYR A N 1
ATOM 1506 C CA . TYR A 1 196 ? 17.093 -8.745 -22.070 1.00 90.81 196 TYR A CA 1
ATOM 1507 C C . TYR A 1 196 ? 17.871 -8.887 -23.377 1.00 90.81 196 TYR A C 1
ATOM 1509 O O . TYR A 1 196 ? 17.923 -9.970 -23.965 1.00 90.81 196 TYR A O 1
ATOM 1517 N N . LEU A 1 197 ? 18.502 -7.804 -23.831 1.00 89.00 197 LEU A N 1
ATOM 1518 C CA . LEU A 1 197 ? 19.429 -7.851 -24.954 1.00 89.00 197 LEU A CA 1
ATOM 1519 C C . LEU A 1 197 ? 20.767 -8.393 -24.459 1.00 89.00 197 LEU A C 1
ATOM 1521 O O . LEU A 1 197 ? 21.574 -7.665 -23.882 1.00 89.00 197 LEU A O 1
ATOM 1525 N N . GLY A 1 198 ? 20.976 -9.686 -24.670 1.00 83.81 198 GLY A N 1
ATOM 1526 C CA . GLY A 1 198 ? 22.228 -10.339 -24.333 1.00 83.81 198 GLY A CA 1
ATOM 1527 C C . GLY A 1 198 ? 23.236 -10.249 -25.467 1.00 83.81 198 GLY A C 1
ATOM 1528 O O . GLY A 1 198 ? 22.893 -10.089 -26.640 1.00 83.81 198 GLY A O 1
ATOM 1529 N N . ILE A 1 199 ? 24.495 -10.376 -25.074 1.00 80.00 199 ILE A N 1
ATOM 1530 C CA . ILE A 1 199 ? 25.651 -10.479 -25.954 1.00 80.00 199 ILE A CA 1
ATOM 1531 C C . ILE A 1 199 ? 26.060 -11.952 -26.091 1.00 80.00 199 ILE A C 1
ATOM 1533 O O . ILE A 1 199 ? 25.947 -12.723 -25.133 1.00 80.00 199 ILE A O 1
ATOM 1537 N N . ASN A 1 200 ? 26.513 -12.369 -27.273 1.00 76.94 200 ASN A N 1
ATOM 1538 C CA . ASN A 1 200 ? 26.996 -13.734 -27.486 1.00 76.94 200 ASN A CA 1
ATOM 1539 C C . ASN A 1 200 ? 28.364 -13.972 -26.808 1.00 76.94 200 ASN A C 1
ATOM 1541 O O . ASN A 1 200 ? 29.085 -13.046 -26.441 1.00 76.94 200 ASN A O 1
ATOM 1545 N N . ALA A 1 201 ? 28.753 -15.243 -26.666 1.00 72.12 201 ALA A N 1
ATOM 1546 C CA . ALA A 1 201 ? 30.038 -15.602 -26.061 1.00 72.12 201 ALA A CA 1
ATOM 1547 C C . ALA A 1 201 ? 31.254 -15.108 -26.875 1.00 72.12 201 ALA A C 1
ATOM 1549 O O . ALA A 1 201 ? 32.340 -14.985 -26.320 1.00 72.12 201 ALA A O 1
ATOM 1550 N N . ASN A 1 202 ? 31.081 -14.774 -28.162 1.00 73.94 202 ASN A N 1
ATOM 1551 C CA . ASN A 1 202 ? 32.155 -14.249 -29.015 1.00 73.94 202 ASN A CA 1
ATOM 1552 C C . ASN A 1 202 ? 32.606 -12.838 -28.599 1.00 73.94 202 ASN A C 1
ATOM 1554 O O . ASN A 1 202 ? 33.687 -12.408 -28.995 1.00 73.94 202 ASN A O 1
ATOM 1558 N N . CYS A 1 203 ? 31.813 -12.131 -27.786 1.00 72.69 203 CYS A N 1
ATOM 1559 C CA . CYS A 1 203 ? 32.195 -10.850 -27.191 1.00 72.69 203 CYS A CA 1
ATOM 1560 C C . CYS A 1 203 ? 33.289 -10.988 -26.115 1.00 72.69 203 CYS A C 1
ATOM 1562 O O . CYS A 1 203 ? 33.856 -9.976 -25.706 1.00 72.69 203 CYS A O 1
ATOM 1564 N N . ASP A 1 204 ? 33.590 -12.210 -25.660 1.00 75.38 204 ASP A N 1
ATOM 1565 C CA . ASP A 1 204 ? 34.723 -12.501 -24.784 1.00 75.38 204 ASP A CA 1
ATOM 1566 C C . ASP A 1 204 ? 35.974 -12.821 -25.633 1.00 75.38 204 ASP A C 1
ATOM 1568 O O . ASP A 1 204 ? 35.966 -13.806 -26.383 1.00 75.38 204 ASP A O 1
ATOM 1572 N N . PRO A 1 205 ? 37.072 -12.045 -25.522 1.00 71.69 205 PRO A N 1
ATOM 1573 C CA . PRO A 1 205 ? 38.311 -12.289 -26.261 1.00 71.69 205 PRO A CA 1
ATOM 1574 C C . PRO A 1 205 ? 38.984 -13.629 -25.919 1.00 71.69 205 PRO A C 1
ATOM 1576 O O . PRO A 1 205 ? 39.850 -14.075 -26.672 1.00 71.69 205 PRO A O 1
ATOM 1579 N N . ALA A 1 206 ? 38.613 -14.277 -24.808 1.00 71.00 206 ALA A N 1
ATOM 1580 C CA . ALA A 1 206 ? 39.078 -15.619 -24.463 1.00 71.00 206 ALA A CA 1
ATOM 1581 C C . ALA A 1 206 ? 38.339 -16.730 -25.234 1.00 71.00 206 ALA A C 1
ATOM 1583 O O . ALA A 1 206 ? 38.860 -17.841 -25.346 1.00 71.00 206 ALA A O 1
ATOM 1584 N N . VAL A 1 207 ? 37.139 -16.448 -25.755 1.00 73.56 207 VAL A N 1
ATOM 1585 C CA . VAL A 1 207 ? 36.269 -17.429 -26.426 1.00 73.56 207 VAL A CA 1
ATOM 1586 C C . VAL A 1 207 ? 36.200 -17.187 -27.934 1.00 73.56 207 VAL A C 1
ATOM 1588 O O . VAL A 1 207 ? 36.187 -18.146 -28.707 1.00 73.56 207 VAL A O 1
ATOM 1591 N N . GLY A 1 208 ? 36.182 -15.927 -28.372 1.00 73.19 208 GLY A N 1
ATOM 1592 C CA . GLY A 1 208 ? 35.997 -15.576 -29.776 1.00 73.19 208 GLY A CA 1
ATOM 1593 C C . GLY A 1 208 ? 36.653 -14.261 -30.184 1.00 73.19 208 GLY A C 1
ATOM 1594 O O . GLY A 1 208 ? 37.437 -13.652 -29.459 1.00 73.19 208 GLY A O 1
ATOM 1595 N N . ASN A 1 209 ? 36.360 -13.830 -31.410 1.00 76.81 209 ASN A N 1
ATOM 1596 C CA . ASN A 1 209 ? 36.796 -12.531 -31.900 1.00 76.81 209 ASN A CA 1
ATOM 1597 C C . ASN A 1 209 ? 35.819 -11.466 -31.395 1.00 76.81 209 ASN A C 1
ATOM 1599 O O . ASN A 1 209 ? 34.674 -11.453 -31.829 1.00 76.81 209 ASN A O 1
ATOM 1603 N N . VAL A 1 210 ? 36.292 -10.533 -30.565 1.00 69.81 210 VAL A N 1
ATOM 1604 C CA . VAL A 1 210 ? 35.509 -9.394 -30.042 1.00 69.81 210 VAL A CA 1
ATOM 1605 C C . VAL A 1 210 ? 34.785 -8.590 -31.139 1.00 69.81 210 VAL A C 1
ATOM 1607 O O . VAL A 1 210 ? 33.759 -7.969 -30.874 1.00 69.81 210 VAL A O 1
ATOM 1610 N N . ASN A 1 211 ? 35.274 -8.615 -32.386 1.00 69.44 211 ASN A N 1
ATOM 1611 C CA . ASN A 1 211 ? 34.621 -7.952 -33.522 1.00 69.44 211 ASN A CA 1
ATOM 1612 C C . ASN A 1 211 ? 33.453 -8.754 -34.136 1.00 69.44 211 ASN A C 1
ATOM 1614 O O . ASN A 1 211 ? 32.729 -8.218 -34.969 1.00 69.44 211 ASN A O 1
ATOM 1618 N N . ASP A 1 212 ? 33.265 -10.010 -33.727 1.00 74.81 212 ASP A N 1
ATOM 1619 C CA . ASP A 1 212 ? 32.130 -10.890 -34.058 1.00 74.81 212 ASP A CA 1
ATOM 1620 C C . ASP A 1 212 ? 31.101 -10.947 -32.907 1.00 74.81 212 ASP A C 1
ATOM 1622 O O . ASP A 1 212 ? 30.290 -11.868 -32.782 1.00 74.81 212 ASP A O 1
ATOM 1626 N N . CYS A 1 213 ? 31.155 -9.948 -32.024 1.00 74.12 213 CYS A N 1
ATOM 1627 C CA . CYS A 1 213 ? 30.190 -9.764 -30.956 1.00 74.12 213 CYS A CA 1
ATOM 1628 C C . CYS A 1 213 ? 28.797 -9.543 -31.558 1.00 74.12 213 CYS A C 1
ATOM 1630 O O . CYS A 1 213 ? 28.593 -8.605 -32.337 1.00 74.12 213 CYS A O 1
ATOM 1632 N N . ASP A 1 214 ? 27.839 -10.407 -31.228 1.00 77.62 214 ASP A N 1
ATOM 1633 C CA . ASP A 1 214 ? 26.457 -10.322 -31.706 1.00 77.62 214 ASP A CA 1
ATOM 1634 C C . ASP A 1 214 ? 25.451 -10.238 -30.565 1.00 77.62 214 ASP A C 1
ATOM 1636 O O . ASP A 1 214 ? 25.754 -10.640 -29.441 1.00 77.62 214 ASP A O 1
ATOM 1640 N N . VAL A 1 215 ? 24.275 -9.678 -30.857 1.00 82.62 215 VAL A N 1
ATOM 1641 C CA . VAL A 1 215 ? 23.252 -9.393 -29.849 1.00 82.62 215 VAL A CA 1
ATOM 1642 C C . VAL A 1 215 ? 21.906 -9.989 -30.217 1.00 82.62 215 VAL A C 1
ATOM 1644 O O . VAL A 1 215 ? 21.422 -9.836 -31.337 1.00 82.62 215 VAL A O 1
ATOM 1647 N N . THR A 1 216 ? 21.280 -10.641 -29.245 1.00 86.56 216 THR A N 1
ATOM 1648 C CA . THR A 1 216 ? 19.956 -11.252 -29.391 1.00 86.56 216 THR A CA 1
ATOM 1649 C C . THR A 1 216 ? 19.168 -11.121 -28.097 1.00 86.56 216 THR A C 1
ATOM 1651 O O . THR A 1 216 ? 19.745 -10.982 -27.019 1.00 86.56 216 THR A O 1
ATOM 1654 N N . CYS A 1 217 ? 17.839 -11.168 -28.176 1.00 90.25 217 CYS A N 1
ATOM 1655 C CA . CYS A 1 217 ? 17.017 -11.184 -26.972 1.00 90.25 217 CYS A CA 1
ATOM 1656 C C . CYS A 1 217 ? 17.090 -12.553 -26.290 1.00 90.25 217 CYS A C 1
ATOM 1658 O O . CYS A 1 217 ? 16.842 -13.589 -26.912 1.00 90.25 217 CYS A O 1
ATOM 1660 N N . HIS A 1 218 ? 17.397 -12.547 -24.998 1.00 90.31 218 HIS A N 1
ATOM 1661 C CA . HIS A 1 218 ? 17.412 -13.723 -24.143 1.00 90.31 218 HIS A CA 1
ATOM 1662 C C . HIS A 1 218 ? 16.363 -13.580 -23.049 1.00 90.31 218 HIS A C 1
ATOM 1664 O O . HIS A 1 218 ? 16.175 -12.513 -22.475 1.00 90.31 218 HIS A O 1
ATOM 1670 N N . LYS A 1 219 ? 15.686 -14.684 -22.753 1.00 93.44 219 LYS A N 1
ATOM 1671 C CA . LYS A 1 219 ? 14.642 -14.756 -21.734 1.00 93.44 219 LYS A CA 1
ATOM 1672 C C . LYS A 1 219 ? 15.255 -14.771 -20.336 1.00 93.44 219 LYS A C 1
ATOM 1674 O O . LYS A 1 219 ? 16.273 -15.438 -20.118 1.00 93.44 219 LYS A O 1
ATOM 1679 N N . CYS A 1 220 ? 14.619 -14.086 -19.390 1.00 93.31 220 CYS A N 1
ATOM 1680 C CA . CYS A 1 220 ? 14.964 -14.214 -17.981 1.00 93.31 220 CYS A CA 1
ATOM 1681 C C . CYS A 1 220 ? 14.728 -15.641 -17.503 1.00 93.31 220 CYS A C 1
ATOM 1683 O O . CYS A 1 220 ? 13.819 -16.337 -17.961 1.00 93.31 220 CYS A O 1
ATOM 1685 N N . LYS A 1 221 ? 15.588 -16.085 -16.591 1.00 92.50 221 LYS A N 1
ATOM 1686 C CA . LYS A 1 221 ? 15.470 -17.395 -15.957 1.00 92.50 221 LYS A CA 1
ATOM 1687 C C . LYS A 1 221 ? 14.621 -17.244 -14.698 1.00 92.50 221 LYS A C 1
ATOM 1689 O O . LYS A 1 221 ? 14.446 -16.140 -14.202 1.00 92.50 221 LYS A O 1
ATOM 1694 N N . ALA A 1 222 ? 14.127 -18.356 -14.163 1.00 93.00 222 ALA A N 1
ATOM 1695 C CA . ALA A 1 222 ? 13.484 -18.344 -12.854 1.00 93.00 222 ALA A CA 1
ATOM 1696 C C . ALA A 1 222 ? 14.407 -17.690 -11.809 1.00 93.00 222 ALA A C 1
ATOM 1698 O O . ALA A 1 222 ? 15.626 -17.888 -11.841 1.00 93.00 222 ALA A O 1
ATOM 1699 N N . GLY A 1 223 ? 13.818 -16.913 -10.905 1.00 90.19 223 GLY A N 1
ATOM 1700 C CA . GLY A 1 223 ? 14.538 -16.104 -9.928 1.00 90.19 223 GLY A CA 1
ATOM 1701 C C . GLY A 1 223 ? 15.089 -14.792 -10.485 1.00 90.19 223 GLY A C 1
ATOM 1702 O O . GLY A 1 223 ? 15.647 -14.012 -9.723 1.00 90.19 223 GLY A O 1
ATOM 1703 N N . SER A 1 224 ? 14.935 -14.502 -11.778 1.00 91.56 224 SER A N 1
ATOM 1704 C CA . SER A 1 224 ? 15.265 -13.196 -12.342 1.00 91.56 224 SER A CA 1
ATOM 1705 C C . SER A 1 224 ? 14.108 -12.603 -13.131 1.00 91.56 224 SER A C 1
ATOM 1707 O O . SER A 1 224 ? 13.239 -13.312 -13.638 1.00 91.56 224 SER A O 1
ATOM 1709 N N . PHE A 1 225 ? 14.106 -11.280 -13.225 1.00 94.19 225 PHE A N 1
ATOM 1710 C CA . PHE A 1 225 ? 13.093 -10.516 -13.926 1.00 94.19 225 PHE A CA 1
ATOM 1711 C C . PHE A 1 225 ? 13.731 -9.411 -14.765 1.00 94.19 225 PHE A C 1
ATOM 1713 O O . PHE A 1 225 ? 14.896 -9.057 -14.588 1.00 94.19 225 PHE A O 1
ATOM 1720 N N . SER A 1 226 ? 12.982 -8.869 -15.714 1.00 92.75 226 SER A N 1
ATOM 1721 C CA . SER A 1 226 ? 13.370 -7.635 -16.397 1.00 92.75 226 SER A CA 1
ATOM 1722 C C . SER A 1 226 ? 12.150 -6.804 -16.725 1.00 92.75 226 SER A C 1
ATOM 1724 O O . SER A 1 226 ? 11.191 -7.304 -17.307 1.00 92.75 226 SER A O 1
ATOM 1726 N N . PHE A 1 227 ? 12.216 -5.521 -16.399 1.00 91.94 227 PHE A N 1
ATOM 1727 C CA . PHE A 1 227 ? 11.168 -4.572 -16.728 1.00 91.94 227 PHE A CA 1
ATOM 1728 C C . PHE A 1 227 ? 11.700 -3.570 -17.756 1.00 91.94 227 PHE A C 1
ATOM 1730 O O . PHE A 1 227 ? 12.572 -2.753 -17.451 1.00 91.94 227 PHE A O 1
ATOM 1737 N N . ALA A 1 228 ? 11.207 -3.649 -18.994 1.00 90.06 228 ALA A N 1
ATOM 1738 C CA . ALA A 1 228 ? 11.627 -2.782 -20.097 1.00 90.06 228 ALA A CA 1
ATOM 1739 C C . ALA A 1 228 ? 10.913 -1.416 -20.044 1.00 90.06 228 ALA A C 1
ATOM 1741 O O . ALA A 1 228 ? 10.316 -0.968 -21.022 1.00 90.06 228 ALA A O 1
ATOM 1742 N N . GLY A 1 229 ? 10.967 -0.754 -18.887 1.00 90.88 229 GLY A N 1
ATOM 1743 C CA . GLY A 1 229 ? 10.144 0.412 -18.584 1.00 90.88 229 GLY A CA 1
ATOM 1744 C C . GLY A 1 229 ? 10.719 1.356 -17.525 1.00 90.88 229 GLY A C 1
ATOM 1745 O O . GLY A 1 229 ? 11.923 1.342 -17.225 1.00 90.88 229 GLY A O 1
ATOM 1746 N N . GLU A 1 230 ? 9.827 2.169 -16.964 1.00 91.12 230 GLU A N 1
ATOM 1747 C CA . GLU A 1 230 ? 10.039 3.138 -15.885 1.00 91.12 230 GLU A CA 1
ATOM 1748 C C . GLU A 1 230 ? 9.004 2.929 -14.768 1.00 91.12 230 GLU A C 1
ATOM 1750 O O . GLU A 1 230 ? 7.857 2.563 -15.030 1.00 91.12 230 GLU A O 1
ATOM 1755 N N . VAL A 1 231 ? 9.425 3.120 -13.518 1.00 90.31 231 VAL A N 1
ATOM 1756 C CA . VAL A 1 231 ? 8.577 3.033 -12.321 1.00 90.31 231 VAL A CA 1
ATOM 1757 C C . VAL A 1 231 ? 8.804 4.301 -11.503 1.00 90.31 231 VAL A C 1
ATOM 1759 O O . VAL A 1 231 ? 9.953 4.688 -11.293 1.00 90.31 231 VAL A O 1
ATOM 1762 N N . TYR A 1 232 ? 7.717 4.932 -11.073 1.00 90.31 232 TYR A N 1
ATOM 1763 C CA . TYR A 1 232 ? 7.682 6.103 -10.204 1.00 90.31 232 TYR A CA 1
ATOM 1764 C C . TYR A 1 232 ? 6.848 5.757 -8.971 1.00 90.31 232 TYR A C 1
ATOM 1766 O O . TYR A 1 232 ? 5.625 5.722 -9.046 1.00 90.31 232 TYR A O 1
ATOM 1774 N N . ASP A 1 233 ? 7.501 5.468 -7.855 1.00 82.06 233 ASP A N 1
ATOM 1775 C CA . ASP A 1 233 ? 6.882 5.009 -6.604 1.00 82.06 233 ASP A CA 1
ATOM 1776 C C . ASP A 1 233 ? 7.370 5.791 -5.369 1.00 82.06 233 ASP A C 1
ATOM 1778 O O . ASP A 1 233 ? 6.971 5.501 -4.243 1.00 82.06 233 ASP A O 1
ATOM 1782 N N . ASP A 1 234 ? 8.204 6.817 -5.575 1.00 80.94 234 ASP A N 1
ATOM 1783 C CA . ASP A 1 234 ? 8.678 7.722 -4.529 1.00 80.94 234 ASP A CA 1
ATOM 1784 C C . ASP A 1 234 ? 8.284 9.174 -4.832 1.00 80.94 234 ASP A C 1
ATOM 1786 O O . ASP A 1 234 ? 8.935 9.875 -5.610 1.00 80.94 234 ASP A O 1
ATOM 1790 N N . PHE A 1 235 ? 7.227 9.638 -4.162 1.00 83.25 235 PHE A N 1
ATOM 1791 C CA . PHE A 1 235 ? 6.785 11.035 -4.174 1.00 83.25 235 PHE A CA 1
ATOM 1792 C C . PHE A 1 235 ? 6.966 11.700 -2.800 1.00 83.25 235 PHE A C 1
ATOM 1794 O O . PHE A 1 235 ? 6.146 12.512 -2.373 1.00 83.25 235 PHE A O 1
ATOM 1801 N N . SER A 1 236 ? 8.023 11.331 -2.065 1.00 72.50 236 SER A N 1
ATOM 1802 C CA . SER A 1 236 ? 8.290 11.863 -0.717 1.00 72.50 236 SER A CA 1
ATOM 1803 C C . SER A 1 236 ? 8.953 13.248 -0.695 1.00 72.50 236 SER A C 1
ATOM 1805 O O . SER A 1 236 ? 9.005 13.889 0.357 1.00 72.50 236 SER A O 1
ATOM 1807 N N . GLY A 1 237 ? 9.461 13.723 -1.837 1.00 73.00 237 GLY A N 1
ATOM 1808 C CA . GLY A 1 237 ? 10.017 15.070 -1.973 1.00 73.00 237 GLY A CA 1
ATOM 1809 C C . GLY A 1 237 ? 8.947 16.163 -1.825 1.00 73.00 237 GLY A C 1
ATOM 1810 O O . GLY A 1 237 ? 7.777 15.896 -2.079 1.00 73.00 237 GLY A O 1
ATOM 1811 N N . PRO A 1 238 ? 9.311 17.400 -1.436 1.00 71.88 238 PRO A N 1
ATOM 1812 C CA . PRO A 1 238 ? 8.363 18.513 -1.292 1.00 71.88 238 PRO A CA 1
ATOM 1813 C C . PRO A 1 238 ? 7.919 19.128 -2.631 1.00 71.88 238 PRO A C 1
ATOM 1815 O O . PRO A 1 238 ? 6.990 19.931 -2.660 1.00 71.88 238 PRO A O 1
ATOM 1818 N N . GLU A 1 239 ? 8.606 18.789 -3.722 1.00 82.38 239 GLU A N 1
ATOM 1819 C CA . GLU A 1 239 ? 8.347 19.290 -5.070 1.00 82.38 239 GLU A CA 1
ATOM 1820 C C . GLU A 1 239 ? 8.017 18.130 -6.013 1.00 82.38 239 GLU A C 1
ATOM 1822 O O . GLU A 1 239 ? 8.443 16.991 -5.804 1.00 82.38 239 GLU A O 1
ATOM 1827 N N . LEU A 1 240 ? 7.255 18.440 -7.062 1.00 88.75 240 LEU A N 1
ATOM 1828 C CA . LEU A 1 240 ? 6.927 17.500 -8.127 1.00 88.75 240 LEU A CA 1
ATOM 1829 C C . LEU A 1 240 ? 8.213 17.095 -8.883 1.00 88.75 240 LEU A C 1
ATOM 1831 O O . LEU A 1 240 ? 9.008 17.984 -9.196 1.00 88.75 240 LEU A O 1
ATOM 1835 N N . PRO A 1 241 ? 8.447 15.801 -9.193 1.00 90.69 241 PRO A N 1
ATOM 1836 C CA . PRO A 1 241 ? 9.648 15.393 -9.923 1.00 90.69 241 PRO A CA 1
ATOM 1837 C C . PRO A 1 241 ? 9.740 16.072 -11.298 1.00 90.69 241 PRO A C 1
ATOM 1839 O O . PRO A 1 241 ? 8.725 16.242 -11.969 1.00 90.69 241 PRO A O 1
ATOM 1842 N N . GLU A 1 242 ? 10.954 16.419 -11.740 1.00 91.50 242 GLU A N 1
ATOM 1843 C CA . GLU A 1 242 ? 11.200 17.248 -12.940 1.00 91.50 242 GLU A CA 1
ATOM 1844 C C . GLU A 1 242 ? 10.608 16.689 -14.248 1.00 91.50 242 GLU A C 1
ATOM 1846 O O . GLU A 1 242 ? 10.427 17.432 -15.211 1.00 91.50 242 GLU A O 1
ATOM 1851 N N . GLN A 1 243 ? 10.332 15.384 -14.312 1.00 92.31 243 GLN A N 1
ATOM 1852 C CA . GLN A 1 243 ? 9.739 14.726 -15.481 1.00 92.31 243 GLN A CA 1
ATOM 1853 C C . GLN A 1 243 ? 8.239 15.006 -15.627 1.00 92.31 243 GLN A C 1
ATOM 1855 O O . GLN A 1 243 ? 7.682 14.769 -16.700 1.00 92.31 243 GLN A O 1
ATOM 1860 N N . PHE A 1 244 ? 7.589 15.469 -14.559 1.00 95.25 244 PHE A N 1
ATOM 1861 C CA . PHE A 1 244 ? 6.169 15.761 -14.553 1.00 95.25 244 PHE A CA 1
ATOM 1862 C C . PHE A 1 244 ? 5.928 17.257 -14.745 1.00 95.25 244 PHE A C 1
ATOM 1864 O O . PHE A 1 244 ? 6.477 18.092 -14.028 1.00 95.25 244 PHE A O 1
ATOM 1871 N N . ASP A 1 245 ? 5.048 17.586 -15.684 1.00 95.50 245 ASP A N 1
ATOM 1872 C CA . ASP A 1 245 ? 4.489 18.927 -15.822 1.00 95.50 245 ASP A CA 1
ATOM 1873 C C . ASP A 1 245 ? 3.089 18.963 -15.217 1.00 95.50 245 ASP A C 1
ATOM 1875 O O . ASP A 1 245 ? 2.355 17.974 -15.246 1.00 95.50 245 ASP A O 1
ATOM 1879 N N . THR A 1 246 ? 2.691 20.102 -14.666 1.00 95.50 246 THR A N 1
ATOM 1880 C CA . THR A 1 246 ? 1.351 20.249 -14.106 1.00 95.50 246 THR A CA 1
ATOM 1881 C C . THR A 1 246 ? 0.772 21.622 -14.369 1.00 95.50 246 THR A C 1
ATOM 1883 O O . THR A 1 246 ? 1.392 22.681 -14.192 1.00 95.50 246 THR A O 1
ATOM 1886 N N . ASP A 1 247 ? -0.492 21.607 -14.754 1.00 93.44 247 ASP A N 1
ATOM 1887 C CA . ASP A 1 247 ? -1.259 22.813 -14.932 1.00 93.44 247 ASP A CA 1
ATOM 1888 C C . ASP A 1 247 ? -2.730 22.539 -14.651 1.00 93.44 247 ASP A C 1
ATOM 1890 O O . ASP A 1 247 ? -3.148 21.411 -14.383 1.00 93.44 247 ASP A O 1
ATOM 1894 N N . CYS A 1 248 ? -3.514 23.601 -14.629 1.00 91.25 248 CYS A N 1
ATOM 1895 C CA . CYS A 1 248 ? -4.926 23.486 -14.350 1.00 91.25 248 CYS A CA 1
ATOM 1896 C C . CYS A 1 248 ? -5.700 24.583 -15.082 1.00 91.25 248 CYS A C 1
ATOM 1898 O O . CYS A 1 248 ? -5.179 25.655 -15.401 1.00 91.25 248 CYS A O 1
ATOM 1900 N N . ARG A 1 249 ? -6.973 24.312 -15.359 1.00 89.06 249 ARG A N 1
ATOM 1901 C CA . ARG A 1 249 ? -7.858 25.187 -16.119 1.00 89.06 249 ARG A CA 1
ATOM 1902 C C . ARG A 1 249 ? -9.256 25.176 -15.523 1.00 89.06 249 ARG A C 1
ATOM 1904 O O . ARG A 1 249 ? -9.921 24.148 -15.526 1.00 89.06 249 ARG A O 1
ATOM 1911 N N . ALA A 1 250 ? -9.730 26.343 -15.100 1.00 79.81 250 ALA A N 1
ATOM 1912 C CA . ALA A 1 250 ? -11.135 26.555 -14.762 1.00 79.81 250 ALA A CA 1
ATOM 1913 C C . ALA A 1 250 ? -11.965 26.839 -16.028 1.00 79.81 250 ALA A C 1
ATOM 1915 O O . ALA A 1 250 ? -11.507 27.542 -16.934 1.00 79.81 250 ALA A O 1
ATOM 1916 N N . ALA A 1 251 ? -13.193 26.322 -16.089 1.00 68.06 251 ALA A N 1
ATOM 1917 C CA . ALA A 1 251 ? -14.121 26.537 -17.200 1.00 68.06 251 ALA A CA 1
ATOM 1918 C C . ALA A 1 251 ? -14.697 27.968 -17.230 1.00 68.06 251 ALA A C 1
ATOM 1920 O O . ALA A 1 251 ? -15.068 28.456 -18.301 1.00 68.06 251 ALA A O 1
ATOM 1921 N N . TYR A 1 252 ? -14.730 28.665 -16.085 1.00 65.00 252 TYR A N 1
ATOM 1922 C CA . TYR A 1 252 ? -15.263 30.025 -15.951 1.00 65.00 252 TYR A CA 1
ATOM 1923 C C . TYR A 1 252 ? -14.240 30.984 -15.317 1.00 65.00 252 TYR A C 1
ATOM 1925 O O . TYR A 1 252 ? -13.629 30.693 -14.298 1.00 65.00 252 TYR A O 1
ATOM 1933 N N . VAL A 1 253 ? -14.058 32.161 -15.928 1.00 56.78 253 VAL A N 1
ATOM 1934 C CA . VAL A 1 253 ? -12.968 33.121 -15.630 1.00 56.78 253 VAL A CA 1
ATOM 1935 C C . VAL A 1 253 ? -13.350 34.165 -14.553 1.00 56.78 253 VAL A C 1
ATOM 1937 O O . VAL A 1 253 ? -12.597 35.096 -14.288 1.00 56.78 253 VAL A O 1
ATOM 1940 N N . TRP A 1 254 ? -14.535 34.070 -13.935 1.00 50.91 254 TRP A N 1
ATOM 1941 C CA . TRP A 1 254 ? -15.161 35.222 -13.259 1.00 50.91 254 TRP A CA 1
ATOM 1942 C C . TRP A 1 254 ? -15.027 35.301 -11.725 1.00 50.91 254 TRP A C 1
ATOM 1944 O O . TRP A 1 254 ? -15.404 36.334 -11.173 1.00 50.91 254 TRP A O 1
ATOM 1954 N N . GLN A 1 255 ? -14.475 34.299 -11.028 1.00 46.09 255 GLN A N 1
ATOM 1955 C CA . GLN A 1 255 ? -14.168 34.353 -9.582 1.00 46.09 255 GLN A CA 1
ATOM 1956 C C . GLN A 1 255 ? -12.854 33.588 -9.296 1.00 46.09 255 GLN A C 1
ATOM 1958 O O . GLN A 1 255 ? -12.548 32.649 -10.020 1.00 46.09 255 GLN A O 1
ATOM 1963 N N . ASP A 1 256 ? -12.053 34.064 -8.329 1.00 50.56 256 ASP A N 1
ATOM 1964 C CA . ASP A 1 256 ? -10.633 33.736 -8.032 1.00 50.56 256 ASP A CA 1
ATOM 1965 C C . ASP A 1 256 ? -10.075 32.443 -8.682 1.00 50.56 256 ASP A C 1
ATOM 1967 O O . ASP A 1 256 ? -10.186 31.327 -8.180 1.00 50.56 256 ASP A O 1
ATOM 1971 N N . THR A 1 257 ? -9.468 32.621 -9.859 1.00 54.12 257 THR A N 1
ATOM 1972 C CA . THR A 1 257 ? -9.183 31.597 -10.876 1.00 54.12 257 THR A CA 1
ATOM 1973 C C . THR A 1 257 ? -7.844 30.883 -10.681 1.00 54.12 257 THR A C 1
ATOM 1975 O O . THR A 1 257 ? -7.031 30.811 -11.608 1.00 54.12 257 THR A O 1
ATOM 1978 N N . ARG A 1 258 ? -7.555 30.374 -9.483 1.00 68.25 258 ARG A N 1
ATOM 1979 C CA . ARG A 1 258 ? -6.377 29.515 -9.273 1.00 68.25 258 ARG A CA 1
ATOM 1980 C C . ARG A 1 258 ? -6.821 28.156 -8.760 1.00 68.25 258 ARG A C 1
ATOM 1982 O O . ARG A 1 258 ? -6.801 27.860 -7.567 1.00 68.25 258 ARG A O 1
ATOM 1989 N N . CYS A 1 259 ? -7.231 27.320 -9.710 1.00 82.62 259 CYS A N 1
ATOM 1990 C CA . CYS A 1 259 ? -7.216 25.876 -9.529 1.00 82.62 259 CYS A CA 1
ATOM 1991 C C . CYS A 1 259 ? -5.858 25.447 -8.945 1.00 82.62 259 CYS A C 1
ATOM 1993 O O . CYS A 1 259 ? -4.828 26.089 -9.175 1.00 82.62 259 CYS A O 1
ATOM 1995 N N . ALA A 1 260 ? -5.866 24.417 -8.105 1.00 89.12 260 ALA A N 1
ATOM 1996 C CA . ALA A 1 260 ? -4.629 23.902 -7.545 1.00 89.12 260 ALA A CA 1
ATOM 1997 C C . ALA A 1 260 ? -3.944 23.041 -8.608 1.00 89.12 260 ALA A C 1
ATOM 1999 O O . ALA A 1 260 ? -4.612 22.318 -9.350 1.00 89.12 260 ALA A O 1
ATOM 2000 N N . LYS A 1 261 ? -2.625 23.165 -8.712 1.00 91.56 261 LYS A N 1
ATOM 2001 C CA . LYS A 1 261 ? -1.809 22.275 -9.536 1.00 91.56 261 LYS A CA 1
ATOM 2002 C C . LYS A 1 261 ? -1.476 21.025 -8.738 1.00 91.56 261 LYS A C 1
ATOM 2004 O O . LYS A 1 261 ? -1.524 21.056 -7.507 1.00 91.56 261 LYS A O 1
ATOM 2009 N N . TRP A 1 262 ? -1.110 19.963 -9.439 1.00 93.56 262 TRP A N 1
ATOM 2010 C CA . TRP A 1 262 ? -0.648 18.757 -8.781 1.00 93.56 262 TRP A CA 1
ATOM 2011 C C . TRP A 1 262 ? 0.664 19.024 -8.037 1.00 93.56 262 TRP A C 1
ATOM 2013 O O . TRP A 1 262 ? 1.533 19.759 -8.502 1.00 93.56 262 TRP A O 1
ATOM 2023 N N . SER A 1 263 ? 0.810 18.424 -6.867 1.00 91.75 263 SER A N 1
ATOM 2024 C CA . SER A 1 263 ? 2.031 18.457 -6.070 1.00 91.75 263 SER A CA 1
ATOM 2025 C C . SER A 1 263 ? 2.226 17.110 -5.384 1.00 91.75 263 SER A C 1
ATOM 2027 O O . SER A 1 263 ? 1.443 16.181 -5.568 1.00 91.75 263 SER A O 1
ATOM 2029 N N . THR A 1 264 ? 3.275 16.986 -4.588 1.00 87.12 264 THR A N 1
ATOM 2030 C CA . THR A 1 264 ? 3.506 15.816 -3.745 1.00 87.12 264 THR A CA 1
ATOM 2031 C C . THR A 1 264 ? 2.945 16.065 -2.344 1.00 87.12 264 THR A C 1
ATOM 2033 O O . THR A 1 264 ? 3.042 17.171 -1.802 1.00 87.12 264 THR A O 1
ATOM 2036 N N . ARG A 1 265 ? 2.302 15.056 -1.749 1.00 80.81 265 ARG A N 1
ATOM 2037 C CA . ARG A 1 265 ? 1.806 15.099 -0.365 1.00 80.81 265 ARG A CA 1
ATOM 2038 C C . ARG A 1 265 ? 1.720 13.680 0.193 1.00 80.81 265 ARG A C 1
ATOM 2040 O O . ARG A 1 265 ? 1.175 12.800 -0.458 1.00 80.81 265 ARG A O 1
ATOM 2047 N N . GLY A 1 266 ? 2.252 13.453 1.398 1.00 70.31 266 GLY A N 1
ATOM 2048 C CA . GLY A 1 266 ? 2.154 12.149 2.079 1.00 70.31 266 GLY A CA 1
ATOM 2049 C C . GLY A 1 266 ? 2.762 10.978 1.295 1.00 70.31 266 GLY A C 1
ATOM 2050 O O . GLY A 1 266 ? 2.288 9.854 1.418 1.00 70.31 266 GLY A O 1
ATOM 2051 N N . GLY A 1 267 ? 3.772 11.241 0.456 1.00 76.50 267 GLY A N 1
ATOM 2052 C CA . GLY A 1 267 ? 4.413 10.227 -0.382 1.00 76.50 267 GLY A CA 1
ATOM 2053 C C . GLY A 1 267 ? 3.681 9.886 -1.684 1.00 76.50 267 GLY A C 1
ATOM 2054 O O . GLY A 1 267 ? 4.120 8.966 -2.366 1.00 76.50 267 GLY A O 1
ATOM 2055 N N . ALA A 1 268 ? 2.616 10.609 -2.040 1.00 83.50 268 ALA A N 1
ATOM 2056 C CA . ALA A 1 268 ? 1.843 10.425 -3.269 1.00 83.50 268 ALA A CA 1
ATOM 2057 C C . ALA A 1 268 ? 1.766 11.723 -4.093 1.00 83.50 268 ALA A C 1
ATOM 2059 O O . ALA A 1 268 ? 1.962 12.826 -3.569 1.00 83.50 268 ALA A O 1
ATOM 2060 N N . LEU A 1 269 ? 1.438 11.599 -5.381 1.00 90.88 269 LEU A N 1
ATOM 2061 C CA . LEU A 1 269 ? 0.967 12.727 -6.183 1.00 90.88 269 LEU A CA 1
ATOM 2062 C C . LEU A 1 269 ? -0.447 13.098 -5.739 1.00 90.88 269 LEU A C 1
ATOM 2064 O O . LEU A 1 269 ? -1.291 12.223 -5.559 1.00 90.88 269 LEU A O 1
ATOM 2068 N N . TRP A 1 270 ? -0.708 14.391 -5.603 1.00 90.62 270 TRP A N 1
ATOM 2069 C CA . TRP A 1 270 ? -1.967 14.956 -5.135 1.00 90.62 270 TRP A CA 1
ATOM 2070 C C . TRP A 1 270 ? -2.379 16.100 -6.054 1.00 90.62 270 TRP A C 1
ATOM 2072 O O . TRP A 1 270 ? -1.581 17.001 -6.298 1.00 90.62 270 TRP A O 1
ATOM 2082 N N . SER A 1 271 ? -3.622 16.113 -6.538 1.00 90.56 271 SER A N 1
ATOM 2083 C CA . SER A 1 271 ? -4.126 17.139 -7.469 1.00 90.56 271 SER A CA 1
ATOM 2084 C C . SER A 1 271 ? -4.270 18.541 -6.874 1.00 90.56 271 SER A C 1
ATOM 2086 O O . SER A 1 271 ? -4.690 19.472 -7.570 1.00 90.56 271 SER A O 1
ATOM 2088 N N . GLY A 1 272 ? -3.972 18.683 -5.584 1.00 87.31 272 GLY A N 1
ATOM 2089 C CA . GLY A 1 272 ? -4.243 19.883 -4.819 1.00 87.31 272 GLY A CA 1
ATOM 2090 C C . GLY A 1 272 ? -5.702 19.973 -4.380 1.00 87.31 272 GLY A C 1
ATOM 2091 O O . GLY A 1 272 ? -6.577 19.319 -4.939 1.00 87.31 272 GLY A O 1
ATOM 2092 N N . ASP A 1 273 ? -5.945 20.812 -3.377 1.00 84.25 273 ASP A N 1
ATOM 2093 C CA . ASP A 1 273 ? -7.274 21.063 -2.827 1.00 84.25 273 ASP A CA 1
ATOM 2094 C C . ASP A 1 273 ? -8.102 21.872 -3.833 1.00 84.25 273 ASP A C 1
ATOM 2096 O O . ASP A 1 273 ? -7.759 23.026 -4.144 1.00 84.25 273 ASP A O 1
ATOM 2100 N N . GLN A 1 274 ? -9.160 21.266 -4.377 1.00 84.25 274 GLN A N 1
ATOM 2101 C CA . GLN A 1 274 ? -10.093 21.928 -5.290 1.00 84.25 274 GLN A CA 1
ATOM 2102 C C . GLN A 1 274 ? -11.428 22.288 -4.638 1.00 84.25 274 GLN A C 1
ATOM 2104 O O . GLN A 1 274 ? -12.341 22.701 -5.353 1.00 84.25 274 GLN A O 1
ATOM 2109 N N . GLN A 1 275 ? -11.519 22.218 -3.307 1.00 77.81 275 GLN A N 1
ATOM 2110 C CA . GLN A 1 275 ? -12.729 22.604 -2.592 1.00 77.81 275 GLN A CA 1
ATOM 2111 C C . GLN A 1 275 ? -13.116 24.044 -2.912 1.00 77.81 275 GLN A C 1
ATOM 2113 O O . GLN A 1 275 ? -12.260 24.936 -3.007 1.00 77.81 275 GLN A O 1
ATOM 2118 N N . LYS A 1 276 ? -14.427 24.281 -3.015 1.00 75.50 276 LYS A N 1
ATOM 2119 C CA . LYS A 1 276 ? -15.011 25.603 -3.298 1.00 75.50 276 LYS A CA 1
ATOM 2120 C C . LYS A 1 276 ? -14.653 26.179 -4.664 1.00 75.50 276 LYS A C 1
ATOM 2122 O O . LYS A 1 276 ? -14.652 27.400 -4.848 1.00 75.50 276 LYS A O 1
ATOM 2127 N N . LYS A 1 277 ? -14.301 25.316 -5.616 1.00 79.56 277 LYS A N 1
ATOM 2128 C CA . LYS A 1 277 ? -14.041 25.694 -7.004 1.00 79.56 277 LYS A CA 1
ATOM 2129 C C . LYS A 1 277 ? -15.028 24.976 -7.902 1.00 79.56 277 LYS A C 1
ATOM 2131 O O . LYS A 1 277 ? -15.275 23.800 -7.709 1.00 79.56 277 LYS A O 1
ATOM 2136 N N . ASP A 1 278 ? -15.505 25.655 -8.934 1.00 76.81 278 ASP A N 1
ATOM 2137 C CA . ASP A 1 278 ? -16.477 25.079 -9.859 1.00 76.81 278 ASP A CA 1
ATOM 2138 C C . ASP A 1 278 ? -15.833 24.746 -11.201 1.00 76.81 278 ASP A C 1
ATOM 2140 O O . ASP A 1 278 ? -15.116 25.575 -11.775 1.00 76.81 278 ASP A O 1
ATOM 2144 N N . SER A 1 279 ? -16.175 23.576 -11.745 1.00 80.25 279 SER A N 1
ATOM 2145 C CA . SER A 1 279 ? -15.945 23.202 -13.144 1.00 80.25 279 SER A CA 1
ATOM 2146 C C . SER A 1 279 ? -14.518 23.473 -13.605 1.00 80.25 279 SER A C 1
ATOM 2148 O O . SER A 1 279 ? -14.249 24.417 -14.357 1.00 80.25 279 SER A O 1
ATOM 2150 N N . LEU A 1 280 ? -13.583 22.646 -13.155 1.00 86.81 280 LEU A N 1
ATOM 2151 C CA . LEU A 1 280 ? -12.178 22.768 -13.524 1.00 86.81 280 LEU A CA 1
ATOM 2152 C C . LEU A 1 280 ? -11.581 21.425 -13.917 1.00 86.81 280 LEU A C 1
ATOM 2154 O O . LEU A 1 280 ? -12.073 20.361 -13.560 1.00 86.81 280 LEU A O 1
ATOM 2158 N N . GLU A 1 281 ? -10.476 21.498 -14.638 1.00 88.56 281 GLU A N 1
ATOM 2159 C CA . GLU A 1 281 ? -9.582 20.376 -14.869 1.00 88.56 281 GLU A CA 1
ATOM 2160 C C . GLU A 1 281 ? -8.232 20.725 -14.239 1.00 88.56 281 GLU A C 1
ATOM 2162 O O . GLU A 1 281 ? -7.695 21.804 -14.490 1.00 88.56 281 GLU A O 1
ATOM 2167 N N . SER A 1 282 ? -7.665 19.833 -13.435 1.00 92.50 282 SER A N 1
ATOM 2168 C CA . SER A 1 282 ? -6.277 19.929 -12.975 1.00 92.50 282 SER A CA 1
ATOM 2169 C C . SER A 1 282 ? -5.538 18.681 -13.410 1.00 92.50 282 SER A C 1
ATOM 2171 O O . SER A 1 282 ? -6.007 17.571 -13.156 1.00 92.50 282 SER A O 1
ATOM 2173 N N . TRP A 1 283 ? -4.395 18.831 -14.068 1.00 94.44 283 TRP A N 1
ATOM 2174 C CA . TRP A 1 283 ? -3.671 17.692 -14.613 1.00 94.44 283 TRP A CA 1
ATOM 2175 C C . TRP A 1 283 ? -2.199 17.677 -14.240 1.00 94.44 283 TRP A C 1
ATOM 2177 O O . TRP A 1 283 ? -1.555 18.712 -14.044 1.00 94.44 283 TRP A O 1
ATOM 2187 N N . VAL A 1 284 ? -1.672 16.462 -14.189 1.00 96.81 284 VAL A N 1
ATOM 2188 C CA . VAL A 1 284 ? -0.244 16.177 -14.202 1.00 96.81 284 VAL A CA 1
ATOM 2189 C C . VAL A 1 284 ? 0.058 15.325 -15.426 1.00 96.81 284 VAL A C 1
ATOM 2191 O O . VAL A 1 284 ? -0.698 14.418 -15.776 1.00 96.81 284 VAL A O 1
ATOM 2194 N N . GLN A 1 285 ? 1.133 15.662 -16.119 1.00 96.12 285 GLN A N 1
ATOM 2195 C CA . GLN A 1 285 ? 1.525 15.077 -17.386 1.00 96.12 285 GLN A CA 1
ATOM 2196 C C . GLN A 1 285 ? 2.944 14.542 -17.306 1.00 96.12 285 GLN A C 1
ATOM 2198 O O . GLN A 1 285 ? 3.814 15.177 -16.721 1.00 96.12 285 GLN A O 1
ATOM 2203 N N . ILE A 1 286 ? 3.174 13.418 -17.973 1.00 96.38 286 ILE A N 1
ATOM 2204 C CA . ILE A 1 286 ? 4.504 12.919 -18.293 1.00 96.38 286 ILE A CA 1
ATOM 2205 C C . ILE A 1 286 ? 4.584 12.578 -19.783 1.00 96.38 286 ILE A C 1
ATOM 2207 O O . ILE A 1 286 ? 3.681 11.954 -20.349 1.00 96.38 286 ILE A O 1
ATOM 2211 N N . ASP A 1 287 ? 5.676 12.993 -20.419 1.00 94.69 287 ASP A N 1
ATOM 2212 C CA . ASP A 1 287 ? 5.974 12.680 -21.814 1.00 94.69 287 ASP A CA 1
ATOM 2213 C C . ASP A 1 287 ? 7.005 11.551 -21.874 1.00 94.69 287 ASP A C 1
ATOM 2215 O O . ASP A 1 287 ? 8.144 11.707 -21.434 1.00 94.69 287 ASP A O 1
ATOM 2219 N N . VAL A 1 288 ? 6.614 10.412 -22.450 1.00 93.31 288 VAL A N 1
ATOM 2220 C CA . VAL A 1 288 ? 7.445 9.203 -22.507 1.00 93.31 288 VAL A CA 1
ATOM 2221 C C . VAL A 1 288 ? 7.714 8.748 -23.937 1.00 93.31 288 VAL A C 1
ATOM 2223 O O . VAL A 1 288 ? 6.819 8.633 -24.781 1.00 93.31 288 VAL A O 1
ATOM 2226 N N . ASP A 1 289 ? 8.969 8.428 -24.232 1.00 90.12 289 ASP A N 1
ATOM 2227 C CA . ASP A 1 289 ? 9.347 7.856 -25.520 1.00 90.12 289 ASP A CA 1
ATOM 2228 C C . ASP A 1 289 ? 9.101 6.344 -25.530 1.00 90.12 289 ASP A C 1
ATOM 2230 O O . ASP A 1 289 ? 9.858 5.557 -24.970 1.00 90.12 289 ASP A O 1
ATOM 2234 N N . ILE A 1 290 ? 8.047 5.909 -26.225 1.00 90.81 290 ILE A N 1
ATOM 2235 C CA . ILE A 1 290 ? 7.730 4.482 -26.348 1.00 90.81 290 ILE A CA 1
ATOM 2236 C C . ILE A 1 290 ? 8.665 3.821 -27.362 1.00 90.81 290 ILE A C 1
ATOM 2238 O O . ILE A 1 290 ? 8.573 4.012 -28.586 1.00 90.81 290 ILE A O 1
ATOM 2242 N N . ALA A 1 291 ? 9.569 2.991 -26.859 1.00 86.81 291 ALA A N 1
ATOM 2243 C CA . ALA A 1 291 ? 10.472 2.191 -27.663 1.00 86.81 291 ALA A CA 1
ATOM 2244 C C . ALA A 1 291 ? 9.782 0.927 -28.196 1.00 86.81 291 ALA A C 1
ATOM 2246 O O . ALA A 1 291 ? 9.909 0.646 -29.396 1.00 86.81 291 ALA A O 1
ATOM 2247 N N . ASN A 1 292 ? 9.008 0.242 -27.348 1.00 88.25 292 ASN A N 1
ATOM 2248 C CA . ASN A 1 292 ? 8.350 -1.028 -27.633 1.00 88.25 292 ASN A CA 1
ATOM 2249 C C . ASN A 1 292 ? 6.818 -0.977 -27.447 1.00 88.25 292 ASN A C 1
ATOM 2251 O O . ASN A 1 292 ? 6.305 -1.334 -26.405 1.00 88.25 292 ASN A O 1
ATOM 2255 N N . PRO A 1 293 ? 6.042 -0.546 -28.457 1.00 86.81 293 PRO A N 1
ATOM 2256 C CA . PRO A 1 293 ? 4.579 -0.497 -28.379 1.00 86.81 293 PRO A CA 1
ATOM 2257 C C . PRO A 1 293 ? 3.858 -1.841 -28.193 1.00 86.81 293 PRO A C 1
ATOM 2259 O O . PRO A 1 293 ? 2.664 -1.813 -27.924 1.00 86.81 293 PRO A O 1
ATOM 2262 N N . GLU A 1 294 ? 4.505 -2.994 -28.399 1.00 85.50 294 GLU A N 1
ATOM 2263 C CA . GLU A 1 294 ? 3.827 -4.300 -28.269 1.00 85.50 294 GLU A CA 1
ATOM 2264 C C . GLU A 1 294 ? 3.651 -4.734 -26.808 1.00 85.50 294 GLU A C 1
ATOM 2266 O O . GLU A 1 294 ? 2.721 -5.475 -26.506 1.00 85.50 294 GLU A O 1
ATOM 2271 N N . ASP A 1 295 ? 4.511 -4.248 -25.910 1.00 86.44 295 ASP A N 1
ATOM 2272 C CA . ASP A 1 295 ? 4.468 -4.495 -24.466 1.00 86.44 295 ASP A CA 1
ATOM 2273 C C . ASP A 1 295 ? 4.345 -3.195 -23.651 1.00 86.44 295 ASP A C 1
ATOM 2275 O O . ASP A 1 295 ? 4.547 -3.201 -22.433 1.00 86.44 295 ASP A O 1
ATOM 2279 N N . ALA A 1 296 ? 4.041 -2.074 -24.315 1.00 92.56 296 ALA A N 1
ATOM 2280 C CA . ALA A 1 296 ? 3.905 -0.783 -23.663 1.00 92.56 296 ALA A CA 1
ATOM 2281 C C . ALA A 1 296 ? 2.538 -0.650 -23.000 1.00 92.56 296 ALA A C 1
ATOM 2283 O O . ALA A 1 296 ? 1.502 -0.614 -23.673 1.00 92.56 296 ALA A O 1
ATOM 2284 N N . TYR A 1 297 ? 2.550 -0.506 -21.680 1.00 93.12 297 TYR A N 1
ATOM 2285 C CA . TYR A 1 297 ? 1.361 -0.244 -20.890 1.00 93.12 297 TYR A CA 1
ATOM 2286 C C . TYR A 1 297 ? 1.654 0.724 -19.745 1.00 93.12 297 TYR A C 1
ATOM 2288 O O . TYR A 1 297 ? 2.796 0.852 -19.307 1.00 93.12 297 TYR A O 1
ATOM 2296 N N . LEU A 1 298 ? 0.609 1.389 -19.267 1.00 93.56 298 LEU A N 1
ATOM 2297 C CA . LEU A 1 298 ? 0.589 2.171 -18.038 1.00 93.56 298 LEU A CA 1
ATOM 2298 C C . LEU A 1 298 ? -0.213 1.408 -16.972 1.00 93.56 298 LEU A C 1
ATOM 2300 O O . LEU A 1 298 ? -1.249 0.824 -17.280 1.00 93.56 298 LEU A O 1
ATOM 2304 N N . GLN A 1 299 ? 0.263 1.428 -15.733 1.00 91.00 299 GLN A N 1
ATOM 2305 C CA . GLN A 1 299 ? -0.432 0.952 -14.538 1.00 91.00 299 GLN A CA 1
ATOM 2306 C C . GLN A 1 299 ? -0.082 1.880 -13.370 1.00 91.00 299 GLN A C 1
ATOM 2308 O O . GLN A 1 299 ? 1.004 2.444 -13.344 1.00 91.00 299 GLN A O 1
ATOM 2313 N N . PHE A 1 300 ? -1.007 2.086 -12.444 1.00 89.06 300 PHE A N 1
ATOM 2314 C CA . PHE A 1 300 ? -0.861 2.973 -11.288 1.00 89.06 300 PHE A CA 1
ATOM 2315 C C . PHE A 1 300 ? -1.938 2.694 -10.230 1.00 89.06 300 PHE A C 1
ATOM 2317 O O . PHE A 1 300 ? -3.051 2.290 -10.594 1.00 89.06 300 PHE A O 1
ATOM 2324 N N . ASP A 1 301 ? -1.650 2.978 -8.961 1.00 84.31 301 ASP A N 1
ATOM 2325 C CA . ASP A 1 301 ? -2.650 2.989 -7.888 1.00 84.31 301 ASP A CA 1
ATOM 2326 C C . ASP A 1 301 ? -3.189 4.406 -7.664 1.00 84.31 301 ASP A C 1
ATOM 2328 O O . ASP A 1 301 ? -2.422 5.370 -7.564 1.00 84.31 301 ASP A O 1
ATOM 2332 N N . TYR A 1 302 ? -4.513 4.548 -7.550 1.00 83.06 302 TYR A N 1
ATOM 2333 C CA . TYR A 1 302 ? -5.166 5.855 -7.433 1.00 83.06 302 TYR A CA 1
ATOM 2334 C C . TYR A 1 302 ? -6.322 5.897 -6.435 1.00 83.06 302 TYR A C 1
ATOM 2336 O O . TYR A 1 302 ? -6.932 4.878 -6.110 1.00 83.06 302 TYR A O 1
ATOM 2344 N N . ARG A 1 303 ? -6.642 7.111 -5.982 1.00 79.62 303 ARG A N 1
ATOM 2345 C CA . ARG A 1 303 ? -7.786 7.434 -5.120 1.00 79.62 303 ARG A CA 1
ATOM 2346 C C . ARG A 1 303 ? -8.424 8.743 -5.590 1.00 79.62 303 ARG A C 1
ATOM 2348 O O . ARG A 1 303 ? -7.706 9.645 -6.014 1.00 79.62 303 ARG A O 1
ATOM 2355 N N . VAL A 1 304 ? -9.752 8.853 -5.523 1.00 77.75 304 VAL A N 1
ATOM 2356 C CA . VAL A 1 304 ? -10.489 10.086 -5.855 1.00 77.75 304 VAL A CA 1
ATOM 2357 C C . VAL A 1 304 ? -11.446 10.420 -4.719 1.00 77.75 304 VAL A C 1
ATOM 2359 O O . VAL A 1 304 ? -12.310 9.617 -4.364 1.00 77.75 304 VAL A O 1
ATOM 2362 N N . GLU A 1 305 ? -11.270 11.611 -4.165 1.00 76.62 305 GLU A N 1
ATOM 2363 C CA . GLU A 1 305 ? -12.085 12.210 -3.116 1.00 76.62 305 GLU A CA 1
ATOM 2364 C C . GLU A 1 305 ? -13.104 13.130 -3.794 1.00 76.62 305 GLU A C 1
ATOM 2366 O O . GLU A 1 305 ? -12.720 14.059 -4.500 1.00 76.62 305 GLU A O 1
ATOM 2371 N N . SER A 1 306 ? -14.388 12.793 -3.658 1.00 71.00 306 SER A N 1
ATOM 2372 C CA . SER A 1 306 ? -15.507 13.439 -4.355 1.00 71.00 306 SER A CA 1
ATOM 2373 C C . SER A 1 306 ? -16.823 13.213 -3.612 1.00 71.00 306 SER A C 1
ATOM 2375 O O . SER A 1 306 ? -16.972 12.234 -2.863 1.00 71.00 306 SER A O 1
ATOM 2377 N N . GLU A 1 307 ? -17.808 14.081 -3.843 1.00 64.50 307 GLU A N 1
ATOM 2378 C CA . GLU A 1 307 ? -19.175 13.886 -3.370 1.00 64.50 307 GLU A CA 1
ATOM 2379 C C . GLU A 1 307 ? -19.878 12.679 -4.028 1.00 64.50 307 GLU A C 1
ATOM 2381 O O . GLU A 1 307 ? -19.486 12.140 -5.063 1.00 64.50 307 GLU A O 1
ATOM 2386 N N . ARG A 1 308 ? -20.959 12.198 -3.400 1.00 54.84 308 ARG A N 1
ATOM 2387 C CA . ARG A 1 308 ? -21.729 11.062 -3.925 1.00 54.84 308 ARG A CA 1
ATOM 2388 C C . ARG A 1 308 ? -22.447 11.461 -5.219 1.00 54.84 308 ARG A C 1
ATOM 2390 O O . ARG A 1 308 ? -23.400 12.236 -5.177 1.00 54.84 308 ARG A O 1
ATOM 2397 N N . THR A 1 309 ? -22.090 10.826 -6.330 1.00 52.88 309 THR A N 1
ATOM 2398 C CA . THR A 1 309 ? -22.796 11.007 -7.606 1.00 52.88 309 THR A CA 1
ATOM 2399 C C . THR A 1 309 ? -24.079 10.168 -7.667 1.00 52.88 309 THR A C 1
ATOM 2401 O O . THR A 1 309 ? -24.131 9.020 -7.212 1.00 52.88 309 THR A O 1
ATOM 2404 N N . TRP A 1 310 ? -25.166 10.741 -8.195 1.00 42.53 310 TRP A N 1
ATOM 2405 C CA . TRP A 1 310 ? -26.429 10.024 -8.393 1.00 42.53 310 TRP A CA 1
ATOM 2406 C C . TRP A 1 310 ? -26.413 9.273 -9.728 1.00 42.53 310 TRP A C 1
ATOM 2408 O O . TRP A 1 310 ? -26.560 9.870 -10.790 1.00 42.53 310 TRP A O 1
ATOM 2418 N N . LEU A 1 311 ? -26.341 7.942 -9.678 1.00 43.53 311 LEU A N 1
ATOM 2419 C CA . LEU A 1 311 ? -26.806 7.089 -10.774 1.00 43.53 311 LEU A CA 1
ATOM 2420 C C . LEU A 1 311 ? -28.313 6.867 -10.609 1.00 43.53 311 LEU A C 1
ATOM 2422 O O . LEU A 1 311 ? -28.717 5.964 -9.875 1.00 43.53 311 LEU A O 1
ATOM 2426 N N . SER A 1 312 ? -29.165 7.650 -11.274 1.00 41.44 312 SER A N 1
ATOM 2427 C CA . SER A 1 312 ? -30.594 7.319 -11.346 1.00 41.44 312 SER A CA 1
ATOM 2428 C C . SER A 1 312 ? -31.009 6.830 -12.731 1.00 41.44 312 SER A C 1
ATOM 2430 O O . SER A 1 312 ? -30.964 7.571 -13.705 1.00 41.44 312 SER A O 1
ATOM 2432 N N . ASP A 1 313 ? -31.439 5.566 -12.723 1.00 39.34 313 ASP A N 1
ATOM 2433 C CA . ASP A 1 313 ? -32.605 4.984 -13.395 1.00 39.34 313 ASP A CA 1
ATOM 2434 C C . ASP A 1 313 ? -32.833 5.172 -14.911 1.00 39.34 313 ASP A C 1
ATOM 2436 O O . ASP A 1 313 ? -32.075 5.780 -15.660 1.00 39.34 313 ASP A O 1
ATOM 2440 N N . ALA A 1 314 ? -33.886 4.503 -15.391 1.00 38.59 314 ALA A N 1
ATOM 2441 C CA . ALA A 1 314 ? -34.235 4.268 -16.793 1.00 38.59 314 ALA A CA 1
ATOM 2442 C C . ALA A 1 314 ? -34.526 5.536 -17.634 1.00 38.59 314 ALA A C 1
ATOM 2444 O O . ALA A 1 314 ? -35.018 5.418 -18.758 1.00 38.59 314 ALA A O 1
ATOM 2445 N N . SER A 1 315 ? -34.238 6.731 -17.108 1.00 46.75 315 SER A N 1
ATOM 2446 C CA . SER A 1 315 ? -34.363 8.025 -17.785 1.00 46.75 315 SER A CA 1
ATOM 2447 C C . SER A 1 315 ? -33.086 8.483 -18.519 1.00 46.75 315 SER A C 1
ATOM 2449 O O . SER A 1 315 ? -33.176 9.345 -19.391 1.00 46.75 315 SER A O 1
ATOM 2451 N N . GLY A 1 316 ? -31.926 7.863 -18.258 1.00 39.88 316 GLY A N 1
ATOM 2452 C CA . GLY A 1 316 ? -30.735 7.967 -19.118 1.00 39.88 316 GLY A CA 1
ATOM 2453 C C . GLY A 1 316 ? -29.967 9.297 -19.087 1.00 39.88 316 GLY A C 1
ATOM 2454 O O . GLY A 1 316 ? -29.243 9.579 -20.041 1.00 39.88 316 GLY A O 1
ATOM 2455 N N . ILE A 1 317 ? -30.099 10.109 -18.033 1.00 38.28 317 ILE A N 1
ATOM 2456 C CA . ILE A 1 317 ? -29.288 11.325 -17.841 1.00 38.28 317 ILE A CA 1
ATOM 2457 C C . ILE A 1 317 ? -28.203 11.034 -16.791 1.00 38.28 317 ILE A C 1
ATOM 2459 O O . ILE A 1 317 ? -28.513 10.850 -15.618 1.00 38.28 317 ILE A O 1
ATOM 2463 N N . GLU A 1 318 ? -26.939 10.967 -17.225 1.00 49.53 318 GLU A N 1
ATOM 2464 C CA . GLU A 1 318 ? -25.752 10.793 -16.370 1.00 49.53 318 GLU A CA 1
ATOM 2465 C C . GLU A 1 318 ? -25.257 12.167 -15.881 1.00 49.53 318 GLU A C 1
ATOM 2467 O O . GLU A 1 318 ? -24.813 12.984 -16.687 1.00 49.53 318 GLU A O 1
ATOM 2472 N N . TRP A 1 319 ? -25.324 12.429 -14.572 1.00 44.47 319 TRP A N 1
ATOM 2473 C CA . TRP A 1 319 ? -24.567 13.512 -13.936 1.00 44.47 319 TRP A CA 1
ATOM 2474 C C . TRP A 1 319 ? -23.244 12.922 -13.443 1.00 44.47 319 TRP A C 1
ATOM 2476 O O . TRP A 1 319 ? -23.237 12.028 -12.598 1.00 44.47 319 TRP A O 1
ATOM 2486 N N . VAL A 1 320 ? -22.140 13.360 -14.044 1.00 56.38 320 VAL A N 1
ATOM 2487 C CA . VAL A 1 320 ? -20.786 12.876 -13.754 1.00 56.38 320 VAL A CA 1
ATOM 2488 C C . VAL A 1 320 ? -20.197 13.808 -12.696 1.00 56.38 320 VAL A C 1
ATOM 2490 O O . VAL A 1 320 ? -19.851 14.931 -13.046 1.00 56.38 320 VAL A O 1
ATOM 2493 N N . GLY A 1 321 ? -20.153 13.392 -11.428 1.00 65.38 321 GLY A N 1
ATOM 2494 C CA . GLY A 1 321 ? -19.382 14.128 -10.410 1.00 65.38 321 GLY A CA 1
ATOM 2495 C C . GLY A 1 321 ? -17.885 13.882 -10.546 1.00 65.38 321 GLY A C 1
ATOM 2496 O O . GLY A 1 321 ? -17.465 13.247 -11.513 1.00 65.38 321 GLY A O 1
ATOM 2497 N N . ASP A 1 322 ? -17.097 14.379 -9.599 1.00 75.88 322 ASP A N 1
ATOM 2498 C CA . ASP A 1 322 ? -15.639 14.512 -9.719 1.00 75.88 322 ASP A CA 1
ATOM 2499 C C . ASP A 1 322 ? -14.904 13.193 -10.010 1.00 75.88 322 ASP A C 1
ATOM 2501 O O . ASP A 1 322 ? -15.102 12.189 -9.333 1.00 75.88 322 ASP A O 1
ATOM 2505 N N . PHE A 1 323 ? -14.008 13.167 -11.001 1.00 77.19 323 PHE A N 1
ATOM 2506 C CA . PHE A 1 323 ? -13.347 11.926 -11.425 1.00 77.19 323 PHE A CA 1
ATOM 2507 C C . PHE A 1 323 ? -11.902 12.119 -11.877 1.00 77.19 323 PHE A C 1
ATOM 2509 O O . PHE A 1 323 ? -11.492 13.184 -12.337 1.00 77.19 323 PHE A O 1
ATOM 2516 N N . LEU A 1 324 ? -11.129 11.032 -11.803 1.00 83.19 324 LEU A N 1
ATOM 2517 C CA . LEU A 1 324 ? -9.815 10.940 -12.428 1.00 83.19 324 LEU A CA 1
ATOM 2518 C C . LEU A 1 324 ? -9.952 10.339 -13.829 1.00 83.19 324 LEU A C 1
ATOM 2520 O O . LEU A 1 324 ? -10.400 9.207 -14.009 1.00 83.19 324 LEU A O 1
ATOM 2524 N N . GLN A 1 325 ? -9.525 11.092 -14.831 1.00 85.25 325 GLN A N 1
ATOM 2525 C CA . GLN A 1 325 ? -9.418 10.648 -16.211 1.00 85.25 325 GLN A CA 1
ATOM 2526 C C . GLN A 1 325 ? -7.952 10.564 -16.600 1.00 85.25 325 GLN A C 1
ATOM 2528 O O . GLN A 1 325 ? -7.211 11.513 -16.385 1.00 85.25 325 GLN A O 1
ATOM 2533 N N . VAL A 1 326 ? -7.535 9.489 -17.264 1.00 89.00 326 VAL A N 1
ATOM 25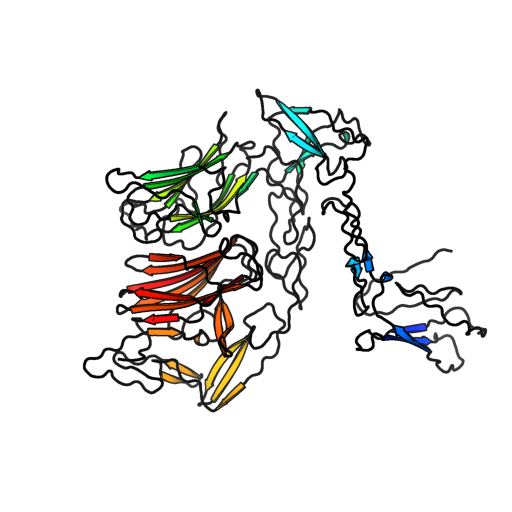34 C CA . VAL A 1 326 ? -6.238 9.496 -17.953 1.00 89.00 326 VAL A CA 1
ATOM 2535 C C . VAL A 1 326 ? -6.463 9.745 -19.434 1.00 89.00 326 VAL A C 1
ATOM 2537 O O . VAL A 1 326 ? -7.285 9.084 -20.078 1.00 89.00 326 VAL A O 1
ATOM 2540 N N . LYS A 1 327 ? -5.731 10.714 -19.974 1.00 90.81 327 LYS A N 1
ATOM 2541 C CA . LYS A 1 327 ? -5.645 10.995 -21.402 1.00 90.81 327 LYS A CA 1
ATOM 2542 C C . LYS A 1 327 ? -4.308 10.470 -21.897 1.00 90.81 327 LYS A C 1
ATOM 2544 O O . LYS A 1 327 ? -3.258 10.871 -21.404 1.00 90.81 327 LYS A O 1
ATOM 2549 N N . VAL A 1 328 ? -4.343 9.594 -22.892 1.00 92.69 328 VAL A N 1
ATOM 2550 C CA . VAL A 1 328 ? -3.144 9.174 -23.611 1.00 92.69 328 VAL A CA 1
ATOM 2551 C C . VAL A 1 328 ? -3.179 9.850 -24.961 1.00 92.69 328 VAL A C 1
ATOM 2553 O O . VAL A 1 328 ? -4.112 9.680 -25.743 1.00 92.69 328 VAL A O 1
ATOM 2556 N N . ASN A 1 329 ? -2.154 10.638 -25.249 1.00 93.06 329 ASN A N 1
ATOM 2557 C CA . ASN A 1 329 ? -2.052 11.398 -26.477 1.00 93.06 329 ASN A CA 1
ATOM 2558 C C . ASN A 1 329 ? -3.225 12.373 -26.707 1.00 93.06 329 ASN A C 1
ATOM 2560 O O . ASN A 1 329 ? -3.609 12.603 -27.858 1.00 93.06 329 ASN A O 1
ATOM 2564 N N . GLY A 1 330 ? -3.766 12.943 -25.628 1.00 89.50 330 GLY A N 1
ATOM 2565 C CA . GLY A 1 330 ? -4.935 13.825 -25.647 1.00 89.50 330 GLY A CA 1
ATOM 2566 C C . GLY A 1 330 ? -6.277 13.093 -25.755 1.00 89.50 330 GLY A C 1
ATOM 2567 O O . GLY A 1 330 ? -7.317 13.717 -25.557 1.00 89.50 330 GLY A O 1
ATOM 2568 N N . GLU A 1 331 ? -6.266 11.782 -26.011 1.00 89.38 331 GLU A N 1
ATOM 2569 C CA . GLU A 1 331 ? -7.470 10.960 -26.086 1.00 89.38 331 GLU A CA 1
ATOM 2570 C C . GLU A 1 331 ? -7.768 10.334 -24.716 1.00 89.38 331 GLU A C 1
ATOM 2572 O O . GLU A 1 331 ? -6.886 9.702 -24.129 1.00 89.38 331 GLU A O 1
ATOM 2577 N N . PRO A 1 332 ? -8.989 10.482 -24.181 1.00 84.19 332 PRO A N 1
ATOM 2578 C CA . PRO A 1 332 ? -9.363 9.871 -22.915 1.00 84.19 332 PRO A CA 1
ATOM 2579 C C . PRO A 1 332 ? -9.421 8.347 -23.053 1.00 84.19 332 PRO A C 1
ATOM 2581 O O . PRO A 1 332 ? -9.978 7.811 -24.014 1.00 84.19 332 PRO A O 1
ATOM 2584 N N . VAL A 1 333 ? -8.887 7.640 -22.063 1.00 78.50 333 VAL A N 1
ATOM 2585 C CA . VAL A 1 333 ? -8.887 6.177 -22.029 1.00 78.50 333 VAL A CA 1
ATOM 2586 C C . VAL A 1 333 ? -9.821 5.684 -20.915 1.00 78.50 333 VAL A C 1
ATOM 2588 O O . VAL A 1 333 ? -10.017 6.348 -19.899 1.00 78.50 333 VAL A O 1
ATOM 2591 N N . ARG A 1 334 ? -10.477 4.539 -21.143 1.00 66.06 334 ARG A N 1
ATOM 2592 C CA . ARG A 1 334 ? -11.423 3.920 -20.198 1.00 66.06 334 ARG A CA 1
ATOM 2593 C C . ARG A 1 334 ? -10.698 2.877 -19.347 1.00 66.06 334 ARG A C 1
ATOM 2595 O O . ARG A 1 334 ? -10.092 1.979 -19.922 1.00 66.06 334 ARG A O 1
ATOM 2602 N N . PHE A 1 335 ? -10.814 2.957 -18.018 1.00 58.84 335 PHE A N 1
ATOM 2603 C CA . PHE A 1 335 ? -10.063 2.093 -17.086 1.00 58.84 335 PHE A CA 1
ATOM 2604 C C . PHE A 1 335 ? -10.884 1.106 -16.261 1.00 58.84 335 PHE A C 1
ATOM 2606 O O . PHE A 1 335 ? -10.314 0.394 -15.442 1.00 58.84 335 PHE A O 1
ATOM 2613 N N . THR A 1 336 ? -12.196 1.009 -16.471 1.00 46.47 336 THR A N 1
ATOM 2614 C CA . THR A 1 336 ? -13.041 0.131 -15.655 1.00 46.47 336 THR A CA 1
ATOM 2615 C C . THR A 1 336 ? -13.190 -1.296 -16.160 1.00 46.47 336 THR A C 1
ATOM 2617 O O . THR A 1 336 ? -13.481 -1.538 -17.334 1.00 46.47 336 THR A O 1
ATOM 2620 N N . ALA A 1 337 ? -13.144 -2.231 -15.203 1.00 40.16 337 ALA A N 1
ATOM 2621 C CA . ALA A 1 337 ? -13.990 -3.418 -15.220 1.00 40.16 337 ALA A CA 1
ATOM 2622 C C . ALA A 1 337 ? -15.459 -2.953 -15.130 1.00 40.16 337 ALA A C 1
ATOM 2624 O O . ALA A 1 337 ? -15.807 -2.198 -14.232 1.00 40.16 337 ALA A O 1
ATOM 2625 N N . ASP A 1 338 ? -16.290 -3.363 -16.088 1.00 34.22 338 ASP A N 1
ATOM 2626 C CA . ASP A 1 338 ? -17.717 -3.028 -16.237 1.00 34.22 338 ASP A CA 1
ATOM 2627 C C . ASP A 1 338 ? -18.070 -1.654 -16.831 1.00 34.22 338 ASP A C 1
ATOM 2629 O O . ASP A 1 338 ? -18.760 -0.854 -16.220 1.00 34.22 338 ASP A O 1
ATOM 2633 N N . ASN A 1 339 ? -17.682 -1.435 -18.094 1.00 38.56 339 ASN A N 1
ATOM 2634 C CA . ASN A 1 339 ? -18.381 -0.683 -19.165 1.00 38.56 339 ASN A CA 1
ATOM 2635 C C . ASN A 1 339 ? -19.060 0.683 -18.872 1.00 38.56 339 ASN A C 1
ATOM 2637 O O . ASN A 1 339 ? -19.796 1.205 -19.712 1.00 38.56 339 ASN A O 1
ATOM 2641 N N . LYS A 1 340 ? -18.765 1.295 -17.735 1.00 43.41 340 LYS A N 1
ATOM 2642 C CA . LYS A 1 340 ? -18.994 2.682 -17.352 1.00 43.41 340 LYS A CA 1
ATOM 2643 C C . LYS A 1 340 ? -17.733 3.064 -16.591 1.00 43.41 340 LYS A C 1
ATOM 2645 O O . LYS A 1 340 ? -17.331 2.339 -15.687 1.00 43.41 340 LYS A O 1
ATOM 2650 N N . THR A 1 341 ? -17.031 4.100 -17.036 1.00 44.19 341 THR A N 1
ATOM 2651 C CA . THR A 1 341 ? -15.941 4.744 -16.276 1.00 44.19 341 THR A CA 1
ATOM 2652 C C . THR A 1 341 ? -16.338 4.792 -14.807 1.00 44.19 341 THR A C 1
ATOM 2654 O O . THR A 1 341 ? -17.467 5.206 -14.558 1.00 44.19 341 THR A O 1
ATOM 2657 N N . GLU A 1 342 ? -15.502 4.283 -13.893 1.00 44.16 342 GLU A N 1
ATOM 2658 C CA . GLU A 1 342 ? -15.877 4.044 -12.490 1.00 44.16 342 GLU A CA 1
ATOM 2659 C C . GLU A 1 342 ? -16.545 5.308 -11.983 1.00 44.16 342 GLU A C 1
ATOM 2661 O O . GLU A 1 342 ? -15.942 6.379 -11.955 1.00 44.16 342 GLU A O 1
ATOM 2666 N N . VAL A 1 343 ? -17.850 5.199 -11.758 1.00 43.62 343 VAL A N 1
ATOM 2667 C CA . VAL A 1 343 ? -18.660 6.332 -11.367 1.00 43.62 343 VAL A CA 1
ATOM 2668 C C . VAL A 1 343 ? -18.176 6.704 -9.982 1.00 43.62 343 VAL A C 1
ATOM 2670 O O . VAL A 1 343 ? -18.238 5.887 -9.063 1.00 43.62 343 VAL A O 1
ATOM 2673 N N . ALA A 1 344 ? -17.627 7.908 -9.887 1.00 45.28 344 ALA A N 1
ATOM 2674 C CA . ALA A 1 344 ? -17.093 8.478 -8.675 1.00 45.28 344 ALA A CA 1
ATOM 2675 C C . ALA A 1 344 ? -18.071 8.310 -7.512 1.00 45.28 344 ALA A C 1
ATOM 2677 O O . ALA A 1 344 ? -19.257 8.647 -7.590 1.00 45.28 344 ALA A O 1
ATOM 2678 N N . GLY A 1 345 ? -17.563 7.730 -6.435 1.00 48.56 345 GLY A N 1
ATOM 2679 C CA . GLY A 1 345 ? -18.295 7.562 -5.199 1.00 48.56 345 GLY A CA 1
ATOM 2680 C C . GLY A 1 345 ? -17.357 7.067 -4.115 1.00 48.56 345 GLY A C 1
ATOM 2681 O O . GLY A 1 345 ? -16.796 5.985 -4.245 1.00 48.56 345 GLY A O 1
ATOM 2682 N N . LYS A 1 346 ? -17.213 7.866 -3.051 1.00 51.09 346 LYS A N 1
ATOM 2683 C CA . LYS A 1 346 ? -16.663 7.510 -1.727 1.00 51.09 346 LYS A CA 1
ATOM 2684 C C . LYS A 1 346 ? -15.531 6.475 -1.769 1.00 51.09 346 LYS A C 1
ATOM 2686 O O . LYS A 1 346 ? -15.646 5.396 -1.184 1.00 51.09 346 LYS A O 1
ATOM 2691 N N . MET A 1 347 ? -14.451 6.777 -2.489 1.00 55.53 347 MET A N 1
ATOM 2692 C CA . MET A 1 347 ? -13.265 5.926 -2.523 1.00 55.53 347 MET A CA 1
ATOM 2693 C C . MET A 1 347 ? -12.190 6.525 -1.632 1.00 55.53 347 MET A C 1
ATOM 2695 O O . MET A 1 347 ? -11.414 7.375 -2.043 1.00 55.53 347 MET A O 1
ATOM 2699 N N . TRP A 1 348 ? -12.150 6.037 -0.400 1.00 59.28 348 TRP A N 1
ATOM 2700 C CA . TRP A 1 348 ? -11.148 6.417 0.597 1.00 59.28 348 TRP A CA 1
ATOM 2701 C C . TRP A 1 348 ? -9.915 5.516 0.565 1.00 59.28 348 TRP A C 1
ATOM 2703 O O . TRP A 1 348 ? -8.972 5.766 1.302 1.00 59.28 348 TRP A O 1
ATOM 2713 N N . ALA A 1 349 ? -9.936 4.496 -0.299 1.00 64.25 349 ALA A N 1
ATOM 2714 C CA . ALA A 1 349 ? -8.871 3.529 -0.481 1.00 64.25 349 ALA A CA 1
ATOM 2715 C C . ALA A 1 349 ? -8.226 3.671 -1.863 1.00 64.25 349 ALA A C 1
ATOM 2717 O O . ALA A 1 349 ? -8.936 3.871 -2.856 1.00 64.25 349 ALA A O 1
ATOM 2718 N N . PHE A 1 350 ? -6.909 3.501 -1.938 1.00 73.19 350 PHE A N 1
ATOM 2719 C CA . PHE A 1 350 ? -6.200 3.332 -3.198 1.00 73.19 350 PHE A CA 1
ATOM 2720 C C . PHE A 1 350 ? -6.652 2.048 -3.895 1.00 73.19 350 PHE A C 1
ATOM 2722 O O . PHE A 1 350 ? -6.756 0.979 -3.284 1.00 73.19 350 PHE A O 1
ATOM 2729 N N . LYS A 1 351 ? -6.911 2.157 -5.197 1.00 73.38 351 LYS A N 1
ATOM 2730 C CA . LYS A 1 351 ? -7.232 1.025 -6.062 1.00 73.38 351 LYS A CA 1
ATOM 2731 C C . LYS A 1 351 ? -6.197 0.895 -7.175 1.00 73.38 351 LYS A C 1
ATOM 2733 O O . LYS A 1 351 ? -5.826 1.918 -7.756 1.00 73.38 351 LYS A O 1
ATOM 2738 N N . PRO A 1 352 ? -5.808 -0.337 -7.535 1.00 76.25 352 PRO A N 1
ATOM 2739 C CA . PRO A 1 352 ? -4.992 -0.557 -8.712 1.00 76.25 352 PRO A CA 1
ATOM 2740 C C . PRO A 1 352 ? -5.803 -0.311 -9.980 1.00 76.25 352 PRO A C 1
ATOM 2742 O O . PRO A 1 352 ? -6.951 -0.749 -10.106 1.00 76.25 352 PRO A O 1
ATOM 2745 N N . SER A 1 353 ? -5.189 0.365 -10.946 1.00 75.88 353 SER A N 1
ATOM 2746 C CA . SER A 1 353 ? -5.707 0.428 -12.313 1.00 75.88 353 SER A CA 1
ATOM 2747 C C . SER A 1 353 ? -5.478 -0.886 -13.069 1.00 75.88 353 SER A C 1
ATOM 2749 O O . SER A 1 353 ? -4.608 -1.701 -12.742 1.00 75.88 353 SER A O 1
ATOM 2751 N N . LEU A 1 354 ? -6.273 -1.086 -14.123 1.00 78.31 354 LEU A N 1
ATOM 2752 C CA . LEU A 1 354 ? -5.988 -2.081 -15.155 1.00 78.31 354 LEU A CA 1
ATOM 2753 C C . LEU A 1 354 ? -4.787 -1.635 -16.004 1.00 78.31 354 LEU A C 1
ATOM 2755 O O . LEU A 1 354 ? -4.541 -0.441 -16.129 1.00 78.31 354 LEU A O 1
ATOM 2759 N N . GLU A 1 355 ? -4.093 -2.573 -16.651 1.00 88.06 355 GLU A N 1
ATOM 2760 C CA . GLU A 1 355 ? -3.072 -2.253 -17.655 1.00 88.06 355 GLU A CA 1
ATOM 2761 C C . GLU A 1 355 ? -3.652 -1.481 -18.852 1.00 88.06 355 GLU A C 1
ATOM 2763 O O . GLU A 1 355 ? -4.620 -1.893 -19.499 1.00 88.06 355 GLU A O 1
ATOM 2768 N N . ILE A 1 356 ? -3.013 -0.358 -19.170 1.00 89.81 356 ILE A N 1
ATOM 2769 C CA . ILE A 1 356 ? -3.458 0.625 -20.158 1.00 89.81 356 ILE A CA 1
ATOM 2770 C C . ILE A 1 356 ? -2.512 0.595 -21.350 1.00 89.81 356 ILE A C 1
ATOM 2772 O O . ILE A 1 356 ? -1.397 1.092 -21.218 1.00 89.81 356 ILE A O 1
ATOM 2776 N N . PRO A 1 357 ? -2.909 0.092 -22.528 1.00 91.75 357 PRO A N 1
ATOM 2777 C CA . PRO A 1 357 ? -2.015 0.051 -23.681 1.00 91.75 357 PRO A CA 1
ATOM 2778 C C . PRO A 1 357 ? -1.551 1.451 -24.108 1.00 91.75 357 PRO A C 1
ATOM 2780 O O . PRO A 1 357 ? -2.370 2.358 -24.284 1.00 91.75 357 PRO A O 1
ATOM 2783 N N . LEU A 1 358 ? -0.246 1.621 -24.331 1.00 92.62 358 LEU A N 1
ATOM 2784 C CA . LEU A 1 358 ? 0.354 2.902 -24.713 1.00 92.62 358 LEU A CA 1
ATOM 2785 C C . LEU A 1 358 ? 0.749 2.918 -26.202 1.00 92.62 358 LEU A C 1
ATOM 2787 O O . LEU A 1 358 ? 1.737 2.295 -26.603 1.00 92.62 358 LEU A O 1
ATOM 2791 N N . PRO A 1 359 ? 0.017 3.651 -27.063 1.00 91.06 359 PRO A N 1
ATOM 2792 C CA . PRO A 1 359 ? 0.332 3.735 -28.479 1.00 91.06 359 PRO A CA 1
ATOM 2793 C C . PRO A 1 359 ? 1.530 4.654 -28.739 1.00 91.06 359 PRO A C 1
ATOM 2795 O O . PRO A 1 359 ? 1.552 5.819 -28.341 1.00 91.06 359 PRO A O 1
ATOM 2798 N N . LYS A 1 360 ? 2.490 4.162 -29.526 1.00 87.44 360 LYS A N 1
ATOM 2799 C CA . LYS A 1 360 ? 3.653 4.942 -29.967 1.00 87.44 360 LYS A CA 1
ATOM 2800 C C . LYS A 1 360 ? 3.264 6.042 -30.963 1.00 87.44 360 LYS A C 1
ATOM 2802 O O . LYS A 1 360 ? 2.794 5.753 -32.068 1.00 87.44 360 LYS A O 1
ATOM 2807 N N . ARG A 1 361 ? 3.571 7.302 -30.638 1.00 86.75 361 ARG A N 1
ATOM 2808 C CA . ARG A 1 361 ? 3.501 8.432 -31.584 1.00 86.75 361 ARG A CA 1
ATOM 2809 C C . ARG A 1 361 ? 4.715 8.452 -32.524 1.00 86.75 361 ARG A C 1
ATOM 2811 O O . ARG A 1 361 ? 5.858 8.201 -32.148 1.00 86.75 361 ARG A O 1
ATOM 2818 N N . LYS A 1 362 ? 4.483 8.764 -33.802 1.00 83.06 362 LYS A N 1
ATOM 2819 C CA . LYS A 1 362 ? 5.558 8.852 -34.802 1.00 83.06 362 LYS A CA 1
ATOM 2820 C C . LYS A 1 362 ? 6.319 10.172 -34.656 1.00 83.06 362 LYS A C 1
ATOM 2822 O O . LYS A 1 362 ? 5.799 11.219 -35.027 1.00 83.06 362 LYS A O 1
ATOM 2827 N N . GLY A 1 363 ? 7.568 10.101 -34.194 1.00 79.50 363 GLY A N 1
ATOM 2828 C CA . GLY A 1 363 ? 8.470 11.259 -34.109 1.00 79.50 363 GLY A CA 1
ATOM 2829 C C . GLY A 1 363 ? 8.107 12.268 -33.015 1.00 79.50 363 GLY A C 1
ATOM 2830 O O . GLY A 1 363 ? 8.504 13.425 -33.121 1.00 79.50 363 GLY A O 1
ATOM 2831 N N . ARG A 1 364 ? 7.324 11.847 -32.016 1.00 86.25 364 ARG A N 1
ATOM 2832 C CA . ARG A 1 364 ? 6.963 12.608 -30.813 1.00 86.25 364 ARG A CA 1
ATOM 2833 C C . ARG A 1 364 ? 6.857 11.641 -29.637 1.00 86.25 364 ARG A C 1
ATOM 2835 O O . ARG A 1 364 ? 6.499 10.483 -29.866 1.00 86.25 364 ARG A O 1
ATOM 2842 N N . ALA A 1 365 ? 7.100 12.138 -28.430 1.00 91.12 365 ALA A N 1
ATOM 2843 C CA . ALA A 1 365 ? 6.819 11.402 -27.208 1.00 91.12 365 ALA A CA 1
ATOM 2844 C C . ALA A 1 365 ? 5.319 11.075 -27.101 1.00 91.12 365 ALA A C 1
ATOM 2846 O O . ALA A 1 365 ? 4.457 11.767 -27.666 1.00 91.12 365 ALA A O 1
ATOM 2847 N N . THR A 1 366 ? 5.028 9.974 -26.419 1.00 94.31 366 THR A N 1
ATOM 2848 C CA . THR A 1 366 ? 3.677 9.600 -26.002 1.00 94.31 366 THR A CA 1
ATOM 2849 C C . THR A 1 366 ? 3.357 10.384 -24.747 1.00 94.31 366 THR A C 1
ATOM 2851 O O . THR A 1 366 ? 4.104 10.352 -23.780 1.00 94.31 366 THR A O 1
ATOM 2854 N N . GLU A 1 367 ? 2.262 11.115 -24.800 1.00 95.06 367 GLU A N 1
ATOM 2855 C CA . GLU A 1 367 ? 1.831 12.020 -23.742 1.00 95.06 367 GLU A CA 1
ATOM 2856 C C . GLU A 1 367 ? 0.853 11.271 -22.845 1.00 95.06 367 GLU A C 1
ATOM 2858 O O . GLU A 1 367 ? -0.138 10.726 -23.340 1.00 95.06 367 GLU A O 1
ATOM 2863 N N . ILE A 1 368 ? 1.133 11.226 -21.548 1.00 95.62 368 ILE A N 1
ATOM 2864 C CA . ILE A 1 368 ? 0.266 10.617 -20.542 1.00 95.62 368 ILE A CA 1
ATOM 2865 C C . ILE A 1 368 ? -0.153 11.723 -19.585 1.00 95.62 368 ILE A C 1
ATOM 2867 O O . ILE A 1 368 ? 0.682 12.300 -18.897 1.00 95.62 368 ILE A O 1
ATOM 2871 N N . GLN A 1 369 ? -1.447 12.017 -19.543 1.00 94.75 369 GLN A N 1
ATOM 2872 C CA . GLN A 1 369 ? -2.038 13.024 -18.671 1.00 94.75 369 GLN A CA 1
ATOM 2873 C C . GLN A 1 369 ? -2.980 12.361 -17.680 1.00 94.75 369 GLN A C 1
ATOM 2875 O O . GLN A 1 369 ? -3.947 11.728 -18.093 1.00 94.75 369 GLN A O 1
ATOM 2880 N N . PHE A 1 370 ? -2.754 12.574 -16.393 1.00 94.06 370 PHE A N 1
ATOM 2881 C CA . PHE A 1 370 ? -3.722 12.297 -15.342 1.00 94.06 370 PHE A CA 1
ATOM 2882 C C . PHE A 1 370 ? -4.485 13.585 -15.069 1.00 94.06 370 PHE A C 1
ATOM 2884 O O . PHE A 1 370 ? -3.895 14.587 -14.680 1.00 94.06 370 PHE A O 1
ATOM 2891 N N . VAL A 1 371 ? -5.785 13.578 -15.324 1.00 90.81 371 VAL A N 1
ATOM 2892 C CA . VAL A 1 371 ? -6.656 14.749 -15.289 1.00 90.81 371 VAL A CA 1
ATOM 2893 C C . VAL A 1 371 ? -7.705 14.528 -14.216 1.00 90.81 371 VAL A C 1
ATOM 2895 O O . VAL A 1 371 ? -8.609 13.712 -14.381 1.00 90.81 371 VAL A O 1
ATOM 2898 N N . TYR A 1 372 ? -7.590 15.267 -13.121 1.00 89.31 372 TYR A N 1
ATOM 2899 C CA . TYR A 1 372 ? -8.693 15.439 -12.194 1.00 89.31 372 TYR A CA 1
ATOM 2900 C C . TYR A 1 372 ? -9.709 16.390 -12.822 1.00 89.31 372 TYR A C 1
ATOM 2902 O O . TYR A 1 372 ? -9.364 17.522 -13.176 1.00 89.31 372 TYR A O 1
ATOM 2910 N N . VAL A 1 373 ? -10.938 15.920 -12.994 1.00 84.31 373 VAL A N 1
ATOM 2911 C CA . VAL A 1 373 ? -12.048 16.700 -13.537 1.00 84.31 373 VAL A CA 1
ATOM 2912 C C . VAL A 1 373 ? -13.036 16.942 -12.412 1.00 84.31 373 VAL A C 1
ATOM 2914 O O . VAL A 1 373 ? -13.585 15.985 -11.870 1.00 84.31 373 VAL A O 1
ATOM 2917 N N . LYS A 1 374 ? -13.254 18.219 -12.101 1.00 80.44 374 LYS A N 1
ATOM 2918 C CA . LYS A 1 374 ? -14.253 18.678 -11.144 1.00 80.44 374 LYS A CA 1
ATOM 2919 C C . LYS A 1 374 ? -15.528 19.104 -11.861 1.00 80.44 374 LYS A C 1
ATOM 2921 O O . LYS A 1 374 ? -15.463 19.806 -12.878 1.00 80.44 374 LYS A O 1
ATOM 2926 N N . ASP A 1 375 ? -16.665 18.679 -11.338 1.00 76.12 375 ASP A N 1
ATOM 2927 C CA . ASP A 1 375 ? -17.985 18.956 -11.874 1.00 76.12 375 ASP A CA 1
ATOM 2928 C C . ASP A 1 375 ? -18.467 20.391 -11.562 1.00 76.12 375 ASP A C 1
ATOM 2930 O O . ASP A 1 375 ? -17.713 21.274 -11.138 1.00 76.12 375 ASP A O 1
ATOM 2934 N N . SER A 1 376 ? -19.719 20.694 -11.917 1.00 71.69 376 SER A N 1
ATOM 2935 C CA . SER A 1 376 ? -20.336 21.988 -11.621 1.00 71.69 376 SER A CA 1
ATOM 2936 C C . SER A 1 376 ? -21.064 21.926 -10.281 1.00 71.69 376 SER A C 1
ATOM 2938 O O . SER A 1 376 ? -22.276 21.693 -10.245 1.00 71.69 376 SER A O 1
ATOM 2940 N N . GLY A 1 377 ? -20.335 22.175 -9.202 1.00 65.44 377 GLY A N 1
ATOM 2941 C CA . GLY A 1 377 ? -20.892 22.262 -7.866 1.00 65.44 377 GLY A CA 1
ATOM 2942 C C . GLY A 1 377 ? -19.856 22.735 -6.858 1.00 65.44 377 GLY A C 1
ATOM 2943 O O . GLY A 1 377 ? -18.704 22.307 -6.886 1.00 65.44 377 GLY A O 1
ATOM 2944 N N . ASP A 1 378 ? -20.306 23.577 -5.926 1.00 56.59 378 ASP A N 1
ATOM 2945 C CA . ASP A 1 378 ? -19.575 23.877 -4.699 1.00 56.59 378 ASP A CA 1
ATOM 2946 C C . ASP A 1 378 ? -19.701 22.643 -3.795 1.00 56.59 378 ASP A C 1
ATOM 2948 O O . ASP A 1 378 ? -20.523 22.592 -2.870 1.00 56.59 378 ASP A O 1
ATOM 2952 N N . SER A 1 379 ? -18.974 21.580 -4.145 1.00 59.81 379 SER A N 1
ATOM 2953 C CA . SER A 1 379 ? -18.802 20.460 -3.242 1.00 59.81 379 SER A CA 1
ATOM 2954 C C . SER A 1 379 ? -17.859 20.887 -2.123 1.00 59.81 379 SER A C 1
ATOM 2956 O O . SER A 1 379 ? -16.813 21.515 -2.294 1.00 59.81 379 SER A O 1
ATOM 2958 N N . LYS A 1 380 ? -18.287 20.574 -0.907 1.00 54.34 380 LYS A N 1
ATOM 2959 C CA . LYS A 1 380 ? -17.350 20.328 0.186 1.00 54.34 380 LYS A CA 1
ATOM 2960 C C . LYS A 1 380 ? -16.726 18.953 -0.121 1.00 54.34 380 LYS A C 1
ATOM 2962 O O . LYS A 1 380 ? -17.301 18.257 -0.947 1.00 54.34 380 LYS A O 1
ATOM 2967 N N . PHE A 1 381 ? -15.655 18.537 0.564 1.00 59.47 381 PHE A N 1
ATOM 2968 C CA . PHE A 1 381 ? -15.182 17.129 0.621 1.00 59.47 381 PHE A CA 1
ATOM 2969 C C . PHE A 1 381 ? -13.998 16.752 -0.275 1.00 59.47 381 PHE A C 1
ATOM 2971 O O . PHE A 1 381 ? -14.143 16.014 -1.241 1.00 59.47 381 PHE A O 1
ATOM 2978 N N . GLY A 1 382 ? -12.792 17.165 0.129 1.00 64.81 382 GLY A N 1
ATOM 2979 C CA . GLY A 1 382 ? -11.516 16.646 -0.388 1.00 64.81 382 GLY A CA 1
ATOM 2980 C C . GLY A 1 382 ? -11.161 17.081 -1.810 1.00 64.81 382 GLY A C 1
ATOM 2981 O O . GLY A 1 382 ? -10.003 17.424 -2.030 1.00 64.81 382 GLY A O 1
ATOM 2982 N N . ASP A 1 383 ? -12.146 17.123 -2.717 1.00 77.75 383 ASP A N 1
ATOM 2983 C CA . ASP A 1 383 ? -12.104 17.526 -4.124 1.00 77.75 383 ASP A CA 1
ATOM 2984 C C . ASP A 1 383 ? -10.714 17.371 -4.737 1.00 77.75 383 ASP A C 1
ATOM 2986 O O . ASP A 1 383 ? -10.050 18.341 -5.132 1.00 77.75 383 ASP A O 1
ATOM 2990 N N . ALA A 1 384 ? -10.237 16.128 -4.724 1.00 83.75 384 ALA A N 1
ATOM 2991 C CA . ALA A 1 384 ? -8.882 15.809 -5.113 1.00 83.75 384 ALA A CA 1
ATOM 2992 C C . ALA A 1 384 ? -8.733 14.375 -5.617 1.00 83.75 384 ALA A C 1
ATOM 2994 O O . ALA A 1 384 ? -9.419 13.444 -5.199 1.00 83.75 384 ALA A O 1
ATOM 2995 N N . ALA A 1 385 ? -7.737 14.182 -6.471 1.00 85.69 385 ALA A N 1
ATOM 2996 C CA . ALA A 1 385 ? -7.217 12.880 -6.840 1.00 85.69 385 ALA A CA 1
ATOM 2997 C C . ALA A 1 385 ? -5.811 12.671 -6.281 1.00 85.69 385 ALA A C 1
ATOM 2999 O O . ALA A 1 385 ? -5.023 13.608 -6.122 1.00 85.69 385 ALA A O 1
ATOM 3000 N N . TRP A 1 386 ? -5.505 11.403 -6.035 1.00 86.81 386 TRP A N 1
ATOM 3001 C CA . TRP A 1 386 ? -4.227 10.935 -5.534 1.00 86.81 386 TRP A CA 1
ATOM 3002 C C . TRP A 1 386 ? -3.709 9.792 -6.403 1.00 86.81 386 TRP A C 1
ATOM 3004 O O . TRP A 1 386 ? -4.494 8.943 -6.830 1.00 86.81 386 TRP A O 1
ATOM 3014 N N . ILE A 1 387 ? -2.396 9.751 -6.639 1.00 88.06 387 ILE A N 1
ATOM 3015 C CA . ILE A 1 387 ? -1.711 8.658 -7.345 1.00 88.06 387 ILE A CA 1
ATOM 3016 C C . ILE A 1 387 ? -0.494 8.236 -6.524 1.00 88.06 387 ILE A C 1
ATOM 3018 O O . ILE A 1 387 ? 0.352 9.069 -6.193 1.00 88.06 387 ILE A O 1
ATOM 3022 N N . LYS A 1 388 ? -0.426 6.950 -6.176 1.00 81.75 388 LYS A N 1
ATOM 3023 C CA . LYS A 1 388 ? 0.571 6.408 -5.243 1.00 81.75 388 LYS A CA 1
ATOM 3024 C C . LYS A 1 388 ? 1.829 5.906 -5.937 1.00 81.75 388 LYS A C 1
ATOM 3026 O O . LYS A 1 388 ? 2.926 6.144 -5.449 1.00 81.75 388 LYS A O 1
ATOM 3031 N N . ASP A 1 389 ? 1.659 5.243 -7.071 1.00 86.38 389 ASP A N 1
ATOM 3032 C CA . ASP A 1 389 ? 2.737 4.722 -7.905 1.00 86.38 389 ASP A CA 1
ATOM 3033 C C . ASP A 1 389 ? 2.322 4.755 -9.377 1.00 86.38 389 ASP A C 1
ATOM 3035 O O . ASP A 1 389 ? 1.136 4.714 -9.684 1.00 86.38 389 ASP A O 1
ATOM 3039 N N . ILE A 1 390 ? 3.294 4.867 -10.282 1.00 92.50 390 ILE A N 1
ATOM 3040 C CA . ILE A 1 390 ? 3.109 4.867 -11.734 1.00 92.50 390 ILE A CA 1
ATOM 3041 C C . ILE A 1 390 ? 4.142 3.927 -12.354 1.00 92.50 390 ILE A C 1
ATOM 3043 O O . ILE A 1 390 ? 5.348 4.130 -12.244 1.00 92.50 390 ILE A O 1
ATOM 3047 N N . ARG A 1 391 ? 3.671 2.924 -13.083 1.00 92.88 391 ARG A N 1
ATOM 3048 C CA . ARG A 1 391 ? 4.463 1.948 -13.828 1.00 92.88 391 ARG A CA 1
ATOM 3049 C C . ARG A 1 391 ? 4.200 2.101 -15.323 1.00 92.88 391 ARG A C 1
ATOM 3051 O O . ARG A 1 391 ? 3.065 1.980 -15.775 1.00 92.88 391 ARG A O 1
ATOM 3058 N N . ILE A 1 392 ? 5.260 2.324 -16.097 1.00 94.94 392 ILE A N 1
ATOM 3059 C CA . ILE A 1 392 ? 5.211 2.530 -17.550 1.00 94.94 392 ILE A CA 1
ATOM 3060 C C . ILE A 1 392 ? 6.134 1.518 -18.229 1.00 94.94 392 ILE A C 1
ATOM 3062 O O . ILE A 1 392 ? 7.355 1.623 -18.150 1.00 94.94 392 ILE A O 1
ATOM 3066 N N . SER A 1 393 ? 5.569 0.526 -18.910 1.00 93.88 393 SER A N 1
ATOM 3067 C CA . SER A 1 393 ? 6.321 -0.459 -19.697 1.00 93.88 393 SER A CA 1
ATOM 3068 C C . SER A 1 393 ? 6.576 0.033 -21.128 1.00 93.88 393 SER A C 1
ATOM 3070 O O . SER A 1 393 ? 5.893 0.923 -21.636 1.00 93.88 393 SER A O 1
ATOM 3072 N N . GLY A 1 394 ? 7.564 -0.556 -21.799 1.00 91.44 394 GLY A N 1
ATOM 3073 C CA . GLY A 1 394 ? 7.866 -0.330 -23.213 1.00 91.44 394 GLY A CA 1
ATOM 3074 C C . GLY A 1 394 ? 8.578 0.992 -23.526 1.00 91.44 394 GLY A C 1
ATOM 3075 O O . GLY A 1 394 ? 8.786 1.307 -24.703 1.00 91.44 394 GLY A O 1
ATOM 3076 N N . THR A 1 395 ? 8.991 1.776 -22.522 1.00 90.81 395 THR A N 1
ATOM 3077 C CA . THR A 1 395 ? 9.806 2.996 -22.721 1.00 90.81 395 THR A CA 1
ATOM 3078 C C . THR A 1 395 ? 11.243 2.664 -23.123 1.00 90.81 395 THR A C 1
ATOM 3080 O O . THR A 1 395 ? 11.902 3.430 -23.826 1.00 90.81 395 THR A O 1
ATOM 3083 N N . LYS A 1 396 ? 11.724 1.468 -22.768 1.00 88.44 396 LYS A N 1
ATOM 3084 C CA . LYS A 1 396 ? 13.054 0.983 -23.145 1.00 88.44 396 LYS A CA 1
ATOM 3085 C C . LYS A 1 396 ? 12.938 -0.072 -24.243 1.00 88.44 396 LYS A C 1
ATOM 3087 O O . LYS A 1 396 ? 12.073 -0.938 -24.179 1.00 88.44 396 LYS A O 1
ATOM 3092 N N . PRO A 1 397 ? 13.808 -0.044 -25.269 1.00 84.31 397 PRO A N 1
ATOM 3093 C CA . PRO A 1 397 ? 13.777 -1.055 -26.325 1.00 84.31 397 PRO A CA 1
ATOM 3094 C C . PRO A 1 397 ? 14.197 -2.435 -25.808 1.00 84.31 397 PRO A C 1
ATOM 3096 O O . PRO A 1 397 ? 13.876 -3.444 -26.423 1.00 84.31 397 PRO A O 1
ATOM 3099 N N . PHE A 1 398 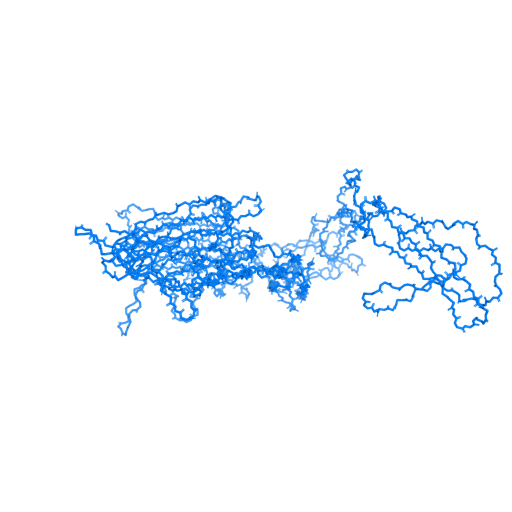? 14.980 -2.465 -24.735 1.00 87.38 398 PHE A N 1
ATOM 3100 C CA . PHE A 1 398 ? 15.445 -3.652 -24.039 1.00 87.38 398 PHE A CA 1
ATOM 3101 C C . PHE A 1 398 ? 16.121 -3.213 -22.739 1.00 87.38 398 PHE A C 1
ATOM 3103 O O . PHE A 1 398 ? 16.563 -2.067 -22.618 1.00 87.38 398 PHE A O 1
ATOM 3110 N N . VAL A 1 399 ? 16.277 -4.146 -21.806 1.00 86.88 399 VAL A N 1
ATOM 3111 C CA . VAL A 1 399 ? 17.265 -4.036 -20.726 1.00 86.88 399 VAL A CA 1
ATOM 3112 C C . VAL A 1 399 ? 18.509 -4.856 -21.073 1.00 86.88 399 VAL A C 1
ATOM 3114 O O . VAL A 1 399 ? 18.457 -5.733 -21.932 1.00 86.88 399 VAL A O 1
ATOM 3117 N N . HIS A 1 400 ? 19.642 -4.588 -20.427 1.00 84.31 400 HIS A N 1
ATOM 3118 C CA . HIS A 1 400 ? 20.924 -5.233 -20.767 1.00 84.31 400 HIS A CA 1
ATOM 3119 C C . HIS A 1 400 ? 21.160 -6.557 -20.033 1.00 84.31 400 HIS A C 1
ATOM 3121 O O . HIS A 1 400 ? 22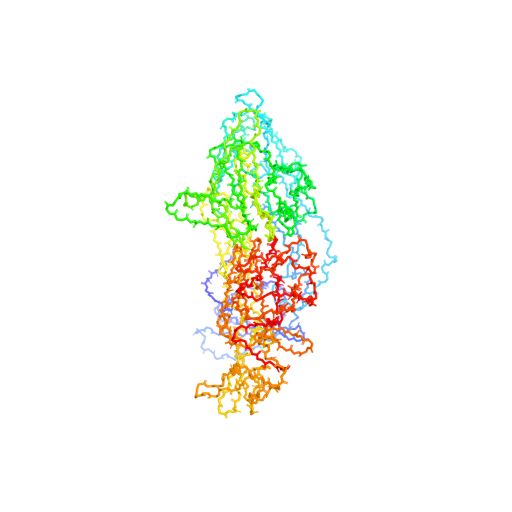.030 -7.334 -20.417 1.00 84.31 400 HIS A O 1
ATOM 3127 N N . ARG A 1 401 ? 20.398 -6.814 -18.968 1.00 85.75 401 ARG A N 1
ATOM 3128 C CA . ARG A 1 401 ? 20.407 -8.056 -18.191 1.00 85.75 401 ARG A CA 1
ATOM 3129 C C . ARG A 1 401 ? 19.108 -8.178 -17.407 1.00 85.75 401 ARG A C 1
ATOM 3131 O O . ARG A 1 401 ? 18.463 -7.169 -17.139 1.00 85.75 401 ARG A O 1
ATOM 3138 N N . CYS A 1 402 ? 18.768 -9.395 -17.006 1.00 89.31 402 CYS A N 1
ATOM 3139 C CA . CYS A 1 402 ? 17.752 -9.597 -15.981 1.00 89.31 402 CYS A CA 1
ATOM 3140 C C . CYS A 1 402 ? 18.329 -9.270 -14.606 1.00 89.31 402 CYS A C 1
ATOM 3142 O O . CYS A 1 402 ? 19.470 -9.634 -14.301 1.00 89.31 402 CYS A O 1
ATOM 3144 N N . GLU A 1 403 ? 17.525 -8.624 -13.780 1.00 89.19 403 GLU A N 1
ATOM 3145 C CA . GLU A 1 403 ? 17.804 -8.416 -12.370 1.00 89.19 403 GLU A CA 1
ATOM 3146 C C . GLU A 1 403 ? 17.391 -9.662 -11.595 1.00 89.19 403 GLU A C 1
ATOM 3148 O O . GLU A 1 403 ? 16.383 -10.300 -11.898 1.00 89.19 403 GLU A O 1
ATOM 3153 N N . LEU A 1 404 ? 18.202 -10.059 -10.618 1.00 87.62 404 LEU A N 1
ATOM 3154 C CA . LEU A 1 404 ? 17.796 -11.113 -9.700 1.00 87.62 404 LEU A CA 1
ATOM 3155 C C . LEU A 1 404 ? 16.655 -10.584 -8.837 1.00 87.62 404 LEU A C 1
ATOM 3157 O O . LEU A 1 404 ? 16.711 -9.440 -8.390 1.00 87.62 404 LEU A O 1
ATOM 3161 N N . CYS A 1 405 ? 15.656 -11.423 -8.571 1.00 88.25 405 CYS A N 1
ATOM 3162 C CA . CYS A 1 405 ? 14.633 -11.087 -7.595 1.00 88.25 405 CYS A CA 1
ATOM 3163 C C . CYS A 1 405 ? 15.314 -10.745 -6.274 1.00 88.25 405 CYS A C 1
ATOM 3165 O O . CYS A 1 405 ? 16.060 -11.592 -5.779 1.00 88.25 405 CYS A O 1
ATOM 3167 N N . PRO A 1 406 ? 15.129 -9.535 -5.724 1.00 87.31 406 PRO A N 1
ATOM 3168 C CA . PRO A 1 406 ? 15.767 -9.165 -4.473 1.00 87.31 406 PRO A CA 1
ATOM 3169 C C . PRO A 1 406 ? 15.320 -10.103 -3.350 1.00 87.31 406 PRO A C 1
ATOM 3171 O O . PRO A 1 406 ? 14.264 -10.742 -3.432 1.00 87.31 406 PRO A O 1
ATOM 3174 N N . ALA A 1 407 ? 16.122 -10.168 -2.288 1.00 84.62 407 ALA A N 1
ATOM 3175 C CA . ALA A 1 407 ? 15.741 -10.869 -1.070 1.00 84.62 407 ALA A CA 1
ATOM 3176 C C . ALA A 1 407 ? 14.328 -10.424 -0.620 1.00 84.62 407 ALA A C 1
ATOM 3178 O O . ALA A 1 407 ? 13.905 -9.286 -0.828 1.00 84.62 407 ALA A O 1
ATOM 3179 N N . GLY A 1 408 ? 13.566 -11.354 -0.054 1.00 88.94 408 GLY A N 1
ATOM 3180 C CA . GLY A 1 408 ? 12.154 -11.186 0.295 1.00 88.94 408 GLY A CA 1
ATOM 3181 C C . GLY A 1 408 ? 11.170 -11.280 -0.865 1.00 88.94 408 GLY A C 1
ATOM 3182 O O . GLY A 1 408 ? 9.959 -11.270 -0.643 1.00 88.94 408 GLY A O 1
ATOM 3183 N N . THR A 1 409 ? 11.655 -11.460 -2.091 1.00 92.06 409 THR A N 1
ATOM 3184 C CA . THR A 1 409 ? 10.828 -11.759 -3.261 1.00 92.06 409 THR A CA 1
ATOM 3185 C C . THR A 1 409 ? 11.310 -13.034 -3.945 1.00 92.06 409 THR A C 1
ATOM 3187 O O . THR A 1 409 ? 12.418 -13.518 -3.698 1.00 92.06 409 THR A O 1
ATOM 3190 N N . TYR A 1 410 ? 10.465 -13.609 -4.794 1.00 93.69 410 TYR A N 1
ATOM 3191 C CA . TYR A 1 410 ? 10.795 -14.792 -5.572 1.00 93.69 410 TYR A CA 1
ATOM 3192 C C . TYR A 1 410 ? 10.096 -14.776 -6.927 1.00 93.69 410 TYR A C 1
ATOM 3194 O O . TYR A 1 410 ? 9.111 -14.067 -7.135 1.00 93.69 410 TYR A O 1
ATOM 3202 N N . GLN A 1 411 ? 10.586 -15.607 -7.842 1.00 94.81 411 GLN A N 1
ATOM 3203 C CA . GLN A 1 411 ? 9.878 -15.885 -9.083 1.00 94.81 411 GLN A CA 1
ATOM 3204 C C . GLN A 1 411 ? 10.167 -17.296 -9.592 1.00 94.81 411 GLN A C 1
ATOM 3206 O O . GLN A 1 411 ? 11.318 -17.697 -9.760 1.00 94.81 411 GLN A O 1
ATOM 3211 N N . THR A 1 412 ? 9.108 -18.051 -9.870 1.00 93.81 412 THR A N 1
ATOM 3212 C CA . THR A 1 412 ? 9.199 -19.436 -10.354 1.00 93.81 412 THR A CA 1
ATOM 3213 C C . THR A 1 412 ? 9.282 -19.518 -11.876 1.00 93.81 412 THR A C 1
ATOM 3215 O O . THR A 1 412 ? 9.934 -20.423 -12.402 1.00 93.81 412 THR A O 1
ATOM 3218 N N . ALA A 1 413 ? 8.635 -18.592 -12.585 1.00 93.00 413 ALA A N 1
ATOM 3219 C CA . ALA A 1 413 ? 8.539 -18.617 -14.035 1.00 93.00 413 ALA A CA 1
ATOM 3220 C C . ALA A 1 413 ? 9.759 -17.946 -14.697 1.00 93.00 413 ALA A C 1
ATOM 3222 O O . ALA A 1 413 ? 10.226 -16.907 -14.224 1.00 93.00 413 ALA A O 1
ATOM 3223 N N . PRO A 1 414 ? 10.292 -18.504 -15.801 1.00 91.88 414 PRO A N 1
ATOM 3224 C CA . PRO A 1 414 ? 11.129 -17.726 -16.708 1.00 91.88 414 PRO A CA 1
ATOM 3225 C C . PRO A 1 414 ? 10.295 -16.618 -17.375 1.00 91.88 414 PRO A C 1
ATOM 3227 O O . PRO A 1 414 ? 9.069 -16.654 -17.328 1.00 91.88 414 PRO A O 1
ATOM 3230 N N . GLU A 1 415 ? 10.958 -15.671 -18.039 1.00 93.12 415 GLU A N 1
ATOM 3231 C CA . GLU A 1 415 ? 10.296 -14.565 -18.762 1.00 93.12 415 GLU A CA 1
ATOM 3232 C C . GLU A 1 415 ? 9.481 -13.616 -17.875 1.00 93.12 415 GLU A C 1
ATOM 3234 O O . GLU A 1 415 ? 8.555 -12.964 -18.346 1.00 93.12 415 GLU A O 1
ATOM 3239 N N . SER A 1 416 ? 9.827 -13.511 -16.593 1.00 92.75 416 SER A N 1
ATOM 3240 C CA . SER A 1 416 ? 9.099 -12.635 -15.680 1.00 92.75 416 SER A CA 1
ATOM 3241 C C . SER A 1 416 ? 9.516 -11.172 -15.799 1.00 92.75 416 SER A C 1
ATOM 3243 O O . SER A 1 416 ? 10.702 -10.854 -15.913 1.00 92.75 416 SER A O 1
ATOM 3245 N N . ASN A 1 417 ? 8.545 -10.272 -15.701 1.00 91.56 417 ASN A N 1
ATOM 3246 C CA . ASN A 1 417 ? 8.751 -8.826 -15.645 1.00 91.56 417 ASN A CA 1
ATOM 3247 C C . ASN A 1 417 ? 8.720 -8.249 -14.223 1.00 91.56 417 ASN A C 1
ATOM 3249 O O . ASN A 1 417 ? 9.032 -7.075 -14.038 1.00 91.56 417 ASN A O 1
ATOM 3253 N N . GLU A 1 418 ? 8.393 -9.072 -13.228 1.00 91.25 418 GLU A N 1
ATOM 3254 C CA . GLU A 1 418 ? 8.356 -8.694 -11.817 1.00 91.25 418 GLU A CA 1
ATOM 3255 C C . GLU A 1 418 ? 8.662 -9.881 -10.892 1.00 91.25 418 GLU A C 1
ATOM 3257 O O . GLU A 1 418 ? 8.667 -11.049 -11.307 1.00 91.25 418 GLU A O 1
ATOM 3262 N N . CYS A 1 419 ? 8.916 -9.579 -9.621 1.00 92.31 419 CYS A N 1
ATOM 3263 C CA . CYS A 1 419 ? 9.090 -10.581 -8.578 1.00 92.31 419 CYS A CA 1
ATOM 3264 C C . CYS A 1 419 ? 7.923 -10.534 -7.606 1.00 92.31 419 CYS A C 1
ATOM 3266 O O . CYS A 1 419 ? 7.472 -9.468 -7.193 1.00 92.31 419 CYS A O 1
ATOM 3268 N N . THR A 1 420 ? 7.457 -11.710 -7.209 1.00 93.12 420 THR A N 1
ATOM 3269 C CA . THR A 1 420 ? 6.370 -11.839 -6.248 1.00 93.12 420 THR A CA 1
ATOM 3270 C C . THR A 1 420 ? 6.939 -11.733 -4.830 1.00 93.12 420 THR A C 1
ATOM 3272 O O . THR A 1 420 ? 7.893 -12.446 -4.509 1.00 93.12 420 THR A O 1
ATOM 3275 N N . PRO A 1 421 ? 6.385 -10.883 -3.948 1.00 91.50 421 PRO A N 1
ATOM 3276 C CA . PRO A 1 421 ? 6.776 -10.860 -2.542 1.00 91.50 421 PRO A CA 1
ATOM 3277 C C . PRO A 1 421 ? 6.532 -12.215 -1.872 1.00 91.50 421 PRO A C 1
ATOM 3279 O O . PRO A 1 421 ? 5.515 -12.864 -2.129 1.00 91.50 421 PRO A O 1
ATOM 3282 N N . CYS A 1 422 ? 7.432 -12.625 -0.977 1.00 92.44 422 CYS A N 1
ATOM 3283 C CA . CYS A 1 422 ? 7.193 -13.783 -0.122 1.00 92.44 422 CYS A CA 1
ATOM 3284 C C . CYS A 1 422 ? 5.915 -13.586 0.690 1.00 92.44 422 CYS A C 1
ATOM 3286 O O . CYS A 1 422 ? 5.674 -12.498 1.207 1.00 92.44 422 CYS A O 1
ATOM 3288 N N . THR A 1 423 ? 5.078 -14.615 0.783 1.00 91.94 423 THR A N 1
ATOM 3289 C CA . THR A 1 423 ? 3.868 -14.561 1.610 1.00 91.94 423 THR A CA 1
ATOM 3290 C C . THR A 1 423 ? 4.240 -14.526 3.089 1.00 91.94 423 THR A C 1
ATOM 3292 O O . THR A 1 423 ? 5.367 -14.862 3.457 1.00 91.94 423 THR A O 1
ATOM 3295 N N . GLU A 1 424 ? 3.288 -14.156 3.940 1.00 88.38 424 GLU A N 1
ATOM 3296 C CA . GLU A 1 424 ? 3.455 -14.217 5.393 1.00 88.38 424 GLU A CA 1
ATOM 3297 C C . GLU A 1 424 ? 3.988 -15.592 5.848 1.00 88.38 424 GLU A C 1
ATOM 3299 O O . GLU A 1 424 ? 3.690 -16.629 5.244 1.00 88.38 424 GLU A O 1
ATOM 3304 N N . ASN A 1 425 ? 4.809 -15.587 6.898 1.00 91.62 425 ASN A N 1
ATOM 3305 C CA . ASN A 1 425 ? 5.518 -16.737 7.462 1.00 91.62 425 ASN A CA 1
ATOM 3306 C C . ASN A 1 425 ? 6.496 -17.427 6.494 1.00 91.62 425 ASN A C 1
ATOM 3308 O O . ASN A 1 425 ? 6.944 -18.550 6.746 1.00 91.62 425 ASN A O 1
ATOM 3312 N N . THR A 1 426 ? 6.872 -16.750 5.405 1.00 93.56 426 THR A N 1
ATOM 3313 C CA . THR A 1 426 ? 7.919 -17.189 4.477 1.00 93.56 426 THR A CA 1
ATOM 3314 C C . THR A 1 426 ? 8.896 -16.055 4.173 1.00 93.56 426 THR A C 1
ATOM 3316 O O . THR A 1 426 ? 8.537 -14.880 4.226 1.00 93.56 426 THR A O 1
ATOM 3319 N N . PHE A 1 427 ? 10.136 -16.399 3.836 1.00 91.69 427 PHE A N 1
ATOM 3320 C CA . PHE A 1 427 ? 11.197 -15.437 3.550 1.00 91.69 427 PHE A CA 1
ATOM 3321 C C . PHE A 1 427 ? 12.094 -15.887 2.393 1.00 91.69 427 PHE A C 1
ATOM 3323 O O . PHE A 1 427 ? 12.056 -17.040 1.961 1.00 91.69 427 PHE A O 1
ATOM 3330 N N . SER A 1 428 ? 12.926 -14.975 1.903 1.00 90.19 428 SER A N 1
ATOM 3331 C CA . SER A 1 428 ? 14.005 -15.268 0.958 1.00 90.19 428 SER A CA 1
ATOM 3332 C C . SER A 1 428 ? 15.219 -14.423 1.325 1.00 90.19 428 SER A C 1
ATOM 3334 O O . SER A 1 428 ? 15.153 -13.203 1.245 1.00 90.19 428 SER A O 1
ATOM 3336 N N . ASP A 1 429 ? 16.312 -15.046 1.743 1.00 85.38 429 ASP A N 1
ATOM 3337 C CA . ASP A 1 429 ? 17.503 -14.372 2.278 1.00 85.38 429 ASP A CA 1
ATOM 3338 C C . ASP A 1 429 ? 18.575 -14.058 1.235 1.00 85.38 429 ASP A C 1
ATOM 3340 O O . ASP A 1 429 ? 19.601 -13.458 1.558 1.00 85.38 429 ASP A O 1
ATOM 3344 N N . PHE A 1 430 ? 18.347 -14.426 -0.025 1.00 81.12 430 PHE A N 1
ATOM 3345 C CA . PHE A 1 430 ? 19.295 -14.193 -1.105 1.00 81.12 430 PHE A CA 1
ATOM 3346 C C . PHE A 1 430 ? 18.602 -13.692 -2.379 1.00 81.12 430 PHE A C 1
ATOM 3348 O O . PHE A 1 430 ? 17.471 -14.089 -2.678 1.00 81.12 430 PHE A O 1
ATOM 3355 N N . PRO A 1 431 ? 19.281 -12.851 -3.180 1.00 81.94 431 PRO A N 1
ATOM 3356 C CA . PRO A 1 431 ? 18.800 -12.495 -4.503 1.00 81.94 431 PRO A CA 1
ATOM 3357 C C . PRO A 1 431 ? 18.715 -13.720 -5.417 1.00 81.94 431 PRO A C 1
ATOM 3359 O O . PRO A 1 431 ? 19.602 -14.572 -5.411 1.00 81.94 431 PRO A O 1
ATOM 3362 N N . GLY A 1 432 ? 17.703 -13.786 -6.273 1.00 86.31 432 GLY A N 1
ATOM 3363 C CA . GLY A 1 432 ? 17.575 -14.860 -7.257 1.00 86.31 432 GLY A CA 1
ATOM 3364 C C . GLY A 1 432 ? 16.675 -16.009 -6.817 1.00 86.31 432 GLY A C 1
ATOM 3365 O O . GLY A 1 432 ? 16.689 -17.076 -7.434 1.00 86.31 432 GLY A O 1
ATOM 3366 N N . ALA A 1 433 ? 15.922 -15.836 -5.730 1.00 88.94 433 ALA A N 1
ATOM 3367 C CA . ALA A 1 433 ? 15.095 -16.901 -5.198 1.00 88.94 433 ALA A CA 1
ATOM 3368 C C . ALA A 1 433 ? 13.983 -17.312 -6.169 1.00 88.94 433 ALA A C 1
ATOM 3370 O O . ALA A 1 433 ? 13.256 -16.500 -6.741 1.00 88.94 433 ALA A O 1
ATOM 3371 N N . THR A 1 434 ? 13.832 -18.624 -6.326 1.00 93.00 434 THR A N 1
ATOM 3372 C CA . THR A 1 434 ? 12.763 -19.232 -7.131 1.00 93.00 434 THR A CA 1
ATOM 3373 C C . THR A 1 434 ? 11.580 -19.686 -6.289 1.00 93.00 434 THR A C 1
ATOM 3375 O O . THR A 1 434 ? 10.560 -20.098 -6.827 1.00 93.00 434 THR A O 1
ATOM 3378 N N . ARG A 1 435 ? 11.715 -19.633 -4.963 1.00 93.50 435 ARG A N 1
ATOM 3379 C CA . ARG A 1 435 ? 10.690 -19.948 -3.966 1.00 93.50 435 ARG A CA 1
ATOM 3380 C C . ARG A 1 435 ? 11.045 -19.244 -2.660 1.00 93.50 435 ARG A C 1
ATOM 3382 O O . ARG A 1 435 ? 12.225 -18.996 -2.425 1.00 93.50 435 ARG A O 1
ATOM 3389 N N . CYS A 1 436 ? 10.059 -19.031 -1.800 1.00 94.56 436 CYS A N 1
ATOM 3390 C CA . CYS A 1 436 ? 10.303 -18.615 -0.422 1.00 94.56 436 CYS A CA 1
ATOM 3391 C C . CYS A 1 436 ? 10.461 -19.828 0.500 1.00 94.56 436 CYS A C 1
ATOM 3393 O O . CYS A 1 436 ? 9.877 -20.894 0.270 1.00 94.56 436 CYS A O 1
ATOM 3395 N N . THR A 1 437 ? 11.263 -19.654 1.540 1.00 94.06 437 THR A N 1
ATOM 3396 C CA . THR A 1 437 ? 11.503 -20.623 2.605 1.00 94.06 437 THR A CA 1
ATOM 3397 C C . THR A 1 437 ? 10.534 -20.340 3.754 1.00 94.06 437 THR A C 1
ATOM 3399 O O . THR A 1 437 ? 10.415 -19.185 4.157 1.00 94.06 437 THR A O 1
ATOM 3402 N N . PRO A 1 438 ? 9.815 -21.340 4.289 1.00 94.94 438 PRO A N 1
ATOM 3403 C CA . PRO A 1 438 ? 8.964 -21.137 5.458 1.00 94.94 438 PRO A CA 1
ATOM 3404 C C . PRO A 1 438 ? 9.799 -20.871 6.716 1.00 94.94 438 PRO A C 1
ATOM 3406 O O . PRO A 1 438 ? 10.868 -21.461 6.888 1.00 94.94 438 PRO A O 1
ATOM 3409 N N . CYS A 1 439 ? 9.289 -20.024 7.608 1.00 91.56 439 CYS A N 1
ATOM 3410 C CA . CYS A 1 439 ? 9.862 -19.830 8.938 1.00 91.56 439 CYS A CA 1
ATOM 3411 C C . CYS A 1 439 ? 9.645 -21.055 9.831 1.00 91.56 439 CYS A C 1
ATOM 3413 O O . CYS A 1 439 ? 8.687 -21.815 9.649 1.00 91.56 439 CYS A O 1
ATOM 3415 N N . SER A 1 440 ? 10.541 -21.269 10.799 1.00 91.62 440 SER A N 1
ATOM 3416 C CA . SER A 1 440 ? 10.321 -22.304 11.812 1.00 91.62 440 SER A CA 1
ATOM 3417 C C . SER A 1 440 ? 9.152 -21.927 12.734 1.00 91.62 440 SER A C 1
ATOM 3419 O O . SER A 1 440 ? 8.714 -20.783 12.768 1.00 91.62 440 SER A O 1
ATOM 3421 N N . ALA A 1 441 ? 8.632 -22.878 13.517 1.00 87.62 441 ALA A N 1
ATOM 3422 C CA . ALA A 1 441 ? 7.481 -22.620 14.392 1.00 87.62 441 ALA A CA 1
ATOM 3423 C C . ALA A 1 441 ? 7.728 -21.511 15.440 1.00 87.62 441 ALA A C 1
ATOM 3425 O O . ALA A 1 441 ? 6.780 -20.837 15.847 1.00 87.62 441 ALA A O 1
ATOM 3426 N N . ALA A 1 442 ? 8.988 -21.330 15.853 1.00 88.38 442 ALA A N 1
ATOM 3427 C CA . ALA A 1 442 ? 9.431 -20.316 16.811 1.00 88.38 442 ALA A CA 1
ATOM 3428 C C . ALA A 1 442 ? 9.789 -18.973 16.148 1.00 88.38 442 ALA A C 1
ATOM 3430 O O . ALA A 1 442 ? 10.318 -18.079 16.805 1.00 88.38 442 ALA A O 1
ATOM 3431 N N . GLU A 1 443 ? 9.530 -18.834 14.852 1.00 91.88 443 GLU A N 1
ATOM 3432 C CA . GLU A 1 443 ? 9.839 -17.654 14.059 1.00 91.88 443 GLU A CA 1
ATOM 3433 C C . GLU A 1 443 ? 8.625 -17.250 13.215 1.00 91.88 443 GLU A C 1
ATOM 3435 O O . GLU A 1 443 ? 7.663 -18.006 13.056 1.00 91.88 443 GLU A O 1
ATOM 3440 N N . TRP A 1 444 ? 8.665 -16.043 12.669 1.00 90.06 444 TRP A N 1
ATOM 3441 C CA . TRP A 1 444 ? 7.630 -15.508 11.795 1.00 90.06 444 TRP A CA 1
ATOM 3442 C C . TRP A 1 444 ? 8.240 -14.547 10.773 1.00 90.06 444 TRP A C 1
ATOM 3444 O O . TRP A 1 444 ? 9.402 -14.162 10.887 1.00 90.06 444 TRP A O 1
ATOM 3454 N N . ALA A 1 445 ? 7.484 -14.174 9.746 1.00 88.81 445 ALA A N 1
ATOM 3455 C CA . ALA A 1 445 ? 7.945 -13.202 8.760 1.00 88.81 445 ALA A CA 1
ATOM 3456 C C . ALA A 1 445 ? 6.760 -12.461 8.130 1.00 88.81 445 ALA A C 1
ATOM 3458 O O . ALA A 1 445 ? 5.855 -13.128 7.623 1.00 88.81 445 ALA A O 1
ATOM 3459 N N . PRO A 1 446 ? 6.758 -11.118 8.085 1.00 85.62 446 PRO A N 1
ATOM 3460 C CA . PRO A 1 446 ? 5.760 -10.386 7.313 1.00 85.62 446 PRO A CA 1
ATOM 3461 C C . PRO A 1 446 ? 5.940 -10.622 5.804 1.00 85.62 446 PRO A C 1
ATOM 3463 O O . PRO A 1 446 ? 6.996 -11.071 5.341 1.00 85.62 446 PRO A O 1
ATOM 3466 N N . LYS A 1 447 ? 4.917 -10.294 5.008 1.00 87.06 447 LYS A N 1
ATOM 3467 C CA . LYS A 1 447 ? 4.976 -10.391 3.541 1.00 87.06 447 LYS A CA 1
ATOM 3468 C C . LYS A 1 447 ? 6.174 -9.598 2.989 1.00 87.06 447 LYS A C 1
ATOM 3470 O O . LYS A 1 447 ? 6.373 -8.437 3.332 1.00 87.06 447 LYS A O 1
ATOM 3475 N N . GLY A 1 448 ? 6.965 -10.204 2.106 1.00 87.31 448 GLY A N 1
ATOM 3476 C CA . GLY A 1 448 ? 8.141 -9.566 1.499 1.00 87.31 448 GLY A CA 1
ATOM 3477 C C . GLY A 1 448 ? 9.417 -9.594 2.356 1.00 87.31 448 GLY A C 1
ATOM 3478 O O . GLY A 1 448 ? 10.300 -8.752 2.170 1.00 87.31 448 GLY A O 1
ATOM 3479 N N . SER A 1 449 ? 9.514 -10.507 3.326 1.00 86.94 449 SER A N 1
ATOM 3480 C CA . SER A 1 449 ? 10.636 -10.560 4.275 1.00 86.94 449 SER A CA 1
ATOM 3481 C C . SER A 1 449 ? 11.878 -11.271 3.769 1.00 86.94 449 SER A C 1
ATOM 3483 O O . SER A 1 449 ? 11.820 -12.345 3.179 1.00 86.94 449 SER A O 1
ATOM 3485 N N . GLU A 1 450 ? 13.030 -10.707 4.112 1.00 87.38 450 GLU A N 1
ATOM 3486 C CA . GLU A 1 450 ? 14.350 -11.236 3.748 1.00 87.38 450 GLU A CA 1
ATOM 3487 C C . GLU A 1 450 ? 14.872 -12.271 4.748 1.00 87.38 450 GLU A C 1
ATOM 3489 O O . GLU A 1 450 ? 15.808 -13.006 4.478 1.00 87.38 450 GLU A O 1
ATOM 3494 N N . ARG A 1 451 ? 14.281 -12.327 5.937 1.00 89.75 451 ARG A N 1
ATOM 3495 C CA . ARG A 1 451 ? 14.632 -13.267 6.998 1.00 89.75 451 ARG A CA 1
ATOM 3496 C C . ARG A 1 451 ? 13.420 -13.487 7.883 1.00 89.75 451 ARG A C 1
ATOM 3498 O O . ARG A 1 451 ? 12.527 -12.641 7.908 1.00 89.75 451 ARG A O 1
ATOM 3505 N N . CYS A 1 452 ? 13.432 -14.567 8.646 1.00 89.44 452 CYS A N 1
ATOM 3506 C CA . CYS A 1 452 ? 12.498 -14.698 9.747 1.00 89.44 452 CYS A CA 1
ATOM 3507 C C . CYS A 1 452 ? 12.924 -13.844 10.943 1.00 89.44 452 CYS A C 1
ATOM 3509 O O . CYS A 1 452 ? 14.111 -13.600 11.179 1.00 89.44 452 CYS A O 1
ATOM 3511 N N . LEU A 1 453 ? 11.926 -13.394 11.687 1.00 86.31 453 LEU A N 1
ATOM 3512 C CA . LEU A 1 453 ? 12.044 -12.757 12.983 1.00 86.31 453 LEU A CA 1
ATOM 3513 C C . LEU A 1 453 ? 11.740 -13.807 14.051 1.00 86.31 453 LEU A C 1
ATOM 3515 O O . LEU A 1 453 ? 10.797 -14.591 13.920 1.00 86.31 453 LEU A O 1
ATOM 3519 N N . THR A 1 454 ? 12.552 -13.845 15.102 1.00 88.56 454 THR A N 1
ATOM 3520 C CA . THR A 1 454 ? 12.302 -14.723 16.246 1.00 88.56 454 THR A CA 1
ATOM 3521 C C . THR A 1 454 ? 11.016 -14.289 16.932 1.00 88.56 454 THR A C 1
ATOM 3523 O O . THR A 1 454 ? 10.830 -13.104 17.201 1.00 88.56 454 THR A O 1
ATOM 3526 N N . LYS A 1 455 ? 10.143 -15.246 17.246 1.00 88.81 455 LYS A N 1
ATOM 3527 C CA . LYS A 1 455 ? 9.016 -14.992 18.137 1.00 88.81 455 LYS A CA 1
ATOM 3528 C C . LYS A 1 455 ? 9.554 -14.848 19.554 1.00 88.81 455 LYS A C 1
ATOM 3530 O O . LYS A 1 455 ? 10.089 -15.805 20.123 1.00 88.81 455 LYS A O 1
ATOM 3535 N N . GLU A 1 456 ? 9.428 -13.663 20.125 1.00 86.06 456 GLU A N 1
ATOM 3536 C CA . GLU A 1 456 ? 9.710 -13.460 21.544 1.00 86.06 456 GLU A CA 1
ATOM 3537 C C . GLU A 1 456 ? 8.593 -14.089 22.389 1.00 86.06 456 GLU A C 1
ATOM 3539 O O . GLU A 1 456 ? 7.547 -14.490 21.870 1.00 86.06 456 GLU A O 1
ATOM 3544 N N . ALA A 1 457 ? 8.846 -14.301 23.682 1.00 86.00 457 ALA A N 1
ATOM 3545 C CA . ALA A 1 457 ? 7.798 -14.796 24.568 1.00 86.00 457 ALA A CA 1
ATOM 3546 C C . ALA A 1 457 ? 6.722 -13.720 24.681 1.00 86.00 457 ALA A C 1
ATOM 3548 O O . ALA A 1 457 ? 7.073 -12.578 24.956 1.00 86.00 457 ALA A O 1
ATOM 3549 N N . CYS A 1 458 ? 5.449 -14.085 24.499 1.00 86.50 458 CYS A N 1
ATOM 3550 C CA . CYS A 1 458 ? 4.401 -13.080 24.577 1.00 86.50 458 CYS A CA 1
ATOM 3551 C C . CYS A 1 458 ? 4.396 -12.417 25.967 1.00 86.50 458 CYS A C 1
ATOM 3553 O O . CYS A 1 458 ? 4.267 -13.117 26.986 1.00 86.50 458 CYS A O 1
ATOM 3555 N N . GLU A 1 459 ? 4.508 -11.094 26.012 1.00 84.00 459 GLU A N 1
ATOM 3556 C CA . GLU A 1 459 ? 4.417 -10.295 27.224 1.00 84.00 459 GLU A CA 1
ATOM 3557 C C . GLU A 1 459 ? 2.961 -9.915 27.500 1.00 84.00 459 GLU A C 1
ATOM 3559 O O . GLU A 1 459 ? 2.225 -9.443 26.633 1.00 84.00 459 GLU A O 1
ATOM 3564 N N . LEU A 1 460 ? 2.534 -10.091 28.754 1.00 79.12 460 LEU A N 1
ATOM 3565 C CA . LEU A 1 460 ? 1.144 -9.864 29.165 1.00 79.12 460 LEU A CA 1
ATOM 3566 C C . LEU A 1 460 ? 0.654 -8.433 28.884 1.00 79.12 460 LEU A C 1
ATOM 3568 O O . LEU A 1 460 ? -0.542 -8.219 28.722 1.00 79.12 460 LEU A O 1
ATOM 3572 N N . GLU A 1 461 ? 1.562 -7.459 28.871 1.00 78.50 461 GLU A N 1
ATOM 3573 C CA . GLU A 1 461 ? 1.237 -6.035 28.760 1.00 78.50 461 GLU A CA 1
ATOM 3574 C C . GLU A 1 461 ? 1.284 -5.489 27.327 1.00 78.50 461 GLU A C 1
ATOM 3576 O O . GLU A 1 461 ? 0.775 -4.390 27.101 1.00 78.50 461 GLU A O 1
ATOM 3581 N N . THR A 1 462 ? 1.886 -6.216 26.379 1.00 77.44 462 THR A N 1
ATOM 3582 C CA . THR A 1 462 ? 2.062 -5.773 24.980 1.00 77.44 462 THR A CA 1
ATOM 3583 C C . THR A 1 462 ? 1.359 -6.674 23.971 1.00 77.44 462 THR A C 1
ATOM 3585 O O . THR A 1 462 ? 0.949 -6.186 22.921 1.00 77.44 462 THR A O 1
ATOM 3588 N N . ASP A 1 463 ? 1.127 -7.944 24.316 1.00 85.12 463 ASP A N 1
ATOM 3589 C CA . ASP A 1 463 ? 0.693 -8.946 23.332 1.00 85.12 463 ASP A CA 1
ATOM 3590 C C . ASP A 1 463 ? -0.678 -9.547 23.657 1.00 85.12 463 ASP A C 1
ATOM 3592 O O . ASP A 1 463 ? -1.254 -10.292 22.858 1.00 85.12 463 ASP A O 1
ATOM 3596 N N . PHE A 1 464 ? -1.219 -9.219 24.834 1.00 86.19 464 PHE A N 1
ATOM 3597 C CA . PHE A 1 464 ? -2.515 -9.691 25.297 1.00 86.19 464 PHE A CA 1
ATOM 3598 C C . PHE A 1 464 ? -3.453 -8.546 25.656 1.00 86.19 464 PHE A C 1
ATOM 3600 O O . PHE A 1 464 ? -3.093 -7.632 26.396 1.00 86.19 464 PHE A O 1
ATOM 3607 N N . ILE A 1 465 ? -4.711 -8.666 25.239 1.00 86.62 465 ILE A N 1
ATOM 3608 C CA . ILE A 1 465 ? -5.788 -7.802 25.725 1.00 86.62 465 ILE A CA 1
ATOM 3609 C C . ILE A 1 465 ? -6.584 -8.506 26.832 1.00 86.62 465 ILE A C 1
ATOM 3611 O O . ILE A 1 465 ? -6.831 -9.717 26.755 1.00 86.62 465 ILE A O 1
ATOM 3615 N N . PRO A 1 466 ? -7.000 -7.781 27.883 1.00 84.00 466 PRO A N 1
ATOM 3616 C CA . PRO A 1 466 ? -7.851 -8.332 28.923 1.00 84.00 466 PRO A CA 1
ATOM 3617 C C . PRO A 1 466 ? -9.298 -8.438 28.432 1.00 84.00 466 PRO A C 1
ATOM 3619 O O . PRO A 1 466 ? -9.873 -7.497 27.894 1.00 84.00 466 PRO A O 1
ATOM 3622 N N . ILE A 1 467 ? -9.928 -9.579 28.692 1.00 83.31 467 ILE A N 1
ATOM 3623 C CA . ILE A 1 467 ? -11.340 -9.826 28.419 1.00 83.31 467 ILE A CA 1
ATOM 3624 C C . ILE A 1 467 ? -12.027 -10.160 29.729 1.00 83.31 467 ILE A C 1
ATOM 3626 O O . ILE A 1 467 ? -11.792 -11.192 30.368 1.00 83.31 467 ILE A O 1
ATOM 3630 N N . ARG A 1 468 ? -12.884 -9.230 30.137 1.00 82.31 468 ARG A N 1
ATOM 3631 C CA . ARG A 1 468 ? -13.564 -9.249 31.426 1.00 82.31 468 ARG A CA 1
ATOM 3632 C C . ARG A 1 468 ? -14.913 -9.930 31.280 1.00 82.31 468 ARG A C 1
ATOM 3634 O O . ARG A 1 468 ? -15.707 -9.606 30.403 1.00 82.31 468 ARG A O 1
ATOM 3641 N N . THR A 1 469 ? -15.182 -10.873 32.170 1.00 83.69 469 THR A N 1
ATOM 3642 C CA . THR A 1 469 ? -16.471 -11.561 32.268 1.00 83.69 469 THR A CA 1
ATOM 3643 C C . THR A 1 469 ? -16.943 -11.488 33.706 1.00 83.69 469 THR A C 1
ATOM 3645 O O . THR A 1 469 ? -16.209 -11.834 34.623 1.00 83.69 469 THR A O 1
ATOM 3648 N N . CYS A 1 470 ? -18.166 -11.017 33.920 1.00 84.56 470 CYS A N 1
ATOM 3649 C CA . CYS A 1 470 ? -18.743 -10.907 35.254 1.00 84.56 470 CYS A CA 1
ATOM 3650 C C . CYS A 1 470 ? -19.947 -11.835 35.367 1.00 84.56 470 CYS A C 1
ATOM 3652 O O . CYS A 1 470 ? -20.932 -11.655 34.655 1.00 84.56 470 CYS A O 1
ATOM 3654 N N . VAL A 1 471 ? -19.872 -12.815 36.266 1.00 85.81 471 VAL A N 1
ATOM 3655 C CA . VAL A 1 471 ? -20.944 -13.782 36.530 1.00 85.81 471 VAL A CA 1
ATOM 3656 C C . VAL A 1 471 ? -21.180 -13.831 38.036 1.00 85.81 471 VAL A C 1
ATOM 3658 O O . VAL A 1 471 ? -20.249 -14.015 38.815 1.00 85.81 471 VAL A O 1
ATOM 3661 N N . ASN A 1 472 ? -22.432 -13.660 38.471 1.00 84.00 472 ASN A N 1
ATOM 3662 C CA . ASN A 1 472 ? -22.817 -13.675 39.891 1.00 84.00 472 ASN A CA 1
ATOM 3663 C C . ASN A 1 472 ? -22.001 -12.703 40.773 1.00 84.00 472 ASN A C 1
ATOM 3665 O O . ASN A 1 472 ? -21.654 -13.030 41.907 1.00 84.00 472 ASN A O 1
ATOM 3669 N N . GLY A 1 473 ? -21.664 -11.519 40.248 1.00 80.00 473 GLY A N 1
ATOM 3670 C CA . GLY A 1 473 ? -20.890 -10.506 40.976 1.00 80.00 473 GLY A CA 1
ATOM 3671 C C . GLY A 1 473 ? -19.397 -10.818 41.136 1.00 80.00 473 GLY A C 1
ATOM 3672 O O . GLY A 1 473 ? -18.703 -10.074 41.829 1.00 80.00 473 GLY A O 1
ATOM 3673 N N . LYS A 1 474 ? -18.901 -11.884 40.498 1.00 86.50 474 LYS A N 1
ATOM 3674 C CA . LYS A 1 474 ? -17.477 -12.216 40.412 1.00 86.50 474 LYS A CA 1
ATOM 3675 C C . LYS A 1 474 ? -16.967 -11.940 39.012 1.00 86.50 474 LYS A C 1
ATOM 3677 O O . LYS A 1 474 ? -17.578 -12.384 38.039 1.00 86.50 474 LYS A O 1
ATOM 3682 N N . GLU A 1 475 ? -15.862 -11.216 38.926 1.00 87.06 475 GLU A N 1
ATOM 3683 C CA . GLU A 1 475 ? -15.201 -10.918 37.665 1.00 87.06 475 GLU A CA 1
ATOM 3684 C C . GLU A 1 475 ? -14.041 -11.881 37.440 1.00 87.06 475 GLU A C 1
ATOM 3686 O O . GLU A 1 475 ? -13.187 -12.057 38.307 1.00 87.06 475 GLU A O 1
ATOM 3691 N N . SER A 1 476 ? -14.019 -12.495 36.263 1.00 87.12 476 SER A N 1
ATOM 3692 C CA . SER A 1 476 ? -12.877 -13.219 35.721 1.00 87.12 476 SER A CA 1
ATOM 3693 C C . SER A 1 476 ? -12.278 -12.434 34.564 1.00 87.12 476 SER A C 1
ATOM 3695 O O . SER A 1 476 ? -12.990 -12.025 33.641 1.00 87.12 476 SER A O 1
ATOM 3697 N N . VAL A 1 477 ? -10.961 -12.261 34.603 1.00 84.19 477 VAL A N 1
ATOM 3698 C CA . VAL A 1 477 ? -10.174 -11.685 33.515 1.00 84.19 477 VAL A CA 1
ATOM 3699 C C . VAL A 1 477 ? -9.461 -12.829 32.812 1.00 84.19 477 VAL A C 1
ATOM 3701 O O . VAL A 1 477 ? -8.604 -13.494 33.399 1.00 84.19 477 VAL A O 1
ATOM 3704 N N . ARG A 1 478 ? -9.840 -13.069 31.555 1.00 86.31 478 ARG A N 1
ATOM 3705 C CA . ARG A 1 478 ? -9.064 -13.904 30.634 1.00 86.31 478 ARG A CA 1
ATOM 3706 C C . ARG A 1 478 ? -8.239 -12.981 29.751 1.00 86.31 478 ARG A C 1
ATOM 3708 O O . ARG A 1 478 ? -8.724 -11.925 29.373 1.00 86.31 478 ARG A O 1
ATOM 3715 N N . TYR A 1 479 ? -7.035 -13.379 29.395 1.00 84.56 479 TYR A N 1
ATOM 3716 C CA . TYR A 1 479 ? -6.212 -12.623 28.461 1.00 84.56 479 TYR A CA 1
ATOM 3717 C C . TYR A 1 479 ? -6.252 -13.318 27.107 1.00 84.56 479 TYR A C 1
ATOM 3719 O O . TYR A 1 479 ? -6.119 -14.541 27.033 1.00 84.56 479 TYR A O 1
ATOM 3727 N N . GLU A 1 480 ? -6.493 -12.548 26.053 1.00 86.38 480 GLU A N 1
ATOM 3728 C CA . GLU A 1 480 ? -6.505 -13.031 24.676 1.00 86.38 480 GLU A CA 1
ATOM 3729 C C . GLU A 1 480 ? -5.296 -12.476 23.943 1.00 86.38 480 GLU A C 1
ATOM 3731 O O . GLU A 1 480 ? -5.051 -11.273 23.977 1.00 86.38 480 GLU A O 1
ATOM 3736 N N . GLN A 1 481 ? -4.523 -13.375 23.339 1.00 86.25 481 GLN A N 1
ATOM 3737 C CA . GLN A 1 481 ? -3.366 -13.010 22.538 1.00 86.25 481 GLN A CA 1
ATOM 3738 C C . GLN A 1 481 ? -3.855 -12.331 21.261 1.00 86.25 481 GLN A C 1
ATOM 3740 O O . GLN A 1 481 ? -4.651 -12.913 20.523 1.00 86.25 481 GLN A O 1
ATOM 3745 N N . VAL A 1 482 ? -3.370 -11.120 21.018 1.00 83.38 482 VAL A N 1
ATOM 3746 C CA . VAL A 1 482 ? -3.720 -10.321 19.836 1.00 83.38 482 VAL A CA 1
ATOM 3747 C C . VAL A 1 482 ? -2.569 -10.197 18.856 1.00 83.38 482 VAL A C 1
ATOM 3749 O O . VAL A 1 482 ? -2.823 -10.036 17.669 1.00 83.38 482 VAL A O 1
ATOM 3752 N N . ASP A 1 483 ? -1.328 -10.338 19.324 1.00 80.25 483 ASP A N 1
ATOM 3753 C CA . ASP A 1 483 ? -0.170 -10.421 18.444 1.00 80.25 483 ASP A CA 1
ATOM 3754 C C . ASP A 1 483 ? 0.086 -11.892 18.048 1.00 80.25 483 ASP A C 1
ATOM 3756 O O . ASP A 1 483 ? 0.535 -12.686 18.884 1.00 80.25 483 ASP A O 1
ATOM 3760 N N . PRO A 1 484 ? -0.183 -12.312 16.795 1.00 77.12 484 PRO A N 1
ATOM 3761 C CA . PRO A 1 484 ? 0.099 -13.676 16.343 1.00 77.12 484 PRO A CA 1
ATOM 3762 C C . PRO A 1 484 ? 1.606 -13.956 16.173 1.00 77.12 484 PRO A C 1
ATOM 3764 O O . PRO A 1 484 ? 2.004 -15.100 15.915 1.00 77.12 484 PRO A O 1
ATOM 3767 N N . HIS A 1 485 ? 2.449 -12.932 16.309 1.00 82.06 485 HIS A N 1
ATOM 3768 C CA . HIS A 1 485 ? 3.875 -12.966 16.016 1.00 82.06 485 HIS A CA 1
ATOM 3769 C C . HIS A 1 485 ? 4.765 -13.253 17.238 1.00 82.06 485 HIS A C 1
ATOM 3771 O O . HIS A 1 485 ? 5.991 -13.255 17.122 1.00 82.06 485 HIS A O 1
ATOM 3777 N N . CYS A 1 486 ? 4.179 -13.561 18.396 1.00 84.50 486 CYS A N 1
ATOM 3778 C CA . CYS A 1 486 ? 4.894 -13.981 19.602 1.00 84.50 486 CYS A CA 1
ATOM 3779 C C . CYS A 1 486 ? 4.615 -15.457 19.954 1.00 84.50 486 CYS A C 1
ATOM 3781 O O . CYS A 1 486 ? 3.685 -16.097 19.448 1.00 84.50 486 CYS A O 1
ATOM 3783 N N . ASN A 1 487 ? 5.465 -16.042 20.800 1.00 86.06 487 ASN A N 1
ATOM 3784 C CA . ASN A 1 487 ? 5.320 -17.421 21.255 1.00 86.06 487 ASN A CA 1
ATOM 3785 C C . ASN A 1 487 ? 4.272 -17.493 22.374 1.00 86.06 487 ASN A C 1
ATOM 3787 O O . ASN A 1 487 ? 4.508 -16.910 23.440 1.00 86.06 487 ASN A O 1
ATOM 3791 N N . PRO A 1 488 ? 3.162 -18.234 22.175 1.00 78.19 488 PRO A N 1
ATOM 3792 C CA . PRO A 1 488 ? 2.059 -18.259 23.123 1.00 78.19 488 PRO A CA 1
ATOM 3793 C C . PRO A 1 488 ? 2.540 -18.734 24.494 1.00 78.19 488 PRO A C 1
ATOM 3795 O O . PRO A 1 488 ? 3.080 -19.833 24.647 1.00 78.19 488 PRO A O 1
ATOM 3798 N N . SER A 1 489 ? 2.318 -17.900 25.502 1.00 77.81 489 SER A N 1
ATOM 3799 C CA . SER A 1 489 ? 2.399 -18.270 26.911 1.00 77.81 489 SER A CA 1
ATOM 3800 C C . SER A 1 489 ? 0.990 -18.591 27.420 1.00 77.81 489 SER A C 1
ATOM 3802 O O . SER A 1 489 ? 0.003 -18.197 26.807 1.00 77.81 489 SER A O 1
ATOM 3804 N N . ASN A 1 490 ? 0.861 -19.344 28.519 1.00 76.88 490 ASN A N 1
ATOM 3805 C CA . ASN A 1 490 ? -0.425 -19.446 29.213 1.00 76.88 490 ASN A CA 1
ATOM 3806 C C . ASN A 1 490 ? -0.575 -18.183 30.064 1.00 76.88 490 ASN A C 1
ATOM 3808 O O . ASN A 1 490 ? 0.070 -18.119 31.120 1.00 76.88 490 ASN A O 1
ATOM 3812 N N . PRO A 1 491 ? -1.369 -17.181 29.647 1.00 77.56 491 PRO A N 1
ATOM 3813 C CA . PRO A 1 491 ? -1.522 -16.000 30.465 1.00 77.56 491 PRO A CA 1
ATOM 3814 C C . PRO A 1 491 ? -2.273 -16.362 31.758 1.00 77.56 491 PRO A C 1
ATOM 3816 O O . PRO A 1 491 ? -3.103 -17.282 31.773 1.00 77.56 491 PRO A O 1
ATOM 3819 N N . PRO A 1 492 ? -1.991 -15.665 32.869 1.00 76.81 492 PRO A N 1
ATOM 3820 C CA . PRO A 1 492 ? -2.697 -15.890 34.121 1.00 76.81 492 PRO A CA 1
ATOM 3821 C C . PRO A 1 492 ? -4.186 -15.577 33.950 1.00 76.81 492 PRO A C 1
ATOM 3823 O O . PRO A 1 492 ? -4.558 -14.624 33.280 1.00 76.81 492 PRO A O 1
ATOM 3826 N N . THR A 1 493 ? -5.057 -16.365 34.576 1.00 78.00 493 THR A N 1
ATOM 3827 C CA . THR A 1 493 ? -6.462 -15.977 34.758 1.00 78.00 493 THR A CA 1
ATOM 3828 C C . THR A 1 493 ? -6.588 -15.357 36.137 1.00 78.00 493 THR A C 1
ATOM 3830 O O . THR A 1 493 ? -6.257 -16.015 37.125 1.00 78.00 493 THR A O 1
ATOM 3833 N N . ASP A 1 494 ? -7.054 -14.113 36.208 1.00 80.50 494 ASP A N 1
ATOM 3834 C CA . ASP A 1 494 ? -7.323 -13.458 37.487 1.00 80.50 494 ASP A CA 1
ATOM 3835 C C . ASP A 1 494 ? -8.824 -13.494 37.792 1.00 80.50 494 ASP A C 1
ATOM 3837 O O . ASP A 1 494 ? -9.667 -13.403 36.895 1.00 80.50 494 ASP A O 1
ATOM 3841 N N . THR A 1 495 ? -9.159 -13.655 39.069 1.00 81.06 495 THR A N 1
ATOM 3842 C CA . THR A 1 495 ? -10.541 -13.619 39.553 1.00 81.06 495 THR A CA 1
ATOM 3843 C C . THR A 1 495 ? -10.643 -12.693 40.747 1.00 81.06 495 THR A C 1
ATOM 3845 O O . THR A 1 495 ? -9.996 -12.899 41.774 1.00 81.06 495 THR A O 1
ATOM 3848 N N . LYS A 1 496 ? -11.510 -11.690 40.623 1.00 80.31 496 LYS A N 1
ATOM 3849 C CA . LYS A 1 496 ? -11.740 -10.673 41.643 1.00 80.31 496 LYS A CA 1
ATOM 3850 C C . LYS A 1 496 ? -13.203 -10.669 42.080 1.00 80.31 496 LYS A C 1
ATOM 3852 O O . LYS A 1 496 ? -14.123 -10.839 41.277 1.00 80.31 496 LYS A O 1
ATOM 3857 N N . ASP A 1 497 ? -13.412 -10.454 43.377 1.00 75.88 497 ASP A N 1
ATOM 3858 C CA . ASP A 1 497 ? -14.738 -10.186 43.929 1.00 75.88 497 ASP A CA 1
ATOM 3859 C C . ASP A 1 497 ? -15.174 -8.753 43.578 1.00 75.88 497 ASP A C 1
ATOM 3861 O O . ASP A 1 497 ? -14.464 -7.781 43.852 1.00 75.88 497 ASP A O 1
ATOM 3865 N N . GLY A 1 498 ? -16.368 -8.627 42.997 1.00 80.56 498 GLY A N 1
ATOM 3866 C CA . GLY A 1 498 ? -16.887 -7.370 42.467 1.00 80.56 498 GLY A CA 1
ATOM 3867 C C . GLY A 1 498 ? -16.477 -7.144 41.014 1.00 80.56 498 GLY A C 1
ATOM 3868 O O . GLY A 1 498 ? -15.327 -7.342 40.632 1.00 80.56 498 GLY A O 1
ATOM 3869 N N . CYS A 1 499 ? -17.437 -6.716 40.200 1.00 82.12 499 CYS A N 1
ATOM 3870 C CA . CYS A 1 499 ? -17.216 -6.506 38.775 1.00 82.12 499 CYS A CA 1
ATOM 3871 C C . CYS A 1 499 ? -16.878 -5.062 38.449 1.00 82.12 499 CYS A C 1
ATOM 3873 O O . CYS A 1 499 ? -17.370 -4.145 39.117 1.00 82.12 499 CYS A O 1
ATOM 3875 N N . THR A 1 500 ? -16.094 -4.883 37.387 1.00 78.88 500 THR A N 1
ATOM 3876 C CA . THR A 1 500 ? -15.803 -3.571 36.820 1.00 78.88 500 THR A CA 1
ATOM 3877 C C . THR A 1 500 ? -17.127 -2.851 36.539 1.00 78.88 500 THR A C 1
ATOM 3879 O O . THR A 1 500 ? -18.037 -3.448 35.945 1.00 78.88 500 THR A O 1
ATOM 3882 N N . PRO A 1 501 ? -17.295 -1.610 37.030 1.00 79.62 501 PRO A N 1
ATOM 3883 C CA . PRO A 1 501 ? -18.476 -0.815 36.737 1.00 79.62 501 PRO A CA 1
ATOM 3884 C C . PRO A 1 501 ? -18.645 -0.629 35.231 1.00 79.62 501 PRO A C 1
ATOM 3886 O O . PRO A 1 501 ? -17.665 -0.554 34.492 1.00 79.62 501 PRO A O 1
ATOM 3889 N N . CYS A 1 502 ? -19.890 -0.526 34.777 1.00 77.94 502 CYS A N 1
ATOM 3890 C CA . CYS A 1 502 ? -20.138 -0.158 33.392 1.00 77.94 502 CYS A CA 1
ATOM 3891 C C . CYS A 1 502 ? -19.576 1.242 33.095 1.00 77.94 502 CYS A C 1
ATOM 3893 O O . CYS A 1 502 ? -19.583 2.091 33.996 1.00 77.94 502 CYS A O 1
ATOM 3895 N N . PRO A 1 503 ? -19.110 1.497 31.855 1.00 74.69 503 PRO A N 1
ATOM 3896 C CA . PRO A 1 503 ? -18.740 2.839 31.421 1.00 74.69 503 PRO A CA 1
ATOM 3897 C C . PRO A 1 503 ? -19.846 3.849 31.735 1.00 74.69 503 PRO A C 1
ATOM 3899 O O . PRO A 1 503 ? -21.026 3.496 31.807 1.00 74.69 503 PRO A O 1
ATOM 3902 N N . ALA A 1 504 ? -19.466 5.110 31.929 1.00 74.19 504 ALA A N 1
ATOM 3903 C CA . ALA A 1 504 ? -20.408 6.157 32.300 1.00 74.19 504 ALA A CA 1
ATOM 3904 C C . ALA A 1 504 ? -21.602 6.212 31.323 1.00 74.19 504 ALA A C 1
ATOM 3906 O O . ALA A 1 504 ? -21.441 6.079 30.110 1.00 74.19 504 ALA A O 1
ATOM 3907 N N . GLY A 1 505 ? -22.808 6.395 31.864 1.00 76.38 505 GLY A N 1
ATOM 3908 C CA . GLY A 1 505 ? -24.067 6.387 31.116 1.00 76.38 505 GLY A CA 1
ATOM 3909 C C . GLY A 1 505 ? -24.612 5.004 30.730 1.00 76.38 505 GLY A C 1
ATOM 3910 O O . GLY A 1 505 ? -25.701 4.928 30.156 1.00 76.38 505 GLY A O 1
ATOM 3911 N N . LEU A 1 506 ? -23.904 3.920 31.062 1.00 82.12 506 LEU A N 1
ATOM 3912 C CA . LEU A 1 506 ? -24.404 2.549 30.973 1.00 82.12 506 LEU A CA 1
ATOM 3913 C C . LEU A 1 506 ? -24.652 1.970 32.369 1.00 82.12 506 LEU A C 1
ATOM 3915 O O . LEU A 1 506 ? -23.945 2.278 33.331 1.00 82.12 506 LEU A O 1
ATOM 3919 N N . VAL A 1 507 ? -25.625 1.068 32.464 1.00 85.38 507 VAL A N 1
ATOM 3920 C CA . VAL A 1 507 ? -25.963 0.353 33.698 1.00 85.38 507 VAL A CA 1
ATOM 3921 C C . VAL A 1 507 ? -25.741 -1.152 33.542 1.00 85.38 507 VAL A C 1
ATOM 3923 O O . VAL A 1 507 ? -25.910 -1.696 32.444 1.00 85.38 507 VAL A O 1
ATOM 3926 N N . PRO A 1 508 ? -25.346 -1.856 34.617 1.00 84.88 508 PRO A N 1
ATOM 3927 C CA . PRO A 1 508 ? -25.141 -3.294 34.567 1.00 84.88 508 PRO A CA 1
ATOM 3928 C C . PRO A 1 508 ? -26.471 -4.024 34.376 1.00 84.88 508 PRO A C 1
ATOM 3930 O O . PRO A 1 508 ? -27.431 -3.828 35.118 1.00 84.88 508 PRO A O 1
ATOM 3933 N N . HIS A 1 509 ? -26.501 -4.922 33.403 1.00 83.94 509 HIS A N 1
ATOM 3934 C CA . HIS A 1 509 ? -27.597 -5.837 33.138 1.00 83.94 509 HIS A CA 1
ATOM 3935 C C . HIS A 1 509 ? -27.068 -7.271 33.220 1.00 83.94 509 HIS A C 1
ATOM 3937 O O . HIS A 1 509 ? -26.495 -7.813 32.271 1.00 83.94 509 HIS A O 1
ATOM 3943 N N . ASP A 1 510 ? -27.273 -7.896 34.376 1.00 82.56 510 ASP A N 1
ATOM 3944 C CA . ASP A 1 510 ? -26.801 -9.248 34.662 1.00 82.56 510 ASP A CA 1
ATOM 3945 C C . ASP A 1 510 ? -27.696 -10.309 34.009 1.00 82.56 510 ASP A C 1
ATOM 3947 O O . ASP A 1 510 ? -28.915 -10.320 34.173 1.00 82.56 510 ASP A O 1
ATOM 3951 N N . THR A 1 511 ? -27.079 -11.222 33.262 1.00 77.31 511 THR A N 1
ATOM 3952 C CA . THR A 1 511 ? -27.724 -12.417 32.698 1.00 77.31 511 THR A CA 1
ATOM 3953 C C . THR A 1 511 ? -27.018 -13.677 33.192 1.00 77.31 511 THR A C 1
ATOM 3955 O O . THR A 1 511 ? -25.906 -13.611 33.713 1.00 77.31 511 THR A O 1
ATOM 3958 N N . ALA A 1 512 ? -27.625 -14.850 32.986 1.00 74.75 512 ALA A N 1
ATOM 3959 C CA . ALA A 1 512 ? -26.984 -16.130 33.309 1.00 74.75 512 ALA A CA 1
ATOM 3960 C C . ALA A 1 512 ? -25.663 -16.356 32.540 1.00 74.75 512 ALA A C 1
ATOM 3962 O O . ALA A 1 512 ? -24.796 -17.084 33.014 1.00 74.75 512 ALA A O 1
ATOM 3963 N N . SER A 1 513 ? -25.509 -15.716 31.376 1.00 69.75 513 SER A N 1
ATOM 3964 C CA . SER A 1 513 ? -24.305 -15.722 30.534 1.00 69.75 513 SER A CA 1
ATOM 3965 C C . SER A 1 513 ? -23.271 -14.649 30.903 1.00 69.75 513 SER A C 1
ATOM 3967 O O . SER A 1 513 ? -22.174 -14.664 30.356 1.00 69.75 513 SER A O 1
ATOM 3969 N N . GLY A 1 514 ? -23.602 -13.728 31.814 1.00 80.25 514 GLY A N 1
ATOM 3970 C CA . GLY A 1 514 ? -22.715 -12.660 32.277 1.00 80.25 514 GLY A CA 1
ATOM 3971 C C . GLY A 1 514 ? -23.369 -11.275 32.328 1.00 80.25 514 GLY A C 1
ATOM 3972 O O . GLY A 1 514 ? -24.517 -11.087 31.912 1.00 80.25 514 GLY A O 1
ATOM 3973 N N . ARG A 1 515 ? -22.635 -10.297 32.864 1.00 82.94 515 ARG A N 1
ATOM 3974 C CA . ARG A 1 515 ? -23.000 -8.874 32.894 1.00 82.94 515 ARG A CA 1
ATOM 3975 C C . ARG A 1 515 ? -22.767 -8.234 31.534 1.00 82.94 515 ARG A C 1
ATOM 3977 O O . ARG A 1 515 ? -21.645 -8.246 31.038 1.00 82.94 515 ARG A O 1
ATOM 3984 N N . ARG A 1 516 ? -23.806 -7.617 30.976 1.00 81.25 516 ARG A N 1
ATOM 3985 C CA . ARG A 1 516 ? -23.684 -6.663 29.863 1.00 81.25 516 ARG A CA 1
ATOM 3986 C C . ARG A 1 516 ? -23.949 -5.250 30.371 1.00 81.25 516 ARG A C 1
ATOM 3988 O O . ARG A 1 516 ? -24.668 -5.086 31.353 1.00 81.25 516 ARG A O 1
ATOM 3995 N N . CYS A 1 517 ? -23.410 -4.245 29.703 1.00 79.94 517 CYS A N 1
ATOM 3996 C CA . CYS A 1 517 ? -23.698 -2.847 30.001 1.00 79.94 517 CYS A CA 1
ATOM 3997 C C . CYS A 1 517 ? -24.740 -2.339 29.004 1.00 79.94 517 CYS A C 1
ATOM 3999 O O . CYS A 1 517 ? -24.562 -2.508 27.803 1.00 79.94 517 CYS A O 1
ATOM 4001 N N . VAL A 1 518 ? -25.852 -1.793 29.496 1.00 81.56 518 VAL A N 1
ATOM 4002 C CA . VAL A 1 518 ? -26.953 -1.297 28.652 1.00 81.56 518 VAL A CA 1
ATOM 4003 C C . VAL A 1 518 ? -27.202 0.177 28.912 1.00 81.56 518 VAL A C 1
ATOM 4005 O O . VAL A 1 518 ? -27.047 0.642 30.041 1.00 81.56 518 VAL A O 1
ATOM 4008 N N . ALA A 1 519 ? -27.576 0.911 27.868 1.00 82.94 519 ALA A N 1
ATOM 4009 C CA . ALA A 1 519 ? -27.961 2.308 27.995 1.00 82.94 519 ALA A CA 1
ATOM 4010 C C . ALA A 1 519 ? -29.264 2.449 28.789 1.00 82.94 519 ALA A C 1
ATOM 4012 O O . ALA A 1 519 ? -30.112 1.550 28.799 1.00 82.94 519 ALA A O 1
ATOM 4013 N N . CYS A 1 520 ? -29.405 3.588 29.461 1.00 81.50 520 CYS A N 1
ATOM 4014 C CA . CYS A 1 520 ? -30.658 3.971 30.092 1.00 81.50 520 CYS A CA 1
ATOM 4015 C C . CYS A 1 520 ? -31.756 4.227 29.058 1.00 81.50 520 CYS A C 1
ATOM 4017 O O . CYS A 1 520 ? -31.481 4.540 27.900 1.00 81.50 520 CYS A O 1
ATOM 4019 N N . GLU A 1 521 ? -33.014 4.117 29.492 1.00 83.31 521 GLU A N 1
ATOM 4020 C CA . GLU A 1 521 ? -34.138 4.529 28.654 1.00 83.31 521 GLU A CA 1
ATOM 4021 C C . GLU A 1 521 ? -34.057 6.034 28.322 1.00 83.31 521 GLU A C 1
ATOM 4023 O O . GLU A 1 521 ? -33.518 6.816 29.118 1.00 83.31 521 GLU A O 1
ATOM 4028 N N . PRO A 1 522 ? -34.592 6.465 27.162 1.00 81.56 522 PRO A N 1
ATOM 4029 C CA . PRO A 1 522 ? -34.592 7.871 26.772 1.00 81.56 522 PRO A CA 1
ATOM 4030 C C . PRO A 1 522 ? -35.158 8.788 27.866 1.00 81.56 522 PRO A C 1
ATOM 4032 O O . PRO A 1 522 ? -36.243 8.549 28.394 1.00 81.56 522 PRO A O 1
ATOM 4035 N N . GLY A 1 523 ? -34.433 9.865 28.182 1.00 81.62 523 GLY A N 1
ATOM 4036 C CA . GLY A 1 523 ? -34.799 10.808 29.248 1.00 81.62 523 GLY A CA 1
ATOM 4037 C C . GLY A 1 523 ? -34.214 10.482 30.627 1.00 81.62 523 GLY A C 1
ATOM 4038 O O . GLY A 1 523 ? -34.496 11.204 31.587 1.00 81.62 523 GLY A O 1
ATOM 4039 N N . SER A 1 524 ? -33.382 9.442 30.730 1.00 87.81 524 SER A N 1
ATOM 4040 C CA . SER A 1 524 ? -32.614 9.109 31.930 1.00 87.81 524 SER A CA 1
ATOM 4041 C C . SER A 1 524 ? -31.102 9.142 31.689 1.00 87.81 524 SER A C 1
ATOM 4043 O O . SER A 1 524 ? -30.645 8.924 30.571 1.00 87.81 524 SER A O 1
ATOM 4045 N N . TYR A 1 525 ? -30.332 9.388 32.749 1.00 87.44 525 TYR A N 1
ATOM 4046 C CA . TYR A 1 525 ? -28.869 9.376 32.774 1.00 87.44 525 TYR A CA 1
ATOM 4047 C C . TYR A 1 525 ? -28.344 8.447 33.876 1.00 87.44 525 TYR A C 1
ATOM 4049 O O . TYR A 1 525 ? -29.067 8.122 34.818 1.00 87.44 525 TYR A O 1
ATOM 4057 N N . ALA A 1 526 ? -27.089 8.011 33.767 1.00 85.75 526 ALA A N 1
ATOM 4058 C CA . ALA A 1 526 ? -26.432 7.222 34.808 1.00 85.75 526 ALA A CA 1
ATOM 4059 C C . ALA A 1 526 ? -24.984 7.676 35.044 1.00 85.75 526 ALA A C 1
ATOM 4061 O O . ALA A 1 526 ? -24.123 7.557 34.172 1.00 85.75 526 ALA A O 1
ATOM 4062 N N . GLN A 1 527 ? -24.684 8.103 36.272 1.00 76.50 527 GLN A N 1
ATOM 4063 C CA . GLN A 1 527 ? -23.322 8.401 36.736 1.00 76.50 527 GLN A CA 1
ATOM 4064 C C . GLN A 1 527 ? -22.735 7.208 37.511 1.00 76.50 527 GLN A C 1
ATOM 4066 O O . GLN A 1 527 ? -22.452 7.291 38.702 1.00 76.50 527 GLN A O 1
ATOM 4071 N N . GLY A 1 528 ? -22.600 6.057 36.840 1.00 63.47 528 GLY A N 1
ATOM 4072 C CA . GLY A 1 528 ? -22.018 4.841 37.433 1.00 63.47 528 GLY A CA 1
ATOM 4073 C C . GLY A 1 528 ? -22.940 4.078 38.398 1.00 63.47 528 GLY A C 1
ATOM 4074 O O . GLY A 1 528 ? -22.461 3.264 39.186 1.00 63.47 528 GLY A O 1
ATOM 4075 N N . GLY A 1 529 ? -24.252 4.339 38.344 1.00 76.88 529 GLY A N 1
ATOM 4076 C CA . GLY A 1 529 ? -25.280 3.759 39.216 1.00 76.88 529 GLY A CA 1
ATOM 4077 C C . GLY A 1 529 ? -26.520 3.280 38.456 1.00 76.88 529 GLY A C 1
ATOM 4078 O O . GLY A 1 529 ? -26.416 2.803 37.332 1.00 76.88 529 GLY A O 1
ATOM 4079 N N . ALA A 1 530 ? -27.699 3.372 39.076 1.00 84.38 530 ALA A N 1
ATOM 4080 C CA . ALA A 1 530 ? -28.971 3.114 38.399 1.00 84.38 530 ALA A CA 1
ATOM 4081 C C . ALA A 1 530 ? -29.352 4.286 37.477 1.00 84.38 530 ALA A C 1
ATOM 4083 O O . ALA A 1 530 ? -28.857 5.397 37.649 1.00 84.38 530 ALA A O 1
ATOM 4084 N N . CYS A 1 531 ? -30.247 4.044 36.519 1.00 87.75 531 CYS A N 1
ATOM 4085 C CA . CYS A 1 531 ? -30.774 5.104 35.665 1.00 87.75 531 CYS A CA 1
ATOM 4086 C C . CYS A 1 531 ? -31.635 6.080 36.475 1.00 87.75 531 CYS A C 1
ATOM 4088 O O . CYS A 1 531 ? -32.593 5.672 37.135 1.00 87.75 531 CYS A O 1
ATOM 4090 N N . GLU A 1 532 ? -31.313 7.365 36.382 1.00 90.19 532 GLU A N 1
ATOM 4091 C CA . GLU A 1 532 ? -32.044 8.462 37.009 1.00 90.19 532 GLU A CA 1
ATOM 4092 C C . GLU A 1 532 ? -32.714 9.330 35.936 1.00 90.19 532 GLU A C 1
ATOM 4094 O O . GLU A 1 532 ? -32.115 9.573 34.891 1.00 90.19 532 GLU A O 1
ATOM 4099 N N . PRO A 1 533 ? -33.952 9.814 36.137 1.00 90.62 533 PRO A N 1
ATOM 4100 C CA . PRO A 1 533 ? -34.594 10.723 35.191 1.00 90.62 533 PRO A CA 1
ATOM 4101 C C . PRO A 1 533 ? -33.898 12.090 35.178 1.00 90.62 533 PRO A C 1
ATOM 4103 O O . PRO A 1 533 ? -33.503 12.603 36.226 1.00 90.62 533 PRO A O 1
ATOM 4106 N N . CYS A 1 534 ? -33.808 12.711 34.003 1.00 88.31 534 CYS A N 1
ATOM 4107 C CA . CYS A 1 534 ? -33.277 14.064 33.883 1.00 88.31 534 CYS A CA 1
ATOM 4108 C C . CYS A 1 534 ? -34.100 15.077 34.702 1.00 88.31 534 CYS A C 1
ATOM 4110 O O . CYS A 1 534 ? -35.336 15.077 34.613 1.00 88.31 534 CYS A O 1
ATOM 4112 N N . PRO A 1 535 ? -33.453 15.981 35.465 1.00 91.88 535 PRO A N 1
ATOM 4113 C CA . PRO A 1 535 ? -34.132 17.098 36.112 1.00 91.88 535 PRO A CA 1
ATOM 4114 C C . PRO A 1 535 ? -34.945 17.943 35.123 1.00 91.88 535 PRO A C 1
ATOM 4116 O O . PRO A 1 535 ? -34.549 18.154 33.975 1.00 91.88 535 PRO A O 1
ATOM 4119 N N . GLY A 1 536 ? -36.078 18.485 35.569 1.00 88.69 536 GLY A N 1
ATOM 4120 C CA . GLY A 1 536 ? -36.906 19.347 34.724 1.00 88.69 536 GLY A CA 1
ATOM 4121 C C . GLY A 1 536 ? -36.116 20.542 34.175 1.00 88.69 536 GLY A C 1
ATOM 4122 O O . GLY A 1 536 ? -35.513 21.288 34.943 1.00 88.69 536 GLY A O 1
ATOM 4123 N N . GLY A 1 537 ? -36.136 20.725 32.851 1.00 87.06 537 GLY A N 1
ATOM 4124 C CA . GLY A 1 537 ? -35.374 21.767 32.150 1.00 87.06 537 GLY A CA 1
ATOM 4125 C C . GLY A 1 537 ? -34.000 21.325 31.630 1.00 87.06 537 GLY A C 1
ATOM 4126 O O . GLY A 1 537 ? -33.341 22.114 30.962 1.00 87.06 537 GLY A O 1
ATOM 4127 N N . THR A 1 538 ? -33.594 20.082 31.894 1.00 87.94 538 THR A N 1
ATOM 4128 C CA . THR A 1 538 ? -32.392 19.453 31.319 1.00 87.94 538 THR A CA 1
ATOM 4129 C C . THR A 1 538 ? -32.778 18.423 30.256 1.00 87.94 538 THR A C 1
ATOM 4131 O O . THR A 1 538 ? -33.937 17.998 30.195 1.00 87.94 538 THR A O 1
ATOM 4134 N N . PHE A 1 539 ? -31.833 18.025 29.403 1.00 82.56 539 PHE A N 1
ATOM 4135 C CA . PHE A 1 539 ? -32.043 16.948 28.437 1.00 82.56 539 PHE A CA 1
ATOM 4136 C C . PHE A 1 539 ? -30.875 15.962 28.465 1.00 82.56 539 PHE A C 1
ATOM 4138 O O . PHE A 1 539 ? -29.724 16.341 28.641 1.00 82.56 539 PHE A O 1
ATOM 4145 N N . ALA A 1 540 ? -31.198 14.688 28.276 1.00 81.94 540 ALA A N 1
ATOM 4146 C CA . ALA A 1 540 ? -30.240 13.601 28.178 1.00 81.94 540 ALA A CA 1
ATOM 4147 C C . ALA A 1 540 ? -29.555 13.631 26.805 1.00 81.94 540 ALA A C 1
ATOM 4149 O O . ALA A 1 540 ? -30.179 13.225 25.824 1.00 81.94 540 ALA A O 1
ATOM 4150 N N . GLN A 1 541 ? -28.301 14.086 26.713 1.00 85.38 541 GLN A N 1
ATOM 4151 C CA . GLN A 1 541 ? -27.537 13.980 25.466 1.00 85.38 541 GLN A CA 1
ATOM 4152 C C . GLN A 1 541 ? -26.796 12.631 25.422 1.00 85.38 541 GLN A C 1
ATOM 4154 O O . GLN A 1 541 ? -25.872 12.419 26.215 1.00 85.38 541 GLN A O 1
ATOM 4159 N N . PRO A 1 542 ? -27.183 11.701 24.532 1.00 86.69 542 PRO A N 1
ATOM 4160 C CA . PRO A 1 542 ? -26.544 10.396 24.447 1.00 86.69 542 PRO A CA 1
ATOM 4161 C C . PRO A 1 542 ? -25.168 10.495 23.783 1.00 86.69 542 PRO A C 1
ATOM 4163 O O . PRO A 1 542 ? -24.927 11.355 22.936 1.00 86.69 542 PRO A O 1
ATOM 4166 N N . ALA A 1 543 ? -24.255 9.607 24.159 1.00 87.94 543 ALA A N 1
ATOM 4167 C CA . ALA A 1 543 ? -22.919 9.527 23.602 1.00 87.94 543 ALA A CA 1
ATOM 4168 C C . ALA A 1 543 ? -22.443 8.076 23.492 1.00 87.94 543 ALA A C 1
ATOM 4170 O O . ALA A 1 543 ? -22.688 7.246 24.370 1.00 87.94 543 ALA A O 1
ATOM 4171 N N . LEU A 1 544 ? -21.708 7.799 22.424 1.00 89.00 544 LEU A N 1
ATOM 4172 C CA . LEU A 1 544 ? -20.819 6.654 22.320 1.00 89.00 544 LEU A CA 1
ATOM 4173 C C . LEU A 1 544 ? -19.496 7.063 22.971 1.00 89.00 544 LEU A C 1
ATOM 4175 O O . LEU A 1 544 ? -18.897 8.057 22.566 1.00 89.00 544 LEU A O 1
ATOM 4179 N N . SER A 1 545 ? -19.074 6.362 24.023 1.00 87.69 545 SER A N 1
ATOM 4180 C CA . SER A 1 545 ? -17.870 6.718 24.778 1.00 87.69 545 SER A CA 1
ATOM 4181 C C . SER A 1 545 ? -17.017 5.486 25.058 1.00 87.69 545 SER A C 1
ATOM 4183 O O . SER A 1 545 ? -17.328 4.669 25.921 1.00 87.69 545 SER A O 1
ATOM 4185 N N . TYR A 1 546 ? -15.906 5.405 24.339 1.00 88.38 546 TYR A N 1
ATOM 4186 C CA . TYR A 1 546 ? -14.825 4.450 24.522 1.00 88.38 546 TYR A CA 1
ATOM 4187 C C . TYR A 1 546 ? -13.643 5.169 25.181 1.00 88.38 546 TYR A C 1
ATOM 4189 O O . TYR A 1 546 ? -12.829 5.753 24.475 1.00 88.38 546 TYR A O 1
ATOM 4197 N N . PRO A 1 547 ? -13.517 5.171 26.523 1.00 86.31 547 PRO A N 1
ATOM 4198 C CA . PRO A 1 547 ? -12.308 5.682 27.187 1.00 86.31 547 PRO A CA 1
ATOM 4199 C C . PRO A 1 547 ? -11.069 4.819 26.885 1.00 86.31 547 PRO A C 1
ATOM 4201 O O . PRO A 1 547 ? -9.938 5.240 27.103 1.00 86.31 547 PRO A O 1
ATOM 4204 N N . ASN A 1 548 ? -11.322 3.591 26.438 1.00 88.19 548 ASN A N 1
ATOM 4205 C CA . ASN A 1 548 ? -10.435 2.644 25.788 1.00 88.19 548 ASN A CA 1
ATOM 4206 C C . ASN A 1 548 ? -11.334 1.646 25.030 1.00 88.19 548 ASN A C 1
ATOM 4208 O O . ASN A 1 548 ? -12.567 1.748 25.066 1.00 88.19 548 ASN A O 1
ATOM 4212 N N . PHE A 1 549 ? -10.730 0.649 24.397 1.00 89.44 549 PHE A N 1
ATOM 4213 C CA . PHE A 1 549 ? -11.417 -0.312 23.540 1.00 89.44 549 PHE A CA 1
ATOM 4214 C C . PHE A 1 549 ? -11.505 -1.731 24.138 1.00 89.44 549 PHE A C 1
ATOM 4216 O O . PHE A 1 549 ? -11.802 -2.683 23.418 1.00 89.44 549 PHE A O 1
ATOM 4223 N N . GLU A 1 550 ? -11.337 -1.894 25.463 1.00 84.81 550 GLU A N 1
ATOM 4224 C CA . GLU A 1 550 ? -11.510 -3.194 26.160 1.00 84.81 550 GLU A CA 1
ATOM 4225 C C . GLU A 1 550 ? -12.921 -3.770 25.963 1.00 84.81 550 GLU A C 1
ATOM 4227 O O . GLU A 1 550 ? -13.142 -4.982 25.964 1.00 84.81 550 GLU A O 1
ATOM 4232 N N . ALA A 1 551 ? -13.887 -2.878 25.767 1.00 80.06 551 ALA A N 1
ATOM 4233 C CA . ALA A 1 551 ? -15.297 -3.176 25.602 1.00 80.06 551 ALA A CA 1
ATOM 4234 C C . ALA A 1 551 ? -15.627 -4.061 24.379 1.00 80.06 551 ALA A C 1
ATOM 4236 O O . ALA A 1 551 ? -16.676 -4.703 24.375 1.00 80.06 551 ALA A O 1
ATOM 4237 N N . PHE A 1 552 ? -14.741 -4.145 23.377 1.00 82.19 552 PHE A N 1
ATOM 4238 C CA . PHE A 1 552 ? -14.910 -5.034 22.218 1.00 82.19 552 PHE A CA 1
ATOM 4239 C C . PHE A 1 552 ? -14.760 -6.524 22.551 1.00 82.19 552 PHE A C 1
ATOM 4241 O O . PHE A 1 552 ? -15.231 -7.375 21.798 1.00 82.19 552 PHE A O 1
ATOM 4248 N N . GLY A 1 553 ? -14.111 -6.869 23.668 1.00 75.62 553 GLY A N 1
ATOM 4249 C CA . GLY A 1 553 ? -14.043 -8.255 24.133 1.00 75.62 553 GLY A CA 1
ATOM 4250 C C . GLY A 1 553 ? -13.306 -9.221 23.197 1.00 75.62 553 GLY A C 1
ATOM 4251 O O . GLY A 1 553 ? -13.655 -10.401 23.176 1.00 75.62 553 GLY A O 1
ATOM 4252 N N . GLY A 1 554 ? -12.309 -8.742 22.442 1.00 77.56 554 GLY A N 1
ATOM 4253 C CA . GLY A 1 554 ? -11.382 -9.591 21.680 1.00 77.56 554 GLY A CA 1
ATOM 4254 C C . GLY A 1 554 ? -11.227 -9.224 20.207 1.00 77.56 554 GLY A C 1
ATOM 4255 O O . GLY A 1 554 ? -10.141 -9.329 19.652 1.00 77.56 554 GLY A O 1
ATOM 4256 N N . THR A 1 555 ? -12.301 -8.763 19.563 1.00 84.38 555 THR A N 1
ATOM 4257 C CA . THR A 1 555 ? -12.321 -8.537 18.109 1.00 84.38 555 THR A CA 1
ATOM 4258 C C . THR A 1 555 ? -13.108 -7.286 17.746 1.00 84.38 555 THR A C 1
ATOM 4260 O O . THR A 1 555 ? -14.101 -6.954 18.393 1.00 84.38 555 THR A O 1
ATOM 4263 N N . ILE A 1 556 ? -12.674 -6.593 16.692 1.00 89.44 556 ILE A N 1
ATOM 4264 C CA . ILE A 1 556 ? -13.420 -5.466 16.126 1.00 89.44 556 ILE A CA 1
ATOM 4265 C C . ILE A 1 556 ? -14.647 -6.024 15.395 1.00 89.44 556 ILE A C 1
ATOM 4267 O O . ILE A 1 556 ? -14.530 -6.895 14.535 1.00 89.44 556 ILE A O 1
ATOM 4271 N N . GLY A 1 557 ? -15.831 -5.526 15.747 1.00 88.06 557 GLY A N 1
ATOM 4272 C CA . GLY A 1 557 ? -17.097 -6.001 15.196 1.00 88.06 557 GLY A CA 1
ATOM 4273 C C . GLY A 1 557 ? -18.265 -5.139 15.655 1.00 88.06 557 GLY A C 1
ATOM 4274 O O . GLY A 1 557 ? -18.319 -3.949 15.364 1.00 88.06 557 GLY A O 1
ATOM 4275 N N . THR A 1 558 ? -19.223 -5.717 16.376 1.00 87.50 558 THR A N 1
ATOM 4276 C CA . THR A 1 558 ? -20.309 -4.930 16.979 1.00 87.50 558 THR A CA 1
ATOM 4277 C C . THR A 1 558 ? -19.842 -4.322 18.298 1.00 87.50 558 THR A C 1
ATOM 4279 O O . THR A 1 558 ? -19.436 -5.053 19.200 1.00 87.50 558 THR A O 1
ATOM 4282 N N . GLY A 1 559 ? -19.903 -2.996 18.410 1.00 83.00 559 GLY A N 1
ATOM 4283 C CA . GLY A 1 559 ? -19.551 -2.280 19.632 1.00 83.00 559 GLY A CA 1
ATOM 4284 C C . GLY A 1 559 ? -20.604 -2.415 20.737 1.00 83.00 559 GLY A C 1
ATOM 4285 O O . GLY A 1 559 ? -21.690 -2.967 20.538 1.00 83.00 559 GLY A O 1
ATOM 4286 N N . ILE A 1 560 ? -20.298 -1.898 21.931 1.00 80.12 560 ILE A N 1
ATOM 4287 C CA . ILE A 1 560 ? -21.179 -2.022 23.109 1.00 80.12 560 ILE A CA 1
ATOM 4288 C C . ILE A 1 560 ? -22.459 -1.189 23.013 1.00 80.12 560 ILE A C 1
ATOM 4290 O O . ILE A 1 560 ? -23.401 -1.445 23.765 1.00 80.12 560 ILE A O 1
ATOM 4294 N N . TYR A 1 561 ? -22.509 -0.227 22.089 1.00 81.12 561 TYR A N 1
ATOM 4295 C CA . TYR A 1 561 ? -23.700 0.569 21.798 1.00 81.12 561 TYR A CA 1
ATOM 4296 C C . TYR A 1 561 ? -24.491 0.009 20.600 1.00 81.12 561 TYR A C 1
ATOM 4298 O O . TYR A 1 561 ? -25.511 0.577 20.218 1.00 81.12 561 TYR A O 1
ATOM 4306 N N . GLY A 1 562 ? -24.081 -1.143 20.046 1.00 80.25 562 GLY A N 1
ATOM 4307 C CA . GLY A 1 562 ? -24.750 -1.820 18.929 1.00 80.25 562 GLY A CA 1
ATOM 4308 C C . GLY A 1 562 ? -24.323 -1.333 17.542 1.00 80.25 562 GLY A C 1
ATOM 4309 O O . GLY A 1 562 ? -24.879 -1.779 16.538 1.00 80.25 562 GLY A O 1
ATOM 4310 N N . GLU A 1 563 ? -23.339 -0.443 17.471 1.00 88.69 563 GLU A N 1
ATOM 4311 C CA . GLU A 1 563 ? -22.789 0.082 16.231 1.00 88.69 563 GLU A CA 1
ATOM 4312 C C . GLU A 1 563 ? -21.868 -0.933 15.535 1.00 88.69 563 GLU A C 1
ATOM 4314 O O . GLU A 1 563 ? -21.203 -1.752 16.176 1.00 88.69 563 GLU A O 1
ATOM 4319 N N . ALA A 1 564 ? -21.837 -0.896 14.203 1.00 89.19 564 ALA A N 1
ATOM 4320 C CA . ALA A 1 564 ? -21.049 -1.822 13.398 1.00 89.19 564 ALA A CA 1
ATOM 4321 C C . ALA A 1 564 ? -19.700 -1.205 13.021 1.00 89.19 564 ALA A C 1
ATOM 4323 O O . ALA A 1 564 ? -19.661 -0.157 12.370 1.00 89.19 564 ALA A O 1
ATOM 4324 N N . TRP A 1 565 ? -18.622 -1.897 13.388 1.00 93.00 565 TRP A N 1
ATOM 4325 C CA . TRP A 1 565 ? -17.254 -1.581 13.003 1.00 93.00 565 TRP A CA 1
ATOM 4326 C C . TRP A 1 565 ? -16.747 -2.542 11.929 1.00 93.00 565 TRP A C 1
ATOM 4328 O O . TRP A 1 565 ? -17.074 -3.732 11.935 1.00 93.00 565 TRP A O 1
ATOM 4338 N N . THR A 1 566 ? -15.922 -2.038 11.018 1.00 92.19 566 THR A N 1
ATOM 4339 C CA . THR A 1 566 ? -15.293 -2.827 9.951 1.00 92.19 566 THR A CA 1
ATOM 4340 C C . THR A 1 566 ? -13.839 -2.435 9.779 1.00 92.19 566 THR A C 1
ATOM 4342 O O . THR A 1 566 ? -13.490 -1.272 9.956 1.00 92.19 566 THR A O 1
ATOM 4345 N N . THR A 1 567 ? -12.997 -3.381 9.373 1.00 92.38 567 THR A N 1
ATOM 4346 C CA . THR A 1 567 ? -11.596 -3.103 9.066 1.00 92.38 567 THR A CA 1
ATOM 4347 C C . THR A 1 567 ? -11.109 -3.885 7.850 1.00 92.38 567 THR A C 1
ATOM 4349 O O . THR A 1 567 ? -11.612 -4.976 7.572 1.00 92.38 567 THR A O 1
ATOM 4352 N N . SER A 1 568 ? -10.166 -3.309 7.106 1.00 90.12 568 SER A N 1
ATOM 4353 C CA . SER A 1 568 ? -9.524 -3.927 5.944 1.00 90.12 568 SER A CA 1
ATOM 4354 C C . SER A 1 568 ? -8.119 -3.367 5.729 1.00 90.12 568 SER A C 1
ATOM 4356 O O . SER A 1 568 ? -7.781 -2.301 6.240 1.00 90.12 568 SER A O 1
ATOM 4358 N N . CYS A 1 569 ? -7.303 -4.062 4.938 1.00 85.69 569 CYS A N 1
ATOM 4359 C CA . CYS A 1 569 ? -6.010 -3.565 4.488 1.00 85.69 569 CYS A CA 1
ATOM 4360 C C . CYS A 1 569 ? -5.786 -3.890 3.006 1.00 85.69 569 CYS A C 1
ATOM 4362 O O . CYS A 1 569 ? -6.109 -4.986 2.536 1.00 85.69 569 CYS A O 1
ATOM 4364 N N . HIS A 1 570 ? -5.230 -2.929 2.272 1.00 83.38 570 HIS A N 1
ATOM 4365 C CA . HIS A 1 570 ? -4.940 -3.003 0.843 1.00 83.38 570 HIS A CA 1
ATOM 4366 C C . HIS A 1 570 ? -3.435 -2.815 0.582 1.00 83.38 570 HIS A C 1
ATOM 4368 O O . HIS A 1 570 ? -2.754 -2.072 1.288 1.00 83.38 570 HIS A O 1
ATOM 4374 N N . GLY A 1 571 ? -2.898 -3.499 -0.434 1.00 76.31 571 GLY A N 1
ATOM 4375 C CA . GLY A 1 571 ? -1.469 -3.470 -0.776 1.00 76.31 571 GLY A CA 1
ATOM 4376 C C . GLY A 1 571 ? -0.637 -4.543 -0.059 1.00 76.31 571 GLY A C 1
ATOM 4377 O O . GLY A 1 571 ? -1.059 -5.696 0.089 1.00 76.31 571 GLY A O 1
ATOM 4378 N N . LEU A 1 572 ? 0.592 -4.207 0.346 1.00 76.94 572 LEU A N 1
ATOM 4379 C CA . LEU A 1 572 ? 1.498 -5.137 1.035 1.00 76.94 572 LEU A CA 1
ATOM 4380 C C . LEU A 1 572 ? 1.250 -5.170 2.543 1.00 76.94 572 LEU A C 1
ATOM 4382 O O . LEU A 1 572 ? 2.086 -4.763 3.339 1.00 76.94 572 LEU A O 1
ATOM 4386 N N . CYS A 1 573 ? 0.097 -5.677 2.946 1.00 81.75 573 CYS A N 1
ATOM 4387 C CA . CYS A 1 573 ? -0.253 -5.767 4.354 1.00 81.75 573 CYS A CA 1
ATOM 4388 C C . CYS A 1 573 ? 0.411 -6.963 5.048 1.00 81.75 573 CYS A C 1
ATOM 4390 O O . CYS A 1 573 ? 0.498 -8.044 4.460 1.00 81.75 573 CYS A O 1
ATOM 4392 N N . ALA A 1 574 ? 0.866 -6.767 6.289 1.00 81.12 574 ALA A N 1
ATOM 4393 C CA . ALA A 1 574 ? 1.203 -7.869 7.189 1.00 81.12 574 ALA A CA 1
ATOM 4394 C C . ALA A 1 574 ? -0.035 -8.363 7.948 1.00 81.12 574 ALA A C 1
ATOM 4396 O O . ALA A 1 574 ? -0.221 -9.563 8.089 1.00 81.12 574 ALA A O 1
ATOM 4397 N N . GLU A 1 575 ? -0.911 -7.443 8.352 1.00 82.62 575 GLU A N 1
ATOM 4398 C CA . GLU A 1 575 ? -2.163 -7.739 9.051 1.00 82.62 575 GLU A CA 1
ATOM 4399 C C . GLU A 1 575 ? -3.388 -7.469 8.163 1.00 82.62 575 GLU A C 1
ATOM 4401 O O . GLU A 1 575 ? -3.306 -6.780 7.144 1.00 82.62 575 GLU A O 1
ATOM 4406 N N . ALA A 1 576 ? -4.552 -8.005 8.539 1.00 85.19 576 ALA A N 1
ATOM 4407 C CA . ALA A 1 576 ? -5.787 -7.865 7.759 1.00 85.19 576 ALA A CA 1
ATOM 4408 C C . ALA A 1 576 ? -6.406 -6.452 7.803 1.00 85.19 576 ALA A C 1
ATOM 4410 O O . ALA A 1 576 ? -7.357 -6.182 7.067 1.00 85.19 576 ALA A O 1
ATOM 4411 N N . GLY A 1 577 ? -5.890 -5.566 8.653 1.00 88.56 577 GLY A N 1
ATOM 4412 C CA . GLY A 1 577 ? -6.448 -4.254 8.947 1.00 88.56 577 GLY A CA 1
ATOM 4413 C C . GLY A 1 577 ? -6.034 -3.809 10.341 1.00 88.56 577 GLY A C 1
ATOM 4414 O O . GLY A 1 577 ? -5.011 -4.238 10.864 1.00 88.56 577 GLY A O 1
ATOM 4415 N N . TRP A 1 578 ? -6.865 -2.975 10.941 1.00 93.12 578 TRP A N 1
ATOM 4416 C CA . TRP A 1 578 ? -6.748 -2.553 12.319 1.00 93.12 578 TRP A CA 1
ATOM 4417 C C . TRP A 1 578 ? -7.097 -3.688 13.284 1.00 93.12 578 TRP A C 1
ATOM 4419 O O . TRP A 1 578 ? -8.007 -4.484 13.044 1.00 93.12 578 TRP A O 1
ATOM 4429 N N . GLY A 1 579 ? -6.403 -3.717 14.413 1.00 92.12 579 GLY A N 1
ATOM 4430 C CA . GLY A 1 579 ? -6.598 -4.666 15.498 1.00 92.12 579 GLY A CA 1
ATOM 4431 C C . GLY A 1 579 ? -6.717 -3.977 16.852 1.00 92.12 579 GLY A C 1
ATOM 4432 O O . GLY A 1 579 ? -6.536 -2.764 16.987 1.00 92.12 579 GLY A O 1
ATOM 4433 N N . LEU A 1 580 ? -7.036 -4.776 17.867 1.00 91.62 580 LEU A N 1
ATOM 4434 C CA . LEU A 1 580 ? -6.969 -4.362 19.263 1.00 91.62 580 LEU A CA 1
ATOM 4435 C C . LEU A 1 580 ? -5.589 -4.724 19.797 1.00 91.62 580 LEU A C 1
ATOM 4437 O O . LEU A 1 580 ? -5.205 -5.886 19.725 1.00 91.62 580 LEU A O 1
ATOM 4441 N N . VAL A 1 581 ? -4.866 -3.760 20.356 1.00 88.44 581 VAL A N 1
ATOM 4442 C CA . VAL A 1 581 ? -3.556 -4.006 20.976 1.00 88.44 581 VAL A CA 1
ATOM 4443 C C . VAL A 1 581 ? -3.509 -3.386 22.367 1.00 88.44 581 VAL A C 1
ATOM 4445 O O . VAL A 1 581 ? -4.119 -2.334 22.588 1.00 88.44 581 VAL A O 1
ATOM 4448 N N . PRO A 1 582 ? -2.818 -3.997 23.337 1.00 88.06 582 PRO A N 1
ATOM 4449 C CA . PRO A 1 582 ? -2.598 -3.365 24.623 1.00 88.06 582 PRO A CA 1
ATOM 4450 C C . PRO A 1 582 ? -1.496 -2.304 24.499 1.00 88.06 582 PRO A C 1
ATOM 4452 O O . PRO A 1 582 ? -0.505 -2.457 23.781 1.00 88.06 582 PRO A O 1
ATOM 4455 N N . ARG A 1 583 ? -1.663 -1.187 25.200 1.00 84.19 583 ARG A N 1
ATOM 4456 C CA . ARG A 1 583 ? -0.666 -0.120 25.255 1.00 84.19 583 ARG A CA 1
ATOM 4457 C C . ARG A 1 583 ? -0.577 0.472 26.645 1.00 84.19 583 ARG A C 1
ATOM 4459 O O . ARG A 1 583 ? -1.581 0.709 27.313 1.00 84.19 583 ARG A O 1
ATOM 4466 N N . ARG A 1 584 ? 0.655 0.764 27.056 1.00 77.62 584 ARG A N 1
ATOM 4467 C CA . ARG A 1 584 ? 0.947 1.364 28.353 1.00 77.62 584 ARG A CA 1
ATOM 4468 C C . ARG A 1 584 ? 0.819 2.887 28.274 1.00 77.62 584 ARG A C 1
ATOM 4470 O O . ARG A 1 584 ? 1.670 3.552 27.694 1.00 77.62 584 ARG A O 1
ATOM 4477 N N . VAL A 1 585 ? -0.204 3.443 28.919 1.00 70.69 585 VAL A N 1
ATOM 4478 C CA . VAL A 1 585 ? -0.440 4.891 29.033 1.00 70.69 585 VAL A CA 1
ATOM 4479 C C . VAL A 1 585 ? -0.346 5.286 30.499 1.00 70.69 585 VAL A C 1
ATOM 4481 O O . VAL A 1 585 ? -1.107 4.802 31.330 1.00 70.69 585 VAL A O 1
ATOM 4484 N N . LYS A 1 586 ? 0.610 6.158 30.847 1.00 71.19 586 LYS A N 1
ATOM 4485 C CA . LYS A 1 586 ? 0.795 6.682 32.221 1.00 71.19 586 LYS A CA 1
ATOM 4486 C C . LYS A 1 586 ? 0.864 5.599 33.320 1.00 71.19 586 LYS A C 1
ATOM 4488 O O . LYS A 1 586 ? 0.542 5.865 34.473 1.00 71.19 586 LYS A O 1
ATOM 4493 N N . GLY A 1 587 ? 1.330 4.395 32.981 1.00 71.56 587 GLY A N 1
ATOM 4494 C CA . GLY A 1 587 ? 1.476 3.279 33.922 1.00 71.56 587 GLY A CA 1
ATOM 4495 C C . GLY A 1 587 ? 0.335 2.255 33.910 1.00 71.56 587 GLY A C 1
ATOM 4496 O O . GLY A 1 587 ? 0.504 1.200 34.518 1.00 71.56 587 GLY A O 1
ATOM 4497 N N . GLU A 1 588 ? -0.755 2.510 33.185 1.00 74.62 588 GLU A N 1
ATOM 4498 C CA . GLU A 1 588 ? -1.878 1.581 32.996 1.00 74.62 588 GLU A CA 1
ATOM 4499 C C . GLU A 1 588 ? -1.823 0.937 31.606 1.00 74.62 588 GLU A C 1
ATOM 4501 O O . GLU A 1 588 ? -1.395 1.576 30.646 1.00 74.62 588 GLU A O 1
ATOM 4506 N N . VAL A 1 589 ? -2.234 -0.329 31.495 1.00 78.81 589 VAL A N 1
ATOM 4507 C CA . VAL A 1 589 ? -2.351 -1.037 30.212 1.00 78.81 589 VAL A CA 1
ATOM 4508 C C . VAL A 1 589 ? -3.784 -0.883 29.721 1.00 78.81 589 VAL A C 1
ATOM 4510 O O . VAL A 1 589 ? -4.709 -1.348 30.381 1.00 78.81 589 VAL A O 1
ATOM 4513 N N . LEU A 1 590 ? -3.958 -0.216 28.584 1.00 84.25 590 LEU A N 1
ATOM 4514 C CA . LEU A 1 590 ? -5.250 0.029 27.951 1.00 84.25 590 LEU A CA 1
ATOM 4515 C C . LEU A 1 590 ? -5.328 -0.735 26.634 1.00 84.25 590 LEU A C 1
ATOM 4517 O O . LEU A 1 590 ? -4.344 -0.809 25.905 1.00 84.25 590 LEU A O 1
ATOM 4521 N N . THR A 1 591 ? -6.505 -1.259 26.302 1.00 89.56 591 THR A N 1
ATOM 4522 C CA . THR A 1 591 ? -6.756 -1.775 24.950 1.00 89.56 591 THR A CA 1
ATOM 4523 C C . THR A 1 591 ? -7.043 -0.613 24.010 1.00 89.56 591 THR A C 1
ATOM 4525 O O . THR A 1 591 ? -7.939 0.187 24.282 1.00 89.56 591 THR A O 1
ATOM 4528 N N . VAL A 1 592 ? -6.300 -0.529 22.909 1.00 91.62 592 VAL A N 1
ATOM 4529 C CA . VAL A 1 592 ? -6.412 0.538 21.909 1.00 91.62 592 VAL A CA 1
ATOM 4530 C C . VAL A 1 592 ? -6.652 -0.040 20.524 1.00 91.62 592 VAL A C 1
ATOM 4532 O O . VAL A 1 592 ? -6.354 -1.208 20.278 1.00 91.62 592 VAL A O 1
ATOM 4535 N N . LEU A 1 593 ? -7.157 0.783 19.611 1.00 93.69 593 LEU A N 1
ATOM 4536 C CA . LEU A 1 593 ? -7.198 0.441 18.193 1.00 93.69 593 LEU A CA 1
ATOM 4537 C C . LEU A 1 593 ? -5.837 0.754 17.575 1.00 93.69 593 LEU A C 1
ATOM 4539 O O . LEU A 1 593 ? -5.300 1.838 17.803 1.00 93.69 593 LEU A O 1
ATOM 4543 N N . ASN A 1 594 ? -5.287 -0.162 16.787 1.00 92.06 594 ASN A N 1
ATOM 4544 C CA . ASN A 1 594 ? -4.016 0.035 16.098 1.00 92.06 594 ASN A CA 1
ATOM 4545 C C . ASN A 1 594 ? -4.109 -0.446 14.655 1.00 92.06 594 ASN A C 1
ATOM 4547 O O . ASN A 1 594 ? -4.727 -1.466 14.389 1.00 92.06 594 ASN A O 1
ATOM 4551 N N . SER A 1 595 ? -3.494 0.287 13.735 1.00 90.88 595 SER A N 1
ATOM 4552 C CA . SER A 1 595 ? -3.560 0.033 12.295 1.00 90.88 595 SER A CA 1
ATOM 4553 C C . SER A 1 595 ? -2.831 -1.226 11.810 1.00 90.88 595 SER A C 1
ATOM 4555 O O . SER A 1 595 ? -2.915 -1.516 10.616 1.00 90.88 595 SER A O 1
ATOM 4557 N N . GLY A 1 596 ? -2.095 -1.900 12.696 1.00 87.00 596 GLY A N 1
ATOM 4558 C CA . GLY A 1 596 ? -1.175 -2.988 12.382 1.00 87.00 596 GLY A CA 1
ATOM 4559 C C . GLY A 1 596 ? 0.265 -2.504 12.196 1.00 87.00 596 GLY A C 1
ATOM 4560 O O . GLY A 1 596 ? 0.511 -1.323 11.914 1.00 87.00 596 GLY A O 1
ATOM 4561 N N . GLN A 1 597 ? 1.220 -3.417 12.387 1.00 82.19 597 GLN A N 1
ATOM 4562 C CA . GLN A 1 597 ? 2.657 -3.191 12.177 1.00 82.19 597 GLN A CA 1
ATOM 4563 C C . GLN A 1 597 ? 3.196 -4.073 11.039 1.00 82.19 597 GLN A C 1
ATOM 4565 O O . GLN A 1 597 ? 2.495 -4.920 10.493 1.00 82.19 597 GLN A O 1
ATOM 4570 N N . TYR A 1 598 ? 4.464 -3.883 10.657 1.00 80.44 598 TYR A N 1
ATOM 4571 C CA . TYR A 1 598 ? 5.185 -4.751 9.712 1.00 80.44 598 TYR A CA 1
ATOM 4572 C C . TYR A 1 598 ? 4.656 -4.808 8.283 1.00 80.44 598 TYR A C 1
ATOM 4574 O O . TYR A 1 598 ? 5.073 -5.664 7.498 1.00 80.44 598 TYR A O 1
ATOM 4582 N N . HIS A 1 599 ? 3.798 -3.868 7.909 1.00 80.88 599 HIS A N 1
ATOM 4583 C CA . HIS A 1 599 ? 3.383 -3.708 6.529 1.00 80.88 599 HIS A CA 1
ATOM 4584 C C . HIS A 1 599 ? 4.593 -3.459 5.600 1.00 80.88 599 HIS A C 1
ATOM 4586 O O . HIS A 1 599 ? 5.614 -2.875 5.974 1.00 80.88 599 HIS A O 1
ATOM 4592 N N . GLY A 1 600 ? 4.488 -3.941 4.364 1.00 70.75 600 GLY A N 1
ATOM 4593 C CA . GLY A 1 600 ? 5.446 -3.686 3.293 1.00 70.75 600 GLY A CA 1
ATOM 4594 C C . GLY A 1 600 ? 5.338 -2.263 2.742 1.00 70.75 600 GLY A C 1
ATOM 4595 O O . GLY A 1 600 ? 4.653 -1.409 3.294 1.00 70.75 600 GLY A O 1
ATOM 4596 N N . HIS A 1 601 ? 6.019 -1.991 1.628 1.00 69.75 601 HIS A N 1
ATOM 4597 C CA . HIS A 1 601 ? 5.848 -0.710 0.940 1.00 69.75 601 HIS A CA 1
ATOM 4598 C C . HIS A 1 601 ? 4.424 -0.583 0.387 1.00 69.75 601 HIS A C 1
ATOM 4600 O O . HIS A 1 601 ? 3.789 -1.578 0.034 1.00 69.75 601 HIS A O 1
ATOM 4606 N N . SER A 1 602 ? 3.933 0.648 0.294 1.00 72.19 602 SER A N 1
ATOM 4607 C CA . SER A 1 602 ? 2.669 0.961 -0.362 1.00 72.19 602 SER A CA 1
ATOM 4608 C C . SER A 1 602 ? 1.462 0.157 0.144 1.00 72.19 602 SER A C 1
ATOM 4610 O O . SER A 1 602 ? 0.697 -0.390 -0.646 1.00 72.19 602 SER A O 1
ATOM 4612 N N . PHE A 1 603 ? 1.201 0.176 1.452 1.00 78.81 603 PHE A N 1
ATOM 4613 C CA . PHE A 1 603 ? -0.045 -0.350 2.038 1.00 78.81 603 PHE A CA 1
ATOM 4614 C C . PHE A 1 603 ? -1.040 0.762 2.402 1.00 78.81 603 PHE A C 1
ATOM 4616 O O . PHE A 1 603 ? -0.685 1.944 2.388 1.00 78.81 603 PHE A O 1
ATOM 4623 N N . GLU A 1 604 ? -2.273 0.374 2.721 1.00 82.06 604 GLU A N 1
ATOM 4624 C CA . GLU A 1 604 ? -3.293 1.217 3.346 1.00 82.06 604 GLU A CA 1
ATOM 4625 C C . GLU A 1 604 ? -4.196 0.370 4.254 1.00 82.06 604 GLU A C 1
ATOM 4627 O O . GLU A 1 604 ? -4.774 -0.617 3.804 1.00 82.06 604 GLU A O 1
ATOM 4632 N N . SER A 1 605 ? -4.303 0.748 5.526 1.00 88.38 605 SER A N 1
ATOM 4633 C CA . SER A 1 605 ? -5.084 0.072 6.565 1.00 88.38 605 SER A CA 1
ATOM 4634 C C . SER A 1 605 ? -6.258 0.951 6.995 1.00 88.38 605 SER A C 1
ATOM 4636 O O . SER A 1 605 ? -6.077 2.116 7.356 1.00 88.38 605 SER A O 1
ATOM 4638 N N . LEU A 1 606 ? -7.469 0.396 6.962 1.00 89.44 606 LEU A N 1
ATOM 4639 C CA . LEU A 1 606 ? -8.732 1.114 7.128 1.00 89.44 606 LEU A CA 1
ATOM 4640 C C . LEU A 1 606 ? -9.514 0.590 8.335 1.00 89.44 606 LEU A C 1
ATOM 4642 O O . LEU A 1 606 ? -9.634 -0.622 8.533 1.00 89.44 606 LEU A O 1
ATOM 4646 N N . LEU A 1 607 ? -10.109 1.500 9.100 1.00 93.19 607 LEU A N 1
ATOM 4647 C CA . LEU A 1 607 ? -11.065 1.207 10.166 1.00 93.19 607 LEU A CA 1
ATOM 4648 C C . LEU A 1 607 ? -12.282 2.101 10.007 1.00 93.19 607 LEU A C 1
ATOM 4650 O O . LEU A 1 607 ? -12.109 3.310 9.952 1.00 93.19 607 LEU A O 1
ATOM 4654 N N . SER A 1 608 ? -13.490 1.543 10.010 1.00 91.44 608 SER A N 1
ATOM 4655 C CA . SER A 1 608 ? -14.725 2.319 9.880 1.00 91.44 608 SER A CA 1
ATOM 4656 C C . SER A 1 608 ? -15.756 1.984 10.954 1.00 91.44 608 SER A C 1
ATOM 4658 O O . SER A 1 608 ? -15.856 0.832 11.369 1.00 91.44 608 SER A O 1
ATOM 4660 N N . VAL A 1 609 ? -16.568 2.971 11.344 1.00 92.19 609 VAL A N 1
ATOM 4661 C CA . VAL A 1 609 ? -17.744 2.815 12.217 1.00 92.19 609 VAL A CA 1
ATOM 4662 C C . VAL A 1 609 ? -18.936 3.604 11.685 1.00 92.19 609 VAL A C 1
ATOM 4664 O O . VAL A 1 609 ? -18.800 4.761 11.288 1.00 92.19 609 VAL A O 1
ATOM 4667 N N . ASN A 1 610 ? -20.117 2.986 11.706 1.00 90.06 610 ASN A N 1
ATOM 4668 C CA . ASN A 1 610 ? -21.377 3.627 11.326 1.00 90.06 610 ASN A CA 1
ATOM 4669 C C . ASN A 1 610 ? -22.139 4.106 12.565 1.00 90.06 610 ASN A C 1
ATOM 4671 O O . ASN A 1 610 ? -22.432 3.309 13.453 1.00 90.06 610 ASN A O 1
ATOM 4675 N N . VAL A 1 611 ? -22.507 5.385 12.601 1.00 90.38 611 VAL A N 1
ATOM 4676 C CA . VAL A 1 611 ? -23.149 6.044 13.744 1.00 90.38 611 VAL A CA 1
ATOM 4677 C C . VAL A 1 611 ? -24.310 6.911 13.258 1.00 90.38 611 VAL A C 1
ATOM 4679 O O . VAL A 1 611 ? -24.224 7.555 12.221 1.00 90.38 611 VAL A O 1
ATOM 4682 N N . THR A 1 612 ? -25.416 6.942 13.998 1.00 90.31 612 THR A N 1
ATOM 4683 C CA . THR A 1 612 ? -26.537 7.866 13.750 1.00 90.31 612 THR A CA 1
ATOM 4684 C C . THR A 1 612 ? -26.599 8.879 14.881 1.00 90.31 612 THR A C 1
ATOM 4686 O O . THR A 1 612 ? -26.584 8.489 16.042 1.00 90.31 612 THR A O 1
ATOM 4689 N N . LEU A 1 613 ? -26.638 10.170 14.564 1.00 89.69 613 LEU A N 1
ATOM 4690 C CA . LEU A 1 613 ? -26.740 11.272 15.511 1.00 89.69 613 LEU A CA 1
ATOM 4691 C C . LEU A 1 613 ? -28.177 11.810 15.515 1.00 89.69 613 LEU A C 1
ATOM 4693 O O . LEU A 1 613 ? -28.637 12.382 14.530 1.00 89.69 613 LEU A O 1
ATOM 4697 N N . ALA A 1 614 ? -28.877 11.652 16.639 1.00 86.81 614 ALA A N 1
ATOM 4698 C CA . ALA A 1 614 ? -30.224 12.179 16.866 1.00 86.81 614 ALA A CA 1
ATOM 4699 C C . ALA A 1 614 ? -30.236 13.695 17.146 1.00 86.81 614 ALA A C 1
ATOM 4701 O O . ALA A 1 614 ? -31.264 14.356 16.992 1.00 86.81 614 ALA A O 1
ATOM 4702 N N . SER A 1 615 ? -29.104 14.251 17.574 1.00 87.81 615 SER A N 1
ATOM 4703 C CA . SER A 1 615 ? -28.904 15.683 17.786 1.00 87.81 615 SER A CA 1
ATOM 4704 C C . SER A 1 615 ? -27.506 16.083 17.340 1.00 87.81 615 SER A C 1
ATOM 4706 O O . SER A 1 615 ? -26.628 15.229 17.232 1.00 87.81 615 SER A O 1
ATOM 4708 N N . ALA A 1 616 ? -27.274 17.386 17.184 1.00 89.50 616 ALA A N 1
ATOM 4709 C CA . ALA A 1 616 ? -25.916 17.895 17.068 1.00 89.50 616 ALA A CA 1
ATOM 4710 C C . ALA A 1 616 ? -25.045 17.412 18.244 1.00 89.50 616 ALA A C 1
ATOM 4712 O O . ALA A 1 616 ? -25.536 17.186 19.363 1.00 89.50 616 ALA A O 1
ATOM 4713 N N . GLY A 1 617 ? -23.761 17.244 17.968 1.00 90.75 617 GLY A N 1
ATOM 4714 C CA . GLY A 1 617 ? -22.796 16.654 18.875 1.00 90.75 617 GLY A CA 1
ATOM 4715 C C . GLY A 1 617 ? -21.366 16.966 18.463 1.00 90.75 617 GLY A C 1
ATOM 4716 O O . GLY A 1 617 ? -21.093 17.934 17.761 1.00 90.75 617 GLY A O 1
ATOM 4717 N N . THR A 1 618 ? -20.446 16.146 18.936 1.00 92.19 618 THR A N 1
ATOM 4718 C CA . THR A 1 618 ? -19.008 16.266 18.713 1.00 92.19 618 THR A CA 1
ATOM 4719 C C . THR A 1 618 ? -18.406 14.881 18.569 1.00 92.19 618 THR A C 1
ATOM 4721 O O . THR A 1 618 ? -18.881 13.941 19.210 1.00 92.19 618 THR A O 1
ATOM 4724 N N . ILE A 1 619 ? -17.367 14.757 17.750 1.00 92.44 619 ILE A N 1
ATOM 4725 C CA . ILE A 1 619 ? -16.451 13.615 17.756 1.00 92.44 619 ILE A CA 1
ATOM 4726 C C . ILE A 1 619 ? -15.128 14.075 18.353 1.00 92.44 619 ILE A C 1
ATOM 4728 O O . ILE A 1 619 ? -14.593 15.093 17.928 1.00 92.44 619 ILE A O 1
ATOM 4732 N N . SER A 1 620 ? -14.596 13.323 19.311 1.00 93.19 620 SER A N 1
ATOM 4733 C CA . SER A 1 620 ? -13.271 13.560 19.872 1.00 93.19 620 SER A CA 1
ATOM 4734 C C . SER A 1 620 ? -12.525 12.253 20.112 1.00 93.19 620 SER A C 1
ATOM 4736 O O . SER A 1 620 ? -13.126 11.282 20.578 1.00 93.19 620 SER A O 1
ATOM 4738 N N . PHE A 1 621 ? -11.226 12.226 19.831 1.00 92.81 621 PHE A N 1
ATOM 4739 C CA . PHE A 1 621 ? -10.361 11.083 20.124 1.00 92.81 621 PHE A CA 1
ATOM 4740 C C . PHE A 1 621 ? -8.900 11.502 20.234 1.00 92.81 621 PHE A C 1
ATOM 4742 O O . PHE A 1 621 ? -8.470 12.470 19.603 1.00 92.81 621 PHE A O 1
ATOM 4749 N N . ARG A 1 622 ? -8.121 10.716 20.977 1.00 91.00 622 ARG A N 1
ATOM 4750 C CA . ARG A 1 622 ? -6.657 10.792 20.943 1.00 91.00 622 ARG A CA 1
ATOM 4751 C C . ARG A 1 622 ? -6.064 9.804 19.953 1.00 91.00 622 ARG A C 1
ATOM 4753 O O . ARG A 1 622 ? -6.481 8.644 19.911 1.00 91.00 622 ARG A O 1
ATOM 4760 N N . TYR A 1 623 ? -5.046 10.231 19.213 1.00 89.25 623 TYR A N 1
ATOM 4761 C CA . TYR A 1 623 ? -4.316 9.384 18.268 1.00 89.25 623 TYR A CA 1
ATOM 4762 C C . TYR A 1 623 ? -2.812 9.678 18.281 1.00 89.25 623 TYR A C 1
ATOM 4764 O O . TYR A 1 623 ? -2.380 10.717 18.769 1.00 89.25 623 TYR A O 1
ATOM 4772 N N . GLY A 1 624 ? -2.004 8.765 17.743 1.00 84.94 624 GLY A N 1
ATOM 4773 C CA . GLY A 1 624 ? -0.565 8.996 17.601 1.00 84.94 624 GLY A CA 1
ATOM 4774 C C . GLY A 1 624 ? 0.141 7.917 16.788 1.00 84.94 624 GLY A C 1
ATOM 4775 O O . GLY A 1 624 ? -0.254 6.744 16.818 1.00 84.94 624 GLY A O 1
ATOM 4776 N N . LEU A 1 625 ? 1.193 8.308 16.066 1.00 81.62 625 LEU A N 1
ATOM 4777 C CA . LEU A 1 625 ? 2.062 7.370 15.357 1.00 81.62 625 LEU A CA 1
ATOM 4778 C C . LEU A 1 625 ? 2.978 6.657 16.348 1.00 81.62 625 LEU A C 1
ATOM 4780 O O . LEU A 1 625 ? 3.569 7.265 17.234 1.00 81.62 625 LEU A O 1
ATOM 4784 N N . GLN A 1 626 ? 3.114 5.353 16.167 1.00 78.62 626 GLN A N 1
ATOM 4785 C CA . GLN A 1 626 ? 3.980 4.496 16.958 1.00 78.62 626 GLN A CA 1
ATOM 4786 C C . GLN A 1 626 ? 5.063 3.948 16.040 1.00 78.62 626 GLN A C 1
ATOM 4788 O O . GLN A 1 626 ? 4.751 3.203 15.110 1.00 78.62 626 GLN A O 1
ATOM 4793 N N . SER A 1 627 ? 6.312 4.330 16.307 1.00 72.94 627 SER A N 1
ATOM 4794 C CA . SER A 1 627 ? 7.496 3.836 15.607 1.00 72.94 627 SER A CA 1
ATOM 4795 C C . SER A 1 627 ? 8.550 3.378 16.599 1.00 72.94 627 SER A C 1
ATOM 4797 O O . SER A 1 627 ? 8.879 4.110 17.530 1.00 72.94 627 SER A O 1
ATOM 4799 N N . GLU A 1 628 ? 9.124 2.202 16.367 1.00 64.25 628 GLU A N 1
ATOM 4800 C CA . GLU A 1 628 ? 10.365 1.790 17.039 1.00 64.25 628 GLU A CA 1
ATOM 4801 C C . GLU A 1 628 ? 11.626 2.216 16.265 1.00 64.25 628 GLU A C 1
ATOM 4803 O O . GLU A 1 628 ? 12.730 2.190 16.809 1.00 64.25 628 GLU A O 1
ATOM 4808 N N . ASP A 1 629 ? 11.466 2.666 15.015 1.00 58.66 629 ASP A N 1
ATOM 4809 C CA . ASP A 1 629 ? 12.551 3.160 14.169 1.00 58.66 629 ASP A CA 1
ATOM 4810 C C . ASP A 1 629 ? 12.706 4.687 14.323 1.00 58.66 629 ASP A C 1
ATOM 4812 O O . ASP A 1 629 ? 11.743 5.440 14.168 1.00 58.66 629 ASP A O 1
ATOM 4816 N N . THR A 1 630 ? 13.930 5.168 14.569 1.00 50.72 630 THR A N 1
ATOM 4817 C CA . THR A 1 630 ? 14.294 6.593 14.779 1.00 50.72 630 THR A CA 1
ATOM 4818 C C . THR A 1 630 ? 14.377 7.433 13.488 1.00 50.72 630 THR A C 1
ATOM 4820 O O . THR A 1 630 ? 15.101 8.429 13.422 1.00 50.72 630 THR A O 1
ATOM 4823 N N . ILE A 1 631 ? 13.682 7.031 12.423 1.00 53.41 631 ILE A N 1
ATOM 4824 C CA . ILE A 1 631 ? 13.813 7.632 11.083 1.00 53.41 631 ILE A CA 1
ATOM 4825 C C . ILE A 1 631 ? 12.897 8.865 10.946 1.00 53.41 631 ILE A C 1
ATOM 4827 O O . ILE A 1 631 ? 11.943 9.029 11.688 1.00 53.41 631 ILE A O 1
ATOM 4831 N N . GLN A 1 632 ? 13.189 9.770 10.007 1.00 53.53 632 GLN A N 1
ATOM 4832 C CA . GLN A 1 632 ? 12.332 10.907 9.637 1.00 53.53 632 GLN A CA 1
ATOM 4833 C C . GLN A 1 632 ? 10.992 10.404 9.046 1.00 53.53 632 GLN A C 1
ATOM 4835 O O . GLN A 1 632 ? 10.882 10.164 7.843 1.00 53.53 632 GLN A O 1
ATOM 4840 N N . LEU A 1 633 ? 9.986 10.210 9.903 1.00 57.88 633 LEU A N 1
ATOM 4841 C CA . LEU A 1 633 ? 8.661 9.652 9.587 1.00 57.88 633 LEU A CA 1
ATOM 4842 C C . LEU A 1 633 ? 7.644 10.585 8.880 1.00 57.88 633 LEU A C 1
ATOM 4844 O O . LEU A 1 633 ? 6.824 10.059 8.123 1.00 57.88 633 LEU A O 1
ATOM 4848 N N . PRO A 1 634 ? 7.643 11.928 9.047 1.00 54.06 634 PRO A N 1
ATOM 4849 C CA . PRO A 1 634 ? 6.480 12.743 8.668 1.00 54.06 634 PRO A CA 1
ATOM 4850 C C . PRO A 1 634 ? 6.300 12.957 7.156 1.00 54.06 634 PRO A C 1
ATOM 4852 O O . PRO A 1 634 ? 5.265 13.449 6.733 1.00 54.06 634 PRO A O 1
ATOM 4855 N N . ALA A 1 635 ? 7.267 12.593 6.308 1.00 51.75 635 ALA A N 1
ATOM 4856 C CA . ALA A 1 635 ? 7.134 12.757 4.853 1.00 51.75 635 ALA A CA 1
ATOM 4857 C C . ALA A 1 635 ? 6.485 11.550 4.142 1.00 51.75 635 ALA A C 1
ATOM 4859 O O . ALA A 1 635 ? 6.275 11.600 2.930 1.00 51.75 635 ALA A O 1
ATOM 4860 N N . ARG A 1 636 ? 6.241 10.439 4.856 1.00 62.03 636 ARG A N 1
ATOM 4861 C CA . ARG A 1 636 ? 6.063 9.111 4.230 1.00 62.03 636 ARG A CA 1
ATOM 4862 C C . ARG A 1 636 ? 4.829 8.333 4.676 1.00 62.03 636 ARG A C 1
ATOM 4864 O O . ARG A 1 636 ? 4.543 7.299 4.080 1.00 62.03 636 ARG A O 1
ATOM 4871 N N . ALA A 1 637 ? 4.135 8.799 5.709 1.00 65.56 637 ALA A N 1
ATOM 4872 C CA . ALA A 1 637 ? 2.868 8.238 6.168 1.00 65.56 637 ALA A CA 1
ATOM 4873 C C . ALA A 1 637 ? 1.717 9.179 5.793 1.00 65.56 637 ALA A C 1
ATOM 4875 O O . ALA A 1 637 ? 1.949 10.353 5.573 1.00 65.56 637 ALA A O 1
ATOM 4876 N N . GLN A 1 638 ? 0.481 8.708 5.747 1.00 72.00 638 GLN A N 1
ATOM 4877 C CA . GLN A 1 638 ? -0.706 9.552 5.650 1.00 72.00 638 GLN A CA 1
ATOM 4878 C C . GLN A 1 638 ? -1.736 9.015 6.634 1.00 72.00 638 GLN A C 1
ATOM 4880 O O . GLN A 1 638 ? -2.012 7.815 6.657 1.00 72.00 638 GLN A O 1
ATOM 4885 N N . VAL A 1 639 ? -2.278 9.916 7.452 1.00 73.69 639 VAL A N 1
ATOM 4886 C CA . VAL A 1 639 ? -3.374 9.634 8.377 1.00 73.69 639 VAL A CA 1
ATOM 4887 C C . VAL A 1 639 ? -4.565 10.472 7.952 1.00 73.69 639 VAL A C 1
ATOM 4889 O O . VAL A 1 639 ? -4.451 11.688 7.791 1.00 73.69 639 VAL A O 1
ATOM 4892 N N . THR A 1 640 ? -5.710 9.845 7.719 1.00 73.38 640 THR A N 1
ATOM 4893 C CA . THR A 1 640 ? -6.913 10.560 7.281 1.00 73.38 640 THR A CA 1
ATOM 4894 C C . THR A 1 640 ? -8.117 10.071 8.063 1.00 73.38 640 THR A C 1
ATOM 4896 O O . THR A 1 640 ? -8.382 8.872 8.108 1.00 73.38 640 THR A O 1
ATOM 4899 N N . LEU A 1 641 ? -8.837 11.006 8.680 1.00 77.06 641 LEU A N 1
ATOM 4900 C CA . LEU A 1 641 ? -10.176 10.765 9.188 1.00 77.06 641 LEU A CA 1
ATOM 4901 C C . LEU A 1 641 ? -11.168 11.188 8.118 1.00 77.06 641 LEU A C 1
ATOM 4903 O O . LEU A 1 641 ? -11.204 12.344 7.711 1.00 77.06 641 LEU A O 1
ATOM 4907 N N . VAL A 1 642 ? -12.010 10.258 7.721 1.00 72.88 642 VAL A N 1
ATOM 4908 C CA . VAL A 1 642 ? -13.115 10.491 6.811 1.00 72.88 642 VAL A CA 1
ATOM 4909 C C . VAL A 1 642 ? -14.404 10.428 7.607 1.00 72.88 642 VAL A C 1
ATOM 4911 O O . VAL A 1 642 ? -14.634 9.482 8.353 1.00 72.88 642 VAL A O 1
ATOM 4914 N N . LYS A 1 643 ? -15.273 11.405 7.418 1.00 74.12 643 LYS A N 1
ATOM 4915 C CA . LYS A 1 643 ? -16.623 11.491 7.958 1.00 74.12 643 LYS A CA 1
ATOM 4916 C C . LYS A 1 643 ? -17.551 11.455 6.775 1.00 74.12 643 LYS A C 1
ATOM 4918 O O . LYS A 1 643 ? -17.363 12.190 5.827 1.00 74.12 643 LYS A O 1
ATOM 4923 N N . THR A 1 644 ? -18.549 10.601 6.791 1.00 69.94 644 THR A N 1
ATOM 4924 C CA . THR A 1 644 ? -19.384 10.371 5.617 1.00 69.94 644 THR A CA 1
ATOM 4925 C C . THR A 1 644 ? -20.838 10.521 6.004 1.00 69.94 644 THR A C 1
ATOM 4927 O O . THR A 1 644 ? -21.307 9.694 6.776 1.00 69.94 644 THR A O 1
ATOM 4930 N N . SER A 1 645 ? -21.563 11.511 5.479 1.00 70.06 645 SER A N 1
ATOM 4931 C CA . SER A 1 645 ? -22.957 11.765 5.871 1.00 70.06 645 SER A CA 1
ATOM 4932 C C . SER A 1 645 ? -23.950 11.822 4.709 1.00 70.06 645 SER A C 1
ATOM 4934 O O . SER A 1 645 ? -23.587 11.703 3.535 1.00 70.06 645 SER A O 1
ATOM 4936 N N . SER A 1 646 ? -25.241 11.963 5.031 1.00 58.78 646 SER A N 1
ATOM 4937 C CA . SER A 1 646 ? -26.290 12.239 4.038 1.00 58.78 646 SER A CA 1
ATOM 4938 C C . SER A 1 646 ? -26.192 13.641 3.437 1.00 58.78 646 SER A C 1
ATOM 4940 O O . SER A 1 646 ? -26.668 13.844 2.324 1.00 58.78 646 SER A O 1
ATOM 4942 N N . GLU A 1 647 ? -25.586 14.581 4.162 1.00 53.12 647 GLU A N 1
ATOM 4943 C CA . GLU A 1 647 ? -25.349 15.961 3.719 1.00 53.12 647 GLU A CA 1
ATOM 4944 C C . GLU A 1 647 ? -23.974 16.120 3.043 1.00 53.12 647 GLU A C 1
ATOM 4946 O O . GLU A 1 647 ? -23.719 17.129 2.389 1.00 53.12 647 GLU A O 1
ATOM 4951 N N . GLY A 1 648 ? -23.128 15.084 3.151 1.00 54.34 648 GLY A N 1
ATOM 4952 C CA . GLY A 1 648 ? -21.863 14.897 2.442 1.00 54.34 648 GLY A CA 1
ATOM 4953 C C . GLY A 1 648 ? -20.679 14.480 3.338 1.00 54.34 648 GLY A C 1
ATOM 4954 O O . GLY A 1 648 ? -20.891 14.167 4.512 1.00 54.34 648 GLY A O 1
ATOM 4955 N N . ASP A 1 649 ? -19.460 14.387 2.791 1.00 59.84 649 ASP A N 1
ATOM 4956 C CA . ASP A 1 649 ? -18.357 13.593 3.364 1.00 59.84 649 ASP A CA 1
ATOM 4957 C C . ASP A 1 649 ? -17.064 14.355 3.726 1.00 59.84 649 ASP A C 1
ATOM 4959 O O . ASP A 1 649 ? -16.193 14.530 2.894 1.00 59.84 649 ASP A O 1
ATOM 4963 N N . ASP A 1 650 ? -16.839 14.778 4.962 1.00 63.75 650 ASP A N 1
ATOM 4964 C CA . ASP A 1 650 ? -15.614 15.510 5.318 1.00 63.75 650 ASP A CA 1
ATOM 4965 C C . ASP A 1 650 ? -14.369 14.620 5.498 1.00 63.75 650 ASP A C 1
ATOM 4967 O O . ASP A 1 650 ? -14.398 13.665 6.267 1.00 63.75 650 ASP A O 1
ATOM 4971 N N . ALA A 1 651 ? -13.253 14.945 4.839 1.00 64.81 651 ALA A N 1
ATOM 4972 C CA . ALA A 1 651 ? -11.979 14.247 5.003 1.00 64.81 651 ALA A CA 1
ATOM 4973 C C . ALA A 1 651 ? -10.919 15.183 5.583 1.00 64.81 651 ALA A C 1
ATOM 4975 O O . ALA A 1 651 ? -10.475 16.140 4.949 1.00 64.81 651 ALA A O 1
ATOM 4976 N N . THR A 1 652 ? -10.472 14.873 6.794 1.00 69.44 652 THR A N 1
ATOM 4977 C CA . THR A 1 652 ? -9.406 15.599 7.472 1.00 69.44 652 THR A CA 1
ATOM 4978 C C . THR A 1 652 ? -8.124 14.777 7.429 1.00 69.44 652 THR A C 1
ATOM 4980 O O . THR A 1 652 ? -8.043 13.701 8.027 1.00 69.44 652 THR A O 1
ATOM 4983 N N . VAL A 1 653 ? -7.094 15.289 6.749 1.00 70.12 653 VAL A N 1
ATOM 4984 C CA . VAL A 1 653 ? -5.727 14.785 6.942 1.00 70.12 653 VAL A CA 1
ATOM 4985 C C . VAL A 1 653 ? -5.290 15.221 8.331 1.00 70.12 653 VAL A C 1
ATOM 4987 O O . VAL A 1 653 ? -5.210 16.419 8.596 1.00 70.12 653 VAL A O 1
ATOM 4990 N N . LEU A 1 654 ? -5.063 14.254 9.212 1.00 70.56 654 LEU A N 1
ATOM 4991 C CA . LEU A 1 654 ? -4.655 14.529 10.581 1.00 70.56 654 LEU A CA 1
ATOM 4992 C C . LEU A 1 654 ? -3.176 14.919 10.599 1.00 70.56 654 LEU A C 1
ATOM 4994 O O . LEU A 1 654 ? -2.368 14.326 9.876 1.00 70.56 654 LEU A O 1
ATOM 4998 N N . ASP A 1 655 ? -2.828 15.915 11.413 1.00 64.50 655 ASP A N 1
ATOM 4999 C CA . ASP A 1 655 ? -1.438 16.330 11.573 1.00 64.50 655 ASP A CA 1
ATOM 5000 C C . ASP A 1 655 ? -0.597 15.173 12.120 1.00 64.50 655 ASP A C 1
ATOM 5002 O O . ASP A 1 655 ? -1.061 14.351 12.922 1.00 64.50 655 ASP A O 1
ATOM 5006 N N . TYR A 1 656 ? 0.653 15.104 11.658 1.00 65.38 656 TYR A N 1
ATOM 5007 C CA . TYR A 1 656 ? 1.605 14.108 12.131 1.00 65.38 656 TYR A CA 1
ATOM 5008 C C . TYR A 1 656 ? 1.923 14.341 13.598 1.00 65.38 656 TYR A C 1
ATOM 5010 O O . TYR A 1 656 ? 2.353 15.426 13.985 1.00 65.38 656 TYR A O 1
ATOM 5018 N N . ALA A 1 657 ? 1.798 13.276 14.376 1.00 60.19 657 ALA A N 1
ATOM 5019 C CA . ALA A 1 657 ? 2.003 13.314 15.805 1.00 60.19 657 ALA A CA 1
ATOM 5020 C C . ALA A 1 657 ? 2.895 12.154 16.252 1.00 60.19 657 ALA A C 1
ATOM 5022 O O . ALA A 1 657 ? 2.494 10.992 16.179 1.00 60.19 657 ALA A O 1
ATOM 5023 N N . GLU A 1 658 ? 4.112 12.470 16.709 1.00 60.69 658 GLU A N 1
ATOM 5024 C CA . GLU A 1 658 ? 4.985 11.511 17.412 1.00 60.69 658 GLU A CA 1
ATOM 5025 C C . GLU A 1 658 ? 4.497 11.235 18.850 1.00 60.69 658 GLU A C 1
ATOM 5027 O O . GLU A 1 658 ? 4.971 10.307 19.502 1.00 60.69 658 GLU A O 1
ATOM 5032 N N . GLN A 1 659 ? 3.568 12.051 19.359 1.00 66.25 659 GLN A N 1
ATOM 5033 C CA . GLN A 1 659 ? 2.938 11.934 20.678 1.00 66.25 659 GLN A CA 1
ATOM 5034 C C . GLN A 1 659 ? 1.411 11.917 20.538 1.00 66.25 659 GLN A C 1
ATOM 5036 O O . GLN A 1 659 ? 0.890 12.077 19.441 1.00 66.25 659 GLN A O 1
ATOM 5041 N N . ASP A 1 660 ? 0.698 11.695 21.641 1.00 74.25 660 ASP A N 1
ATOM 5042 C CA . ASP A 1 660 ? -0.767 11.680 21.658 1.00 74.25 660 ASP A CA 1
ATOM 5043 C C . ASP A 1 660 ? -1.324 13.077 21.324 1.00 74.25 660 ASP A C 1
ATOM 5045 O O . ASP A 1 660 ? -1.262 13.977 22.163 1.00 74.25 660 ASP A O 1
ATOM 5049 N N . GLU A 1 661 ? -1.886 13.245 20.127 1.00 83.00 661 GLU A N 1
ATOM 5050 C CA . GLU A 1 661 ? -2.639 14.442 19.731 1.00 83.00 661 GLU A CA 1
ATOM 5051 C C . GLU A 1 661 ? -4.136 14.234 19.951 1.00 83.00 661 GLU A C 1
ATOM 5053 O O . GLU A 1 661 ? -4.656 13.116 19.865 1.00 83.00 661 GLU A O 1
ATOM 5058 N N . GLU A 1 662 ? -4.833 15.332 20.233 1.00 88.56 662 GLU A N 1
ATOM 5059 C CA . GLU A 1 662 ? -6.281 15.364 20.418 1.00 88.56 662 GLU A CA 1
ATOM 5060 C C . GLU A 1 662 ? -6.952 15.907 19.159 1.00 88.56 662 GLU A C 1
ATOM 5062 O O . GLU A 1 662 ? -6.682 17.019 18.710 1.00 88.56 662 GLU A O 1
ATOM 5067 N N . TYR A 1 663 ? -7.864 15.115 18.603 1.00 90.12 663 TYR A N 1
ATOM 5068 C CA . TYR A 1 663 ? -8.776 15.562 17.564 1.00 90.12 663 TYR A CA 1
ATOM 5069 C C . TYR A 1 663 ? -10.142 15.847 18.180 1.00 90.12 663 TYR A C 1
ATOM 5071 O O . TYR A 1 663 ? -10.663 15.014 18.923 1.00 90.12 663 TYR A O 1
ATOM 5079 N N . GLU A 1 664 ? -10.749 16.979 17.830 1.00 91.56 664 GLU A N 1
ATOM 5080 C CA . GLU A 1 664 ? -12.140 17.292 18.148 1.00 91.56 664 GLU A CA 1
ATOM 5081 C C . GLU A 1 664 ? -12.794 18.022 16.975 1.00 91.56 664 GLU A C 1
ATOM 5083 O O . GLU A 1 664 ? -12.187 18.902 16.364 1.00 91.56 664 GLU A O 1
ATOM 5088 N N . ASP A 1 665 ? -14.043 17.672 16.674 1.00 89.56 665 ASP A N 1
ATOM 5089 C CA . ASP A 1 665 ? -14.859 18.427 15.731 1.00 89.56 665 ASP A CA 1
ATOM 5090 C C . ASP A 1 665 ? -16.351 18.374 16.076 1.00 89.56 665 ASP A C 1
ATOM 5092 O O . ASP A 1 665 ? -16.836 17.427 16.707 1.00 89.56 665 ASP A O 1
ATOM 5096 N N . PHE A 1 666 ? -17.081 19.390 15.626 1.00 90.12 666 PHE A N 1
ATOM 5097 C CA . PHE A 1 666 ? -18.525 19.509 15.772 1.00 90.12 666 PHE A CA 1
ATOM 5098 C C . PHE A 1 666 ? -19.266 18.734 14.677 1.00 90.12 666 PHE A C 1
ATOM 5100 O O . PHE A 1 666 ? -18.850 18.690 13.522 1.00 90.12 666 PHE A O 1
ATOM 5107 N N . LEU A 1 667 ? -20.398 18.139 15.043 1.00 88.38 667 LEU A N 1
ATOM 5108 C CA . LEU A 1 667 ? -21.243 17.347 14.160 1.00 88.38 667 LEU A CA 1
ATOM 5109 C C . LEU A 1 667 ? -22.686 17.835 14.244 1.00 88.38 667 LEU A C 1
ATOM 5111 O O . LEU A 1 667 ? -23.212 18.089 15.329 1.00 88.38 667 LEU A O 1
ATOM 5115 N N . GLU A 1 668 ? -23.352 17.914 13.100 1.00 88.19 668 GLU A N 1
ATOM 5116 C CA . GLU A 1 668 ? -24.800 18.102 13.055 1.00 88.19 668 GLU A CA 1
ATOM 5117 C C . GLU A 1 668 ? -25.530 16.762 13.267 1.00 88.19 668 GLU A C 1
ATOM 5119 O O . GLU A 1 668 ? -24.918 15.702 13.404 1.00 88.19 668 GLU A O 1
ATOM 5124 N N . ALA A 1 669 ? -26.859 16.802 13.378 1.00 87.44 669 ALA A N 1
ATOM 5125 C CA . ALA A 1 669 ? -27.652 15.579 13.465 1.00 87.44 669 ALA A CA 1
ATOM 5126 C C . ALA A 1 669 ? -27.680 14.881 12.096 1.00 87.44 669 ALA A C 1
ATOM 5128 O O . ALA A 1 669 ? -27.866 15.537 11.074 1.00 87.44 669 ALA A O 1
ATOM 5129 N N . GLY A 1 670 ? -27.546 13.557 12.058 1.00 88.19 670 GLY A N 1
ATOM 5130 C CA . GLY A 1 670 ? -27.516 12.818 10.798 1.00 88.19 670 GLY A CA 1
ATOM 5131 C C . GLY A 1 670 ? -26.862 11.447 10.902 1.00 88.19 670 GLY A C 1
ATOM 5132 O O . GLY A 1 670 ? -26.435 11.016 11.967 1.00 88.19 670 GLY A O 1
ATOM 5133 N N . ASN A 1 671 ? -26.775 10.746 9.776 1.00 87.94 671 ASN A N 1
ATOM 5134 C CA . ASN A 1 671 ? -26.080 9.462 9.699 1.00 87.94 671 ASN A CA 1
ATOM 5135 C C . ASN A 1 671 ? -24.637 9.700 9.282 1.00 87.94 671 ASN A C 1
ATOM 5137 O O . ASN A 1 671 ? -24.420 10.386 8.289 1.00 87.94 671 ASN A O 1
ATOM 5141 N N . TYR A 1 672 ? -23.688 9.097 9.991 1.00 86.00 672 TYR A N 1
ATOM 5142 C CA . TYR A 1 672 ? -22.259 9.239 9.761 1.00 86.00 672 TYR A CA 1
ATOM 5143 C C . TYR A 1 672 ? -21.573 7.876 9.630 1.00 86.00 672 TYR A C 1
ATOM 5145 O O . TYR A 1 672 ? -21.839 6.961 10.406 1.00 86.00 672 TYR A O 1
ATOM 5153 N N . THR A 1 673 ? -20.637 7.752 8.695 1.00 87.56 673 THR A N 1
ATOM 5154 C CA . THR A 1 673 ? -19.582 6.733 8.734 1.00 87.56 673 THR A CA 1
ATOM 5155 C C . THR A 1 673 ? -18.261 7.435 9.005 1.00 87.56 673 THR A C 1
ATOM 5157 O O . THR A 1 673 ? -17.859 8.296 8.227 1.00 87.56 673 THR A O 1
ATOM 5160 N N . PHE A 1 674 ? -17.592 7.085 10.098 1.00 89.38 674 PHE A N 1
ATOM 5161 C CA . PHE A 1 674 ? -16.240 7.557 10.390 1.00 89.38 674 PHE A CA 1
ATOM 5162 C C . PHE A 1 674 ? -15.247 6.505 9.918 1.00 89.38 674 PHE A C 1
ATOM 5164 O O . PHE A 1 674 ? -15.440 5.341 10.252 1.00 89.38 674 PHE A O 1
ATOM 5171 N N . THR A 1 675 ? -14.228 6.881 9.145 1.00 87.88 675 THR A N 1
ATOM 5172 C CA . THR A 1 675 ? -13.168 5.981 8.676 1.00 87.88 675 THR A CA 1
ATOM 5173 C C . THR A 1 675 ? -11.792 6.555 8.976 1.00 87.88 675 THR A C 1
ATOM 5175 O O . THR A 1 675 ? -11.465 7.638 8.503 1.00 87.88 675 THR A O 1
ATOM 5178 N N . TRP A 1 676 ? -10.972 5.821 9.720 1.00 90.25 676 TRP A N 1
ATOM 5179 C CA . TRP A 1 676 ? -9.552 6.099 9.893 1.00 90.25 676 TRP A CA 1
ATOM 5180 C C . TRP A 1 676 ? -8.768 5.333 8.826 1.00 90.25 676 TRP A C 1
ATOM 5182 O O . TRP A 1 676 ? -8.832 4.104 8.769 1.00 90.25 676 TRP A O 1
ATOM 5192 N N . SER A 1 677 ? -8.035 6.061 7.986 1.00 85.81 677 SER A N 1
ATOM 5193 C CA . SER A 1 677 ? -7.089 5.506 7.017 1.00 85.81 677 SER A CA 1
ATOM 5194 C C . SER A 1 677 ? -5.657 5.780 7.461 1.00 85.81 677 SER A C 1
ATOM 5196 O O . SER A 1 677 ? -5.324 6.904 7.851 1.00 85.81 677 SER A O 1
ATOM 5198 N N . PHE A 1 678 ? -4.823 4.745 7.397 1.00 86.12 678 PHE A N 1
ATOM 5199 C CA . PHE A 1 678 ? -3.387 4.824 7.612 1.00 86.12 678 PHE A CA 1
ATOM 5200 C C . PHE A 1 678 ? -2.640 4.177 6.447 1.00 86.12 678 PHE A C 1
ATOM 5202 O O . PHE A 1 678 ? -2.786 2.980 6.201 1.00 86.12 678 PHE A O 1
ATOM 5209 N N . SER A 1 679 ? -1.811 4.945 5.747 1.00 78.75 679 SER A N 1
ATOM 5210 C CA . SER A 1 679 ? -1.013 4.449 4.620 1.00 78.75 679 SER A CA 1
ATOM 5211 C C . SER A 1 679 ? 0.426 4.930 4.687 1.00 78.75 679 SER A C 1
ATOM 5213 O O . SER A 1 679 ? 0.694 6.019 5.187 1.00 78.75 679 SER A O 1
ATOM 5215 N N . VAL A 1 680 ? 1.352 4.150 4.130 1.00 73.62 680 VAL A N 1
ATOM 5216 C CA . VAL A 1 680 ? 2.777 4.503 4.032 1.00 73.62 680 VAL A CA 1
ATOM 5217 C C . VAL A 1 680 ? 3.292 4.114 2.650 1.00 73.62 680 VAL A C 1
ATOM 5219 O O . VAL A 1 680 ? 2.883 3.088 2.098 1.00 73.62 680 VAL A O 1
ATOM 5222 N N . THR A 1 681 ? 4.189 4.918 2.081 1.00 62.47 681 THR A N 1
ATOM 5223 C CA . THR A 1 681 ? 4.738 4.693 0.729 1.00 62.47 681 THR A CA 1
ATOM 5224 C C . THR A 1 681 ? 6.121 4.039 0.714 1.00 62.47 681 THR A C 1
ATOM 5226 O O . THR A 1 681 ? 6.587 3.598 -0.327 1.00 62.47 681 THR A O 1
ATOM 5229 N N . MET A 1 682 ? 6.759 3.863 1.875 1.00 63.00 682 MET A N 1
ATOM 5230 C CA . MET A 1 682 ? 8.035 3.150 2.014 1.00 63.00 682 MET A CA 1
ATOM 5231 C C . MET A 1 682 ? 7.940 1.950 2.957 1.00 63.00 682 MET A C 1
ATOM 5233 O O . MET A 1 682 ? 7.023 1.841 3.765 1.00 63.00 682 MET A O 1
ATOM 5237 N N . LYS A 1 683 ? 8.919 1.042 2.866 1.00 60.69 683 LYS A N 1
ATOM 5238 C CA . LYS A 1 683 ? 9.043 -0.118 3.760 1.00 60.69 683 LYS A CA 1
ATOM 5239 C C . LYS A 1 683 ? 9.372 0.368 5.178 1.00 60.69 683 LYS A C 1
ATOM 5241 O O . LYS A 1 683 ? 10.516 0.717 5.459 1.00 60.69 683 LYS A O 1
ATOM 5246 N N . THR A 1 684 ? 8.380 0.377 6.063 1.00 63.78 684 THR A N 1
ATOM 5247 C CA . THR A 1 684 ? 8.545 0.657 7.497 1.00 63.78 684 THR A CA 1
ATOM 5248 C C . THR A 1 684 ? 8.129 -0.575 8.283 1.00 63.78 684 THR A C 1
ATOM 5250 O O . THR A 1 684 ? 6.965 -0.961 8.239 1.00 63.78 684 THR A O 1
ATOM 5253 N N . GLN A 1 685 ? 9.065 -1.218 8.985 1.00 65.44 685 GLN A N 1
ATOM 5254 C CA . GLN A 1 685 ? 8.763 -2.495 9.638 1.00 65.44 685 GLN A CA 1
ATOM 5255 C C . GLN A 1 685 ? 8.007 -2.326 10.957 1.00 65.44 685 GLN A C 1
ATOM 5257 O O . GLN A 1 685 ? 7.229 -3.198 11.305 1.00 65.44 685 GLN A O 1
ATOM 5262 N N . ARG A 1 686 ? 8.172 -1.225 11.691 1.00 76.75 686 ARG A N 1
ATOM 5263 C CA . ARG A 1 686 ? 7.522 -1.061 13.005 1.00 76.75 686 ARG A CA 1
ATOM 5264 C C . ARG A 1 686 ? 6.783 0.257 13.142 1.00 76.75 686 ARG A C 1
ATOM 5266 O O . ARG A 1 686 ? 6.874 0.903 14.176 1.00 76.75 686 ARG A O 1
ATOM 5273 N N . LEU A 1 687 ? 6.075 0.657 12.086 1.00 80.12 687 LEU A N 1
ATOM 5274 C CA . LEU A 1 687 ? 5.246 1.857 12.086 1.00 80.12 687 LEU A CA 1
ATOM 5275 C C . LEU A 1 687 ? 3.764 1.483 12.103 1.00 80.12 687 LEU A C 1
ATOM 5277 O O . LEU A 1 687 ? 3.322 0.673 11.293 1.00 80.12 687 LEU A O 1
ATOM 5281 N N . SER A 1 688 ? 3.012 2.101 13.007 1.00 85.56 688 SER A N 1
ATOM 5282 C CA . SER A 1 688 ? 1.558 1.949 13.118 1.00 85.56 688 SER A CA 1
ATOM 5283 C C . SER A 1 688 ? 0.917 3.241 13.615 1.00 85.56 688 SER A C 1
ATOM 5285 O O . SER A 1 688 ? 1.581 4.064 14.243 1.00 85.56 688 SER A O 1
ATOM 5287 N N . LEU A 1 689 ? -0.375 3.409 13.373 1.00 88.00 689 LEU A N 1
ATOM 5288 C CA . LEU A 1 689 ? -1.208 4.446 13.965 1.00 88.00 689 LEU A CA 1
ATOM 5289 C C . LEU A 1 689 ? -2.068 3.832 15.070 1.00 88.00 689 LEU A C 1
ATOM 5291 O O . LEU A 1 689 ? -2.700 2.800 14.851 1.00 88.00 689 LEU A O 1
ATOM 5295 N N . SER A 1 690 ? -2.127 4.481 16.232 1.00 89.69 690 SER A N 1
ATOM 5296 C CA . SER A 1 690 ? -3.034 4.098 17.318 1.00 89.69 690 SER A CA 1
ATOM 5297 C C . SER A 1 690 ? -4.126 5.145 17.535 1.00 89.69 690 SER A C 1
ATOM 5299 O O . SER A 1 690 ? -3.854 6.342 17.444 1.00 89.69 690 SER A O 1
ATOM 5301 N N . VAL A 1 691 ? -5.332 4.690 17.885 1.00 91.88 691 VAL A N 1
ATOM 5302 C CA . VAL A 1 691 ? -6.434 5.506 18.423 1.00 91.88 691 VAL A CA 1
ATOM 5303 C C . VAL A 1 691 ? -6.727 5.019 19.842 1.00 91.88 691 VAL A C 1
ATOM 5305 O O . VAL A 1 691 ? -7.038 3.846 20.058 1.00 91.88 691 VAL A O 1
ATOM 5308 N N . TRP A 1 692 ? -6.576 5.916 20.814 1.00 89.75 692 TRP A N 1
ATOM 5309 C CA . TRP A 1 692 ? -6.533 5.594 22.245 1.00 89.75 692 TRP A CA 1
ATOM 5310 C C . TRP A 1 692 ? -7.911 5.531 22.896 1.00 89.75 692 TRP A C 1
ATOM 5312 O O . TRP A 1 692 ? -8.177 4.673 23.735 1.00 89.75 692 TRP A O 1
ATOM 5322 N N . ASP A 1 693 ? -8.776 6.454 22.500 1.00 91.31 693 ASP A N 1
ATOM 5323 C CA . ASP A 1 693 ? -10.136 6.617 22.989 1.00 91.31 693 ASP A CA 1
ATOM 5324 C C . ASP A 1 693 ? -11.008 7.175 21.866 1.00 91.31 693 ASP A C 1
ATOM 5326 O O . ASP A 1 693 ? -10.505 7.581 20.823 1.00 91.31 693 ASP A O 1
ATOM 5330 N N . LEU A 1 694 ? -12.322 7.150 22.052 1.00 92.81 694 LEU A N 1
ATOM 5331 C CA . LEU A 1 694 ? -13.277 7.768 21.146 1.00 92.81 694 LEU A CA 1
ATOM 5332 C C . LEU A 1 694 ? -14.503 8.218 21.923 1.00 92.81 694 LEU A C 1
ATOM 5334 O O . LEU A 1 694 ? -15.104 7.453 22.680 1.00 92.81 694 LEU A O 1
ATOM 5338 N N . ARG A 1 695 ? -14.940 9.446 21.677 1.00 91.75 695 ARG A N 1
ATOM 5339 C CA . ARG A 1 695 ? -16.219 9.949 22.153 1.00 91.75 695 ARG A CA 1
ATOM 5340 C C . ARG A 1 695 ? -16.977 10.594 21.007 1.00 91.75 695 ARG A C 1
ATOM 5342 O O . ARG A 1 695 ? -16.454 11.479 20.346 1.00 91.75 695 ARG A O 1
ATOM 5349 N N . ILE A 1 696 ? -18.217 10.165 20.800 1.00 92.25 696 ILE A N 1
ATOM 5350 C CA . ILE A 1 696 ? -19.146 10.773 19.849 1.00 92.25 696 ILE A CA 1
ATOM 5351 C C . ILE A 1 696 ? -20.421 11.126 20.610 1.00 92.25 696 ILE A C 1
ATOM 5353 O O . ILE A 1 696 ? -21.059 10.241 21.178 1.00 92.25 696 ILE A O 1
ATOM 5357 N N . THR A 1 697 ? -20.783 12.404 20.673 1.00 91.25 697 THR A N 1
ATOM 5358 C CA . THR A 1 697 ? -22.003 12.877 21.351 1.00 91.25 697 THR A CA 1
ATOM 5359 C C . THR A 1 697 ? -23.160 13.060 20.365 1.00 91.25 697 THR A C 1
ATOM 5361 O O . THR A 1 697 ? -22.954 13.155 19.160 1.00 91.25 697 THR A O 1
ATOM 5364 N N . GLY A 1 698 ? -24.394 13.062 20.871 1.00 88.44 698 GLY A N 1
ATOM 5365 C CA . GLY A 1 698 ? -25.615 13.151 20.065 1.00 88.44 698 GLY A CA 1
ATOM 5366 C C . GLY A 1 698 ? -26.073 11.828 19.442 1.00 88.44 698 GLY A C 1
ATOM 5367 O O . GLY A 1 698 ? -27.009 11.838 18.652 1.00 88.44 698 GLY A O 1
ATOM 5368 N N . VAL A 1 699 ? -25.453 10.695 19.786 1.00 88.88 699 VAL A N 1
ATOM 5369 C CA . VAL A 1 699 ? -25.653 9.392 19.122 1.00 88.88 699 VAL A CA 1
ATOM 5370 C C . VAL A 1 699 ? -26.979 8.728 19.507 1.00 88.88 699 VAL A C 1
ATOM 5372 O O . VAL A 1 699 ? -27.2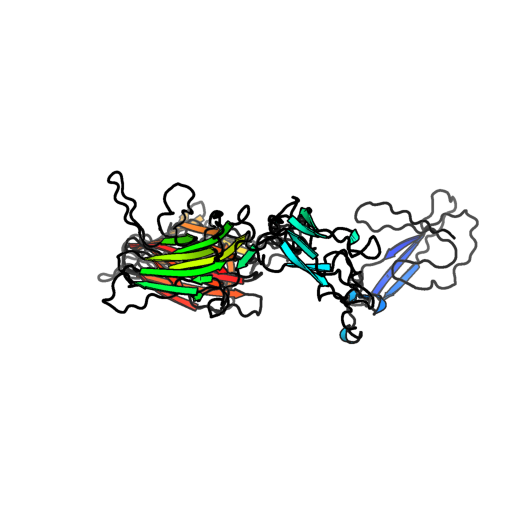55 8.511 20.684 1.00 88.88 699 VAL A O 1
ATOM 5375 N N . GLU A 1 700 ? -27.786 8.332 18.526 1.00 85.75 700 GLU A N 1
ATOM 5376 C CA . GLU A 1 700 ? -28.976 7.508 18.740 1.00 85.75 700 GLU A CA 1
ATOM 5377 C C . GLU A 1 700 ? -28.590 6.147 19.344 1.00 85.75 700 GLU A C 1
ATOM 5379 O O . GLU A 1 700 ? -27.683 5.475 18.862 1.00 85.75 700 GLU A O 1
ATOM 5384 N N . GLY A 1 701 ? -29.253 5.744 20.432 1.00 76.00 701 GLY A N 1
ATOM 5385 C CA . GLY A 1 701 ? -28.903 4.516 21.161 1.00 76.00 701 GLY A CA 1
ATOM 5386 C C . GLY A 1 701 ? -27.628 4.613 22.014 1.00 76.00 701 GLY A C 1
ATOM 5387 O O . GLY A 1 701 ? -27.255 3.632 22.658 1.00 76.00 701 GLY A O 1
ATOM 5388 N N . GLY A 1 702 ? -26.980 5.785 22.065 1.00 77.62 702 GLY A N 1
ATOM 5389 C CA . GLY A 1 702 ? -25.839 6.047 22.940 1.00 77.62 702 GLY A CA 1
ATOM 5390 C C . GLY A 1 702 ? -26.209 6.120 24.428 1.00 77.62 702 GLY A C 1
ATOM 5391 O O . GLY A 1 702 ? -27.375 6.212 24.815 1.00 77.62 702 GLY A O 1
ATOM 5392 N N . ALA A 1 703 ? -25.189 6.111 25.283 1.00 81.38 703 ALA A N 1
ATOM 5393 C CA . ALA A 1 703 ? -25.337 6.240 26.729 1.00 81.38 703 ALA A CA 1
ATOM 5394 C C . ALA A 1 703 ? -25.431 7.697 27.179 1.00 81.38 703 ALA A C 1
ATOM 5396 O O . ALA A 1 703 ? -24.712 8.561 26.684 1.00 81.38 703 ALA A O 1
ATOM 5397 N N . VAL A 1 704 ? -26.256 7.968 28.187 1.00 81.94 704 VAL A N 1
ATOM 5398 C CA . VAL A 1 704 ? -26.427 9.318 28.733 1.00 81.94 704 VAL A CA 1
ATOM 5399 C C . VAL A 1 704 ? -25.684 9.413 30.058 1.00 81.94 704 VAL A C 1
ATOM 5401 O O . VAL A 1 704 ? -26.091 8.840 31.069 1.00 81.94 704 VAL A O 1
ATOM 5404 N N . VAL A 1 705 ? -24.579 10.154 30.054 1.00 74.19 705 VAL A N 1
ATOM 5405 C CA . VAL A 1 705 ? -23.729 10.331 31.242 1.00 74.19 705 VAL A CA 1
ATOM 5406 C C . VAL A 1 705 ? -24.278 11.407 32.182 1.00 74.19 705 VAL A C 1
ATOM 5408 O O . VAL A 1 705 ? -24.106 11.319 33.397 1.00 74.19 705 VAL A O 1
ATOM 5411 N N . GLN A 1 706 ? -24.937 12.424 31.628 1.00 79.62 706 GLN A N 1
ATOM 5412 C CA . GLN A 1 706 ? -25.476 13.563 32.365 1.00 79.62 706 GLN A CA 1
ATOM 5413 C C . GLN A 1 706 ? -26.635 14.218 31.604 1.00 79.62 706 GLN A C 1
ATOM 5415 O O . GLN A 1 706 ? -26.718 14.101 30.378 1.00 79.62 706 GLN A O 1
ATOM 5420 N N . CYS A 1 707 ? -27.476 14.917 32.363 1.00 81.31 707 CYS A N 1
ATOM 5421 C CA . CYS A 1 707 ? -28.389 15.955 31.901 1.00 81.31 707 CYS A CA 1
ATOM 5422 C C . CYS A 1 707 ? -27.920 17.290 32.524 1.00 81.31 707 CYS A C 1
ATOM 5424 O O . CYS A 1 707 ? -28.202 18.344 31.927 1.00 81.31 707 CYS A O 1
#

Secondary structure (DSSP, 8-state):
-PPPP------S---------SS---BTTB--PPPS-------S-S--EEEEEE--S-STT-EEEEEEEEE--TT--SPPPPPEEEEEEE-BPPGGGEEE------TTS-SS----EEEPTT-BS---GGGS-----PPPBP-HHHHEEEEE----SSSEEEEEEEE-TTSB--TT-PPPPPEEEETT----TTEEEEEPGGGSTTTS-GGG--EEEEEPPTTEE--SEEEE--B-SSS--TTEEEEEEES--SS---PPPPEEETBEEE----TT--SEEEEEEEEE--S-TTS-EEEEEEEEE-PPP----TT------SEEEEEETTEEE---SSSS--------S-EEPPPEE-PPPTTSPEEEEEEEE--SS---S--EEEEEEEEEESSSS-BSSPEEPPTTEE--STTBSS-EEPPTTEE--STT-SSPEEPPTTEE--TTBSSPEE-PBPPTTTTEEEEEEEETTEEEEEEEE--TTSBPP-PPPEEEESPPPPPTTEEEEEETTEEEEEEPPTTEE-SSSS-EEPPTT----EEEEESSSGGGTTSSSB-TTS-BEEEEEESS-SSSS-EEEEEEETTEEEEEEE--S---TTEEEEEEEEEEESS-EEEEEEEEEEESS-S--TTTEEEEEEEEESS---EEEPPP-SS-EEEEEEE-SEEEEEEEEEEESS--TTEEEEE--EEEESBTT-EE---